Protein 2HO4 (pdb70)

Foldseek 3Di:
DQAEEEAELPFQPDCVPPCNQVLVVVLVVDNHYAYEDEDLADDLVVSVVVVVVVPHDDDSVRYAYLLNLVLVVCVVVVWQEELGAPRSCVSQPPRHNPPGLAYEHFFRVVQLDDPNLVVRLVSVLVPHAYEYSAQDQWDADPVGTDGTGNVSQVVSCVSNVHHHYQAFLAQSVQCSSCVVSVDQLQSYEEEQQQGRQFLSSPVSHAYEHECTGPHDPCNQVPHPPGHNYYYHHSSVVSVVCVVPPD/DAEEEAEDDFAQAPPLGGDPPNQVLVVVLVVDRHYAYEELAQQADLVRVVVSCVSNVHDDDSVRYAYLLNLVLVVCVVVVFQEELGAPNSCVSQPVRHNPPGQAYEFFFRVPQLDDVNLVVRLVSVLVPHAAEYSDQDQWDADVVGTDGGRNVSQVVSCVSNVHHHYRAFLDQNVLVVSCPVSVDALVYEEDQQQGRFALSSCVRPAYEHECTRPHDPPNQVPDPPGHPYYYHGDSVVSVVCVPPPD

CATH classification: 3.40.50.1000 (+1 more: 3.40.50.1000)

Sequence (493 aa):
ALKAVLVDLNGTLHIAVPGAQEALKRLRATSVVRFVTNTTKETKKDLLERLKKLEFEISEDEIFTSLTAARNLIEQKQVRPLLLDDRALPEFTGVQTQDPNAVVIGLAPEHFHYQLLNQAFRLLLDGAPLIAIHKARYYKRKDGLALGPGPFVTALEYATDTKAVVGKPEKTFFLEALRDADDCAPEEAVIGDDCRDDVDGAQNIGLGILVKTGKYKAADEEKINPPPYLTCESFPHAVDHILQHLLLKAVLVDLNGTLHIEDAAVPGAQEALKRLRATSVVRFVTNTTKETKKDLLERLKKLEFEISEDEIFTSLTAARNLIEQKQVRPLLLDDRALPEFTGVQTQDPNAVVIGLAPEHFHYQLLNQAFRLLLDGAPLIAIHKARYYKRKDGLALGPGPFVTALEYATDTKAVVGKPEKTFFLEALRDADCAPEAVIGDDCRDDVDGAQNNIGLGILVKTGKYKAADEEKINPPPYLTCESFPHAVDHILQHLL

Nearest PDB structures (foldseek):
  2ho4-assembly1_A  TM=1.003E+00  e=2.413E-52  Mus musculus
  2ho4-assembly2_B  TM=9.691E-01  e=1.928E-45  Mus musculus
  3hlt-assembly1_A  TM=9.799E-01  e=2.050E-41  Homo sapiens
  3hlt-assembly2_C  TM=9.729E-01  e=3.503E-40  Homo sapiens
  4kn8-assembly1_A  TM=8.759E-01  e=1.479E-17  Geobacillus stearothermophilus

InterPro domains:
  IPR006355 HAD hydrolase, LHPP/HDHD2 [TIGR01458] (7-257)
  IPR006355 HAD hydrolase, LHPP/HDHD2 [cd07509] (8-255)
  IPR006357 HAD-superfamily hydrolase, subfamily IIA [PF13344] (10-93)
  IPR006357 HAD-superfamily hydrolase, subfamily IIA [TIGR01460] (10-226)
  IPR023214 HAD superfamily [G3DSA:3.40.50.1000] (9-247)
  IPR023214 HAD superfamily [G3DSA:3.40.50.1000] (79-181)
  IPR036412 HAD-like superfamily [SSF56784] (8-250)

Structure (mmCIF, N/CA/C/O backbone):
data_2HO4
#
_entry.id   2HO4
#
_cell.length_a   46.586
_cell.length_b   68.078
_cell.length_c   190.982
_cell.angle_alpha   90.00
_cell.angle_beta   90.00
_cell.angle_gamma   90.00
#
_symmetry.space_group_name_H-M   'P 21 21 21'
#
loop_
_entity.id
_entity.type
_entity.pdbx_description
1 polymer 'Haloacid dehalogenase-like hydrolase domain containing 2'
2 non-polymer 'MAGNESIUM ION'
3 non-polymer 'PHOSPHATE ION'
4 water water
#
loop_
_atom_site.group_PDB
_atom_site.id
_atom_site.type_symbol
_atom_site.label_atom_id
_atom_site.label_alt_id
_atom_site.label_comp_id
_atom_site.label_asym_id
_atom_site.label_entity_id
_atom_site.label_seq_id
_atom_site.pdbx_PDB_ins_code
_atom_site.Cartn_x
_atom_site.Cartn_y
_atom_site.Cartn_z
_atom_site.occupancy
_atom_site.B_iso_or_equiv
_atom_site.auth_seq_id
_atom_site.auth_comp_id
_atom_site.auth_asym_id
_atom_site.auth_atom_id
_atom_site.pdbx_PDB_model_num
ATOM 1 N N . ALA A 1 6 ? 49.792 35.910 26.948 1.00 27.92 6 ALA A N 1
ATOM 2 C CA . ALA A 1 6 ? 49.958 36.138 28.426 1.00 27.50 6 ALA A CA 1
ATOM 3 C C . ALA A 1 6 ? 48.946 35.385 29.310 1.00 27.25 6 ALA A C 1
ATOM 4 O O . ALA A 1 6 ? 49.243 35.100 30.488 1.00 28.02 6 ALA A O 1
ATOM 6 N N . LEU A 1 7 ? 47.759 35.069 28.777 1.00 25.87 7 LEU A N 1
ATOM 7 C CA . LEU A 1 7 ? 46.821 34.234 29.522 1.00 23.86 7 LEU A CA 1
ATOM 8 C C . LEU A 1 7 ? 47.199 32.762 29.441 1.00 24.29 7 LEU A C 1
ATOM 9 O O . LEU A 1 7 ? 47.158 32.136 28.365 1.00 23.96 7 LEU A O 1
ATOM 14 N N . LYS A 1 8 ? 47.544 32.214 30.607 1.00 24.41 8 LYS A N 1
ATOM 15 C CA . LYS A 1 8 ? 48.037 30.850 30.722 1.00 24.59 8 LYS A CA 1
ATOM 16 C C . LYS A 1 8 ? 47.047 29.834 31.270 1.00 24.03 8 LYS A C 1
ATOM 17 O O . LYS A 1 8 ? 47.151 28.654 30.947 1.00 24.52 8 LYS A O 1
ATOM 23 N N . ALA A 1 9 ? 46.057 30.296 32.051 1.00 23.82 9 ALA A N 1
ATOM 24 C CA . ALA A 1 9 ? 45.066 29.392 32.691 1.00 23.13 9 ALA A CA 1
ATOM 25 C C . ALA A 1 9 ? 43.661 30.005 32.788 1.00 21.88 9 ALA A C 1
ATOM 26 O O . ALA A 1 9 ? 43.529 31.196 33.052 1.00 21.56 9 ALA A O 1
ATOM 28 N N . VAL A 1 10 ? 42.630 29.195 32.539 1.00 20.74 10 VAL A N 1
ATOM 29 C CA . VAL A 1 10 ? 41.257 29.627 32.746 1.00 19.87 10 VAL A CA 1
ATOM 30 C C . VAL A 1 10 ? 40.610 28.675 33.753 1.00 20.49 10 VAL A C 1
ATOM 31 O O . VAL A 1 10 ? 40.568 27.461 33.514 1.00 20.69 10 VAL A O 1
ATOM 35 N N . LEU A 1 11 ? 40.159 29.219 34.884 1.00 19.29 11 LEU A N 1
ATOM 36 C CA . LEU A 1 11 ? 39.441 28.415 35.910 1.00 18.27 11 LEU A CA 1
ATOM 37 C C . LEU A 1 11 ? 37.942 28.562 35.701 1.00 17.38 11 LEU A C 1
ATOM 38 O O . LEU A 1 11 ? 37.432 29.661 35.549 1.00 16.57 11 LEU A O 1
ATOM 43 N N . VAL A 1 12 ? 37.221 27.460 35.717 1.00 18.03 12 VAL A N 1
ATOM 44 C CA . VAL A 1 12 ? 35.787 27.534 35.392 1.00 19.80 12 VAL A CA 1
ATOM 45 C C . VAL A 1 12 ? 34.990 26.836 36.486 1.00 19.44 12 VAL A C 1
ATOM 46 O O . VAL A 1 12 ? 35.171 25.673 36.740 1.00 18.83 12 VAL A O 1
ATOM 50 N N . ASP A 1 13 ? 34.133 27.599 37.144 1.00 21.19 13 ASP A N 1
ATOM 51 C CA . ASP A 1 13 ? 33.229 27.048 38.129 1.00 22.34 13 ASP A CA 1
ATOM 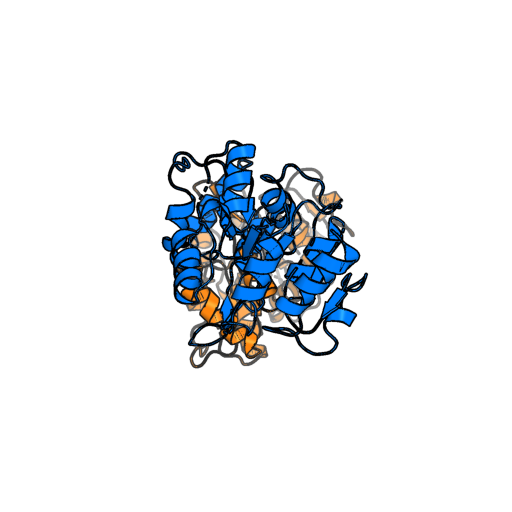52 C C . ASP A 1 13 ? 32.299 26.032 37.446 1.00 22.70 13 ASP A C 1
ATOM 53 O O . ASP A 1 13 ? 31.882 26.189 36.294 1.00 21.32 13 ASP A O 1
ATOM 58 N N . LEU A 1 14 ? 32.037 24.947 38.155 1.00 23.79 14 LEU A N 1
ATOM 59 C CA . LEU A 1 14 ? 31.329 23.831 37.585 1.00 24.75 14 LEU A CA 1
ATOM 60 C C . LEU A 1 14 ? 29.805 23.830 37.779 1.00 25.17 14 LEU A C 1
ATOM 61 O O . LEU A 1 14 ? 29.147 22.920 37.263 1.00 25.78 14 LEU A O 1
ATOM 66 N N . ASN A 1 15 ? 29.253 24.789 38.524 1.00 25.28 15 ASN A N 1
ATOM 67 C CA . ASN A 1 15 ? 27.853 24.711 38.958 1.00 26.40 15 ASN A CA 1
ATOM 68 C C . ASN A 1 15 ? 27.018 25.938 38.683 1.00 26.70 15 ASN A C 1
ATOM 69 O O . ASN A 1 15 ? 26.870 26.795 39.563 1.00 29.08 15 ASN A O 1
ATOM 74 N N . GLY A 1 16 ? 26.382 26.035 37.548 1.00 26.01 16 GLY A N 1
ATOM 75 C CA . GLY A 1 16 ? 25.603 27.253 37.348 1.00 25.83 16 GLY A CA 1
ATOM 76 C C . GLY A 1 16 ? 26.309 28.115 36.331 1.00 25.64 16 GLY A C 1
ATOM 77 O O . GLY A 1 16 ? 25.734 29.052 35.799 1.00 26.38 16 GLY A O 1
ATOM 78 N N . THR A 1 17 ? 27.565 27.774 36.071 1.00 24.38 17 THR A N 1
ATOM 79 C CA . THR A 1 17 ? 28.327 28.371 35.013 1.00 23.81 17 THR A CA 1
ATOM 80 C C . THR A 1 17 ? 28.236 27.435 33.788 1.00 24.09 17 THR A C 1
ATOM 81 O O . THR A 1 17 ? 28.151 27.897 32.657 1.00 22.66 17 THR A O 1
ATOM 85 N N . LEU A 1 18 ? 28.218 26.132 34.043 1.00 25.37 18 LEU A N 1
ATOM 86 C CA . LEU A 1 18 ? 28.195 25.109 32.990 1.00 27.42 18 LEU A CA 1
ATOM 87 C C . LEU A 1 18 ? 26.871 24.377 32.864 1.00 28.98 18 LEU A C 1
ATOM 88 O O . LEU A 1 18 ? 26.549 23.834 31.789 1.00 29.72 18 LEU A O 1
ATOM 93 N N . HIS A 1 19 ? 26.108 24.347 33.956 1.00 31.03 19 HIS A N 1
ATOM 94 C CA . HIS A 1 19 ? 24.790 23.712 33.971 1.00 32.95 19 HIS A CA 1
ATOM 95 C C . HIS A 1 19 ? 23.913 24.186 35.127 1.00 34.08 19 HIS A C 1
ATOM 96 O O . HIS A 1 19 ? 24.414 24.681 36.141 1.00 34.10 19 HIS A O 1
ATOM 103 N N . ILE A 1 20 ? 22.603 24.026 34.947 1.00 35.03 20 ILE A N 1
ATOM 104 C CA . ILE A 1 20 ? 21.599 24.369 35.953 1.00 36.20 20 ILE A CA 1
ATOM 105 C C . ILE A 1 20 ? 20.652 23.172 36.091 1.00 36.36 20 ILE A C 1
ATOM 106 O O . ILE A 1 20 ? 20.132 22.678 35.081 1.00 36.17 20 ILE A O 1
ATOM 111 N N . ALA A 1 24 ? 22.182 21.793 31.039 1.00 31.71 24 ALA A N 1
ATOM 112 C CA . ALA A 1 24 ? 23.430 22.349 30.561 1.00 31.73 24 ALA A CA 1
ATOM 113 C C . ALA A 1 24 ? 23.225 23.715 29.895 1.00 31.84 24 ALA A C 1
ATOM 114 O O . ALA A 1 24 ? 22.421 23.828 28.971 1.00 32.53 24 ALA A O 1
ATOM 116 N N . VAL A 1 25 ? 23.941 24.744 30.362 1.00 31.39 25 VAL A N 1
ATOM 117 C CA . VAL A 1 25 ? 23.918 26.0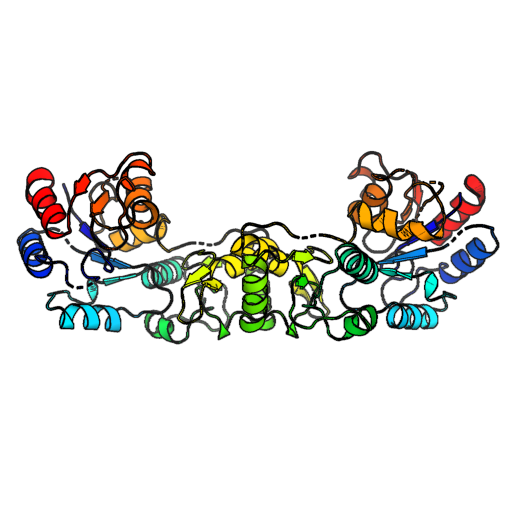82 29.739 1.00 30.75 25 VAL A CA 1
ATOM 118 C C . VAL A 1 25 ? 24.070 25.920 28.218 1.00 30.53 25 VAL A C 1
ATOM 119 O O . VAL A 1 25 ? 24.921 25.158 27.768 1.00 30.62 25 VAL A O 1
ATOM 123 N N . PRO A 1 26 ? 23.225 26.601 27.422 1.00 30.20 26 PRO A N 1
ATOM 124 C CA . PRO A 1 26 ? 23.337 26.364 25.974 1.00 30.07 26 PRO A CA 1
ATOM 125 C C . PRO A 1 26 ? 24.593 26.980 25.303 1.00 29.55 26 PRO A C 1
ATOM 126 O O . PRO A 1 26 ? 24.906 28.181 25.465 1.00 29.50 26 PRO A O 1
ATOM 130 N N . GLY A 1 27 ? 25.305 26.147 24.563 1.00 28.80 27 GLY A N 1
ATOM 131 C CA . GLY A 1 27 ? 26.543 26.562 23.936 1.00 29.12 27 GLY A CA 1
ATOM 132 C C . GLY A 1 27 ? 27.793 26.206 24.725 1.00 29.33 27 GLY A C 1
ATOM 133 O O . GLY A 1 27 ? 28.900 26.274 24.180 1.00 29.81 27 GLY A O 1
ATOM 134 N N . ALA A 1 28 ? 27.626 25.800 25.993 1.00 28.99 28 ALA A N 1
ATOM 135 C CA . ALA A 1 28 ? 28.769 25.512 26.881 1.00 28.05 28 ALA A CA 1
ATOM 136 C C . ALA A 1 28 ? 29.755 24.453 26.337 1.00 27.48 28 ALA A C 1
ATOM 137 O O . ALA A 1 28 ? 30.963 24.711 26.236 1.00 27.10 28 ALA A O 1
ATOM 139 N N . GLN A 1 29 ? 29.241 23.282 25.979 1.00 27.42 29 GLN A N 1
ATOM 140 C CA . GLN A 1 29 ? 30.072 22.177 25.467 1.00 28.50 29 GLN A CA 1
ATOM 141 C C . GLN A 1 29 ? 30.813 22.581 24.189 1.00 28.60 29 GLN A C 1
ATOM 142 O O . GLN A 1 29 ? 31.984 22.218 23.998 1.00 28.95 29 GLN A O 1
ATOM 148 N N . GLU A 1 30 ? 30.125 23.334 23.325 1.00 28.30 30 GLU A N 1
ATOM 149 C CA . GLU A 1 30 ? 30.732 23.903 22.115 1.00 28.45 30 GLU A CA 1
ATOM 150 C C . GLU A 1 30 ? 31.748 25.013 22.459 1.00 27.32 30 GLU A C 1
ATOM 151 O O . GLU A 1 30 ? 32.899 24.978 21.983 1.00 27.41 30 GLU A O 1
ATOM 157 N N . ALA A 1 31 ? 31.330 25.993 23.261 1.00 26.07 31 ALA A N 1
ATOM 158 C CA . ALA A 1 31 ? 32.251 27.048 23.762 1.00 25.72 31 ALA A CA 1
ATOM 159 C C . ALA A 1 31 ? 33.569 26.519 24.362 1.00 25.41 31 ALA A C 1
ATOM 160 O O . ALA A 1 31 ? 34.656 27.100 24.141 1.00 25.67 31 ALA A O 1
ATOM 162 N N . LEU A 1 32 ? 33.472 25.416 25.097 1.00 24.81 32 LEU A N 1
ATOM 163 C CA . LEU A 1 32 ? 34.648 24.754 25.679 1.00 25.88 32 LEU A CA 1
ATOM 164 C C . LEU A 1 32 ? 35.539 24.080 24.655 1.00 26.02 32 LEU A C 1
ATOM 165 O O . LEU A 1 32 ? 36.766 24.231 24.702 1.00 26.65 32 LEU A O 1
ATOM 170 N N . LYS A 1 33 ? 34.937 23.338 23.733 1.00 26.64 33 LYS A N 1
ATOM 171 C CA . LYS A 1 33 ? 35.681 22.864 22.555 1.00 28.16 33 LYS A CA 1
ATOM 172 C C . LYS A 1 33 ? 36.424 24.028 21.859 1.00 27.61 33 LYS A C 1
ATOM 173 O O . LYS A 1 33 ? 37.604 23.896 21.506 1.00 26.84 33 LYS A O 1
ATOM 179 N N . ARG A 1 34 ? 35.756 25.176 21.714 1.00 27.95 34 ARG A N 1
ATOM 180 C CA . ARG A 1 34 ? 36.413 26.368 21.130 1.00 28.92 34 ARG A CA 1
ATOM 181 C C . ARG A 1 34 ? 37.591 26.882 21.982 1.00 29.39 34 ARG A C 1
ATOM 182 O O . ARG A 1 34 ? 38.676 27.186 21.452 1.00 29.78 34 ARG A O 1
ATOM 190 N N . LEU A 1 35 ? 37.404 26.937 23.303 1.00 28.91 35 LEU A N 1
ATOM 191 C CA . LEU A 1 35 ? 38.488 27.321 24.204 1.00 28.11 35 LEU A CA 1
ATOM 192 C C . LEU A 1 35 ? 39.703 26.400 24.062 1.00 28.81 35 LEU A C 1
ATOM 193 O O . LEU A 1 35 ? 40.864 26.863 24.111 1.00 29.52 35 LEU A O 1
ATOM 198 N N . ARG A 1 36 ? 39.438 25.110 23.862 1.00 28.62 36 ARG A N 1
ATOM 199 C CA . ARG A 1 36 ? 40.494 24.086 23.718 1.00 28.66 36 ARG A CA 1
ATOM 200 C C . ARG A 1 36 ? 41.345 24.172 22.449 1.00 28.91 36 ARG A C 1
ATOM 201 O O . ARG A 1 36 ? 42.515 23.712 22.436 1.00 27.83 36 ARG A O 1
ATOM 209 N N . ALA A 1 37 ? 40.763 24.772 21.407 1.00 29.00 37 ALA A N 1
ATOM 210 C CA . ALA A 1 37 ? 41.496 25.086 20.176 1.00 29.59 37 ALA A CA 1
ATOM 211 C C . ALA A 1 37 ? 42.706 25.980 20.463 1.00 29.73 37 ALA A C 1
ATOM 212 O O . ALA A 1 37 ? 43.635 26.061 19.643 1.00 30.79 37 ALA A O 1
ATOM 214 N N . THR A 1 38 ? 42.713 26.646 21.618 1.00 29.51 38 THR A N 1
ATOM 215 C CA . THR A 1 38 ? 43.922 27.349 22.068 1.00 29.41 38 THR A CA 1
ATOM 216 C C . THR A 1 38 ? 44.808 26.445 22.918 1.00 29.98 38 THR A C 1
ATOM 217 O O . THR A 1 38 ? 44.489 25.265 23.171 1.00 30.48 38 THR A O 1
ATOM 221 N N . SER A 1 39 ? 45.912 27.019 23.366 1.00 29.59 39 SER A N 1
ATOM 222 C CA . SER A 1 39 ? 46.865 26.329 24.221 1.00 30.32 39 SER A CA 1
ATOM 223 C C . SER A 1 39 ? 46.597 26.518 25.749 1.00 30.06 39 SER A C 1
ATOM 224 O O . SER A 1 39 ? 47.376 25.998 26.589 1.00 31.00 39 SER A O 1
ATOM 227 N N . VAL A 1 40 ? 45.557 27.279 26.102 1.00 28.02 40 VAL A N 1
ATOM 228 C CA . VAL A 1 40 ? 45.313 27.625 27.491 1.00 26.80 40 VAL A CA 1
ATOM 229 C C . VAL A 1 40 ? 45.068 26.366 28.342 1.00 26.57 40 VAL A C 1
ATOM 230 O O . VAL A 1 40 ? 44.447 25.382 27.857 1.00 25.59 40 VAL A O 1
ATOM 242 N N . VAL A 1 42 ? 42.905 24.557 31.006 1.00 22.89 42 VAL A N 1
ATOM 243 C CA . VAL A 1 42 ? 41.540 24.699 31.515 1.00 21.41 42 VAL A CA 1
ATOM 244 C C . VAL A 1 42 ? 41.358 23.857 32.811 1.00 20.62 42 VAL A C 1
ATOM 245 O O . VAL A 1 42 ? 41.678 22.656 32.858 1.00 18.19 42 VAL A O 1
ATOM 249 N N . ARG A 1 43 ? 40.889 24.517 33.869 1.00 19.40 43 ARG A N 1
ATOM 250 C CA . ARG A 1 43 ? 40.549 23.801 35.106 1.00 19.19 43 ARG A CA 1
ATOM 251 C C .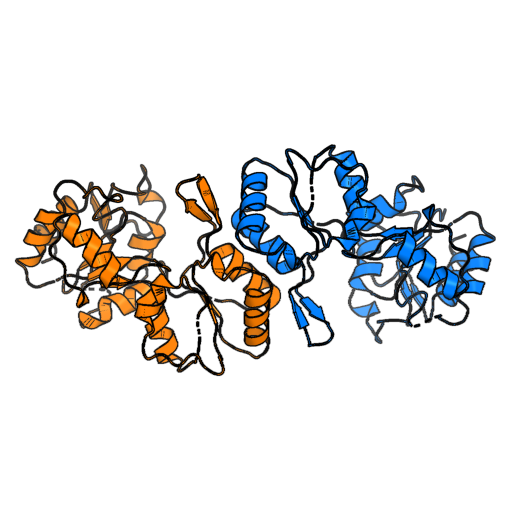 ARG A 1 43 ? 39.080 24.016 35.463 1.00 19.33 43 ARG A C 1
ATOM 252 O O . ARG A 1 43 ? 38.543 25.141 35.341 1.00 19.29 43 ARG A O 1
ATOM 260 N N . PHE A 1 44 ? 38.453 22.936 35.918 1.00 18.90 44 PHE A N 1
ATOM 261 C CA . PHE A 1 44 ? 37.063 22.923 36.344 1.00 19.53 44 PHE A CA 1
ATOM 262 C C . PHE A 1 44 ? 36.942 22.867 37.899 1.00 19.97 44 PHE A C 1
ATOM 263 O O . PHE A 1 44 ? 37.280 21.868 38.529 1.00 19.70 44 PHE A O 1
ATOM 271 N N . VAL A 1 45 ? 36.482 23.954 38.512 1.00 20.30 45 VAL A N 1
ATOM 272 C CA . VAL A 1 45 ? 36.530 24.058 39.978 1.00 20.28 45 VAL A CA 1
ATOM 273 C C . VAL A 1 45 ? 35.177 24.119 40.707 1.00 20.21 45 VAL A C 1
ATOM 274 O O . VAL A 1 45 ? 34.183 24.646 40.208 1.00 19.65 45 VAL A O 1
ATOM 278 N N . THR A 1 46 ? 35.184 23.623 41.941 1.00 20.73 46 THR A N 1
ATOM 279 C CA . THR A 1 46 ? 34.032 23.768 42.844 1.00 19.65 46 THR A CA 1
ATOM 280 C C . THR A 1 46 ? 34.438 23.697 44.334 1.00 19.92 46 THR A C 1
ATOM 281 O O . THR A 1 46 ? 35.361 22.977 44.682 1.00 19.32 46 THR A O 1
ATOM 285 N N . ASN A 1 47 ? 33.761 24.478 45.188 1.00 20.27 47 ASN A N 1
ATOM 286 C CA . ASN A 1 47 ? 33.669 24.176 46.635 1.00 20.33 47 ASN A CA 1
ATOM 287 C C . ASN A 1 47 ? 32.795 22.965 46.837 1.00 20.89 47 ASN A C 1
ATOM 288 O O . ASN A 1 47 ? 31.666 22.908 46.310 1.00 20.91 47 ASN A O 1
ATOM 293 N N . THR A 1 48 ? 33.301 21.993 47.587 1.00 21.38 48 THR A N 1
ATOM 294 C CA . THR A 1 48 ? 32.503 20.833 48.043 1.00 21.81 48 THR A CA 1
ATOM 295 C C . THR A 1 48 ? 33.094 20.257 49.358 1.00 22.56 48 THR A C 1
ATOM 296 O O . THR A 1 48 ? 34.299 20.345 49.564 1.00 23.57 48 THR A O 1
ATOM 300 N N . THR A 1 49 ? 32.267 19.711 50.252 1.00 23.72 49 THR A N 1
ATOM 301 C CA . THR A 1 49 ? 32.776 18.908 51.399 1.00 24.54 49 THR A CA 1
ATOM 302 C C . THR A 1 49 ? 32.532 17.405 51.151 1.00 25.28 49 THR A C 1
ATOM 303 O O . THR A 1 49 ? 33.104 16.552 51.858 1.00 25.70 49 THR A O 1
ATOM 307 N N . LYS A 1 50 ? 31.694 17.091 50.157 1.00 25.64 50 LYS A N 1
ATOM 308 C CA . LYS A 1 50 ? 31.093 15.745 50.004 1.00 26.63 50 LYS A CA 1
ATOM 309 C C . LYS A 1 50 ? 31.489 15.050 48.697 1.00 26.49 50 LYS A C 1
ATOM 310 O O . LYS A 1 50 ? 31.489 13.829 48.628 1.00 26.66 50 LYS A O 1
ATOM 316 N N . GLU A 1 51 ? 31.787 15.809 47.651 1.00 26.31 51 GLU A N 1
ATOM 317 C CA . GLU A 1 51 ? 31.854 15.203 46.305 1.00 26.94 51 GLU A CA 1
ATOM 318 C C . GLU A 1 51 ? 33.246 14.887 45.776 1.00 26.18 51 GLU A C 1
ATOM 319 O O . GLU A 1 51 ? 34.184 15.684 45.935 1.00 27.07 51 GLU A O 1
ATOM 325 N N . THR A 1 52 ? 33.358 13.718 45.152 1.00 24.89 52 THR A N 1
ATOM 326 C CA . THR A 1 52 ? 34.610 13.269 44.553 1.00 23.88 52 THR A CA 1
ATOM 327 C C . THR A 1 52 ? 34.749 13.773 43.113 1.00 24.16 52 THR A C 1
ATOM 328 O 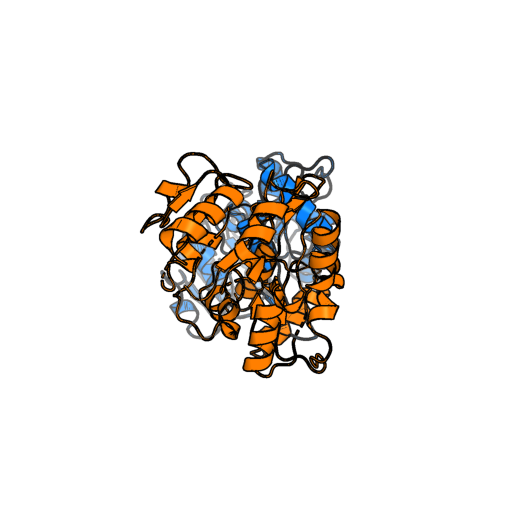O . THR A 1 52 ? 33.755 14.117 42.463 1.00 23.37 52 THR A O 1
ATOM 332 N N . LYS A 1 53 ? 35.992 13.817 42.634 1.00 24.47 53 LYS A N 1
ATOM 333 C CA . LYS A 1 53 ? 36.311 14.121 41.240 1.00 24.64 53 LYS A CA 1
ATOM 334 C C . LYS A 1 53 ? 35.604 13.127 40.292 1.00 25.17 53 LYS A C 1
ATOM 335 O O . LYS A 1 53 ? 35.066 13.520 39.269 1.00 24.64 53 LYS A O 1
ATOM 341 N N . LYS A 1 54 ? 35.592 11.855 40.664 1.00 26.32 54 LYS A N 1
ATOM 342 C CA . LYS A 1 54 ? 34.915 10.815 39.888 1.00 28.24 54 LYS A CA 1
ATOM 343 C C . LYS A 1 54 ? 33.413 11.066 39.689 1.00 28.48 54 LYS A C 1
ATOM 344 O O . LYS A 1 54 ? 32.903 10.891 38.574 1.00 29.47 54 LYS A O 1
ATOM 350 N N . ASP A 1 55 ? 32.707 11.467 40.741 1.00 28.43 55 ASP A N 1
ATOM 351 C CA . ASP A 1 55 ? 31.294 11.794 40.583 1.00 28.94 55 ASP A CA 1
ATOM 352 C C . ASP A 1 55 ? 31.121 13.023 39.697 1.00 28.48 55 ASP A C 1
ATOM 353 O O . ASP A 1 55 ? 30.233 13.051 38.853 1.00 28.95 55 ASP A O 1
ATOM 358 N N . LEU A 1 56 ? 31.925 14.059 39.929 1.00 27.21 56 LEU A N 1
ATOM 359 C CA . LEU A 1 56 ? 31.734 15.320 39.229 1.00 26.33 56 LEU A CA 1
ATOM 360 C C . LEU A 1 56 ? 31.975 15.148 37.729 1.00 26.21 56 LEU A C 1
ATOM 361 O O . LEU A 1 56 ? 31.255 15.732 36.913 1.00 25.69 56 LEU A O 1
ATOM 366 N N . LEU A 1 57 ? 32.973 14.327 37.400 1.00 26.46 57 LEU A N 1
ATOM 367 C CA . LEU A 1 57 ? 33.353 14.045 36.027 1.00 27.49 57 LEU A CA 1
ATOM 368 C C . LEU A 1 57 ? 32.157 13.361 35.375 1.00 28.73 57 LEU A C 1
ATOM 369 O O . LEU A 1 57 ? 31.606 13.861 34.398 1.00 29.29 57 LEU A O 1
ATOM 374 N N . GLU A 1 58 ? 31.755 12.238 35.954 1.00 30.33 58 GLU A N 1
ATOM 375 C CA . GLU A 1 58 ? 30.519 11.546 35.597 1.00 32.13 58 GLU A CA 1
ATOM 376 C C . GLU A 1 58 ? 29.393 12.526 35.230 1.00 31.70 58 GLU A C 1
ATOM 377 O O . GLU A 1 58 ? 28.983 12.559 34.083 1.00 31.57 58 GLU A O 1
ATOM 383 N N . ARG A 1 59 ? 28.940 13.339 36.183 1.00 32.06 59 ARG A N 1
ATOM 384 C CA . ARG A 1 59 ? 27.882 14.340 35.955 1.00 32.60 59 ARG A CA 1
ATOM 385 C C . ARG A 1 59 ? 28.114 15.206 34.706 1.00 33.10 59 ARG A C 1
ATOM 386 O O . ARG A 1 59 ? 27.178 15.499 33.956 1.00 33.00 59 ARG A O 1
ATOM 394 N N . LEU A 1 60 ? 29.369 15.610 34.490 1.00 33.54 60 LEU A N 1
ATOM 395 C CA . LEU A 1 60 ? 29.746 16.391 33.307 1.00 33.53 60 LEU A CA 1
ATOM 396 C C . LEU A 1 60 ? 29.724 15.591 31.987 1.00 33.99 60 LEU A C 1
ATOM 397 O O . LEU A 1 60 ? 29.298 16.130 30.966 1.00 33.95 60 LEU A O 1
ATOM 402 N N . LYS A 1 61 ? 30.193 14.337 32.010 1.00 34.42 61 LYS A N 1
ATOM 403 C CA . LYS A 1 61 ? 30.141 13.459 30.832 1.00 35.34 61 LYS A CA 1
ATOM 404 C C . LYS A 1 61 ? 28.699 13.153 30.382 1.00 35.90 61 LYS A C 1
ATOM 405 O O . LYS A 1 61 ? 28.399 13.189 29.179 1.00 35.99 61 LYS A O 1
ATOM 411 N N . LYS A 1 62 ? 27.812 12.868 31.335 1.00 36.30 62 LYS A N 1
ATOM 412 C CA . LYS A 1 62 ? 26.377 12.739 31.043 1.00 37.14 62 LYS A CA 1
ATOM 413 C C . LYS A 1 62 ? 25.918 13.910 30.163 1.00 37.10 62 LYS A C 1
ATOM 414 O O . LYS A 1 62 ? 25.224 13.702 29.162 1.00 37.83 62 LYS A O 1
ATOM 420 N N . LEU A 1 63 ? 26.316 15.125 30.563 1.00 36.29 63 LEU A N 1
ATOM 421 C CA . LEU A 1 63 ? 25.938 16.391 29.928 1.00 35.72 63 LEU A CA 1
ATOM 422 C C . LEU A 1 63 ? 26.749 16.748 28.662 1.00 35.21 63 LEU A C 1
ATOM 423 O O . LEU A 1 63 ? 26.612 17.849 28.116 1.00 35.27 63 LEU A O 1
ATOM 428 N N . GLU A 1 64 ? 27.592 15.814 28.220 1.00 34.70 64 GLU A N 1
ATOM 429 C CA . GLU A 1 64 ? 28.281 15.867 26.924 1.00 34.30 64 GLU A CA 1
ATOM 430 C C . GLU A 1 64 ? 29.498 16.796 26.884 1.00 33.55 64 GLU A C 1
ATOM 431 O O . GLU A 1 64 ? 29.888 17.267 25.812 1.00 32.94 64 GLU A O 1
ATOM 437 N N . PHE A 1 65 ? 30.100 17.058 28.046 1.00 32.35 65 PHE A N 1
ATOM 438 C CA . PHE A 1 65 ? 31.360 17.809 28.099 1.00 30.23 65 PHE A CA 1
ATOM 439 C C . PHE A 1 65 ? 32.518 16.849 27.889 1.00 30.47 65 PHE A C 1
ATOM 440 O O . PHE A 1 65 ? 32.465 15.711 28.339 1.00 30.27 65 PHE A O 1
ATOM 448 N N . GLU A 1 66 ? 33.556 17.307 27.198 1.00 30.94 66 GLU A N 1
ATOM 449 C CA . GLU A 1 66 ? 34.793 16.548 27.079 1.00 32.01 66 GLU A CA 1
ATOM 450 C C . GLU A 1 66 ? 35.789 17.157 28.052 1.00 31.98 66 GLU A C 1
ATOM 451 O O . GLU A 1 66 ? 36.432 18.187 27.782 1.00 31.95 66 GLU A O 1
ATOM 457 N N . ILE A 1 67 ? 35.848 16.521 29.225 1.00 31.73 67 ILE A N 1
ATOM 458 C CA . ILE A 1 67 ? 36.609 16.988 30.366 1.00 30.21 67 ILE A CA 1
ATOM 459 C C . ILE A 1 67 ? 37.278 15.719 30.869 1.00 30.53 67 ILE A C 1
ATOM 460 O O . ILE A 1 67 ? 36.638 14.663 30.925 1.00 30.57 67 ILE A O 1
ATOM 465 N N . SER A 1 68 ? 38.576 15.781 31.164 1.00 29.29 68 SER A N 1
ATOM 466 C CA . SER A 1 68 ? 39.193 14.634 31.798 1.00 29.32 68 SER A CA 1
ATOM 467 C C . SER A 1 68 ? 39.317 14.860 33.328 1.00 29.03 68 SER A C 1
ATOM 468 O O . SER A 1 68 ? 39.056 15.975 33.823 1.00 28.34 68 SER A O 1
ATOM 471 N N . GLU A 1 69 ? 39.678 13.808 34.069 1.00 29.21 69 GLU A N 1
ATOM 472 C CA . GLU A 1 69 ? 39.657 13.835 35.550 1.00 29.75 69 GLU A CA 1
ATOM 473 C C . GLU A 1 69 ? 40.729 14.758 36.146 1.00 28.86 69 GLU A C 1
ATOM 474 O O . GLU A 1 69 ? 40.481 15.488 37.105 1.00 28.61 69 GLU A O 1
ATOM 480 N N . ASP A 1 70 ? 41.916 14.751 35.549 1.00 28.06 70 ASP A N 1
ATOM 481 C CA . ASP A 1 70 ? 43.017 15.555 36.043 1.00 27.19 70 ASP A CA 1
ATOM 482 C C . ASP A 1 70 ? 42.704 17.055 35.940 1.00 25.89 70 ASP A C 1
ATOM 483 O O . ASP A 1 70 ? 43.471 17.888 36.439 1.00 25.36 70 ASP A O 1
ATOM 488 N N . GLU A 1 71 ? 41.584 17.386 35.284 1.00 24.73 71 GLU A N 1
ATOM 489 C CA . GLU A 1 71 ? 41.136 18.775 35.105 1.00 23.18 71 GLU A CA 1
ATOM 490 C C . GLU A 1 71 ? 40.160 19.323 36.189 1.00 23.57 71 GLU A C 1
ATOM 491 O O . GLU A 1 71 ? 40.015 20.545 36.309 1.00 23.42 71 GLU A O 1
ATOM 497 N N . ILE A 1 72 ? 39.475 18.435 36.927 1.00 22.58 72 ILE A N 1
ATOM 498 C CA . ILE A 1 72 ? 38.606 18.843 38.043 1.00 23.32 72 ILE A CA 1
ATOM 499 C C . ILE A 1 72 ? 39.418 19.162 39.317 1.00 22.58 72 ILE A C 1
ATOM 500 O O . ILE A 1 72 ? 40.293 18.416 39.700 1.00 21.73 72 ILE A O 1
ATOM 505 N N . PHE A 1 73 ? 39.140 20.303 39.934 1.00 23.06 73 PHE A N 1
ATOM 506 C CA . PHE A 1 73 ? 39.822 20.737 41.159 1.00 21.92 73 PHE A CA 1
ATOM 507 C C . PHE A 1 73 ? 38.762 21.207 42.152 1.00 22.08 73 PHE A C 1
ATOM 508 O O . PHE A 1 73 ? 37.837 21.956 41.780 1.00 22.92 73 PHE A O 1
ATOM 516 N N . THR A 1 74 ? 38.852 20.746 43.403 1.00 20.93 74 THR A N 1
ATOM 517 C CA . THR A 1 74 ? 37.861 21.141 44.411 1.00 20.28 74 THR A CA 1
ATOM 518 C C . THR A 1 74 ? 38.495 21.671 45.708 1.00 18.66 74 THR A C 1
ATOM 519 O O . THR A 1 74 ? 39.711 21.716 45.842 1.00 17.89 74 THR A O 1
ATOM 523 N N . SER A 1 75 ? 37.636 22.124 46.620 1.00 18.87 75 SER A N 1
ATOM 524 C CA . SER A 1 75 ? 37.975 22.457 48.033 1.00 18.98 75 SER A CA 1
ATOM 525 C C . SER A 1 75 ? 38.708 21.300 48.661 1.00 16.81 75 SER A C 1
ATOM 526 O O . SER A 1 75 ? 39.629 21.490 49.401 1.00 18.66 75 SER A O 1
ATOM 529 N N . LEU A 1 76 ? 38.282 20.089 48.384 1.00 16.14 76 LEU A N 1
ATOM 530 C CA . LEU A 1 76 ? 38.989 18.936 48.933 1.00 16.87 76 LEU A CA 1
ATOM 531 C C . LEU A 1 76 ? 40.391 18.747 48.422 1.00 17.24 76 LEU A C 1
ATOM 532 O O . LEU A 1 76 ? 41.256 18.243 49.168 1.00 17.63 76 LEU A O 1
ATOM 537 N N . THR A 1 77 ? 40.630 19.060 47.123 1.00 17.62 77 THR A N 1
ATOM 538 C CA . THR A 1 77 ? 41.986 18.893 46.570 1.00 16.54 77 THR A CA 1
ATOM 539 C C . THR A 1 77 ? 42.903 19.898 47.206 1.00 16.57 77 THR A C 1
ATOM 540 O O . THR A 1 77 ? 44.030 19.567 47.510 1.00 17.46 77 THR A O 1
ATOM 544 N N . ALA A 1 78 ? 42.421 21.129 47.370 1.00 16.65 78 ALA A N 1
ATOM 545 C CA . ALA A 1 78 ? 43.136 22.183 48.040 1.00 17.97 78 ALA A CA 1
ATOM 546 C C . ALA A 1 78 ? 43.579 21.738 49.445 1.00 19.35 78 ALA A C 1
ATOM 547 O O . ALA A 1 78 ? 44.778 21.826 49.806 1.00 20.40 78 ALA A O 1
ATOM 549 N N . ALA A 1 79 ? 42.639 21.188 50.209 1.00 19.66 79 ALA A N 1
ATOM 550 C CA . ALA A 1 79 ? 42.975 20.543 51.497 1.00 19.52 79 ALA A CA 1
ATOM 551 C C . ALA A 1 79 ? 43.981 19.387 51.384 1.00 19.40 79 ALA A C 1
ATOM 552 O O . ALA A 1 79 ? 44.904 19.285 52.206 1.00 18.82 79 ALA A O 1
ATOM 554 N N . ARG A 1 80 ? 43.817 18.482 50.409 1.00 20.18 80 ARG A N 1
ATOM 555 C CA . ARG A 1 80 ? 44.858 17.454 50.279 1.00 19.98 80 ARG A CA 1
ATOM 556 C C . ARG A 1 80 ? 46.248 18.002 50.008 1.00 20.69 80 ARG A C 1
ATOM 557 O O . ARG A 1 80 ? 47.225 17.515 50.584 1.00 21.87 80 ARG A O 1
ATOM 565 N N . ASN A 1 81 ? 46.338 18.989 49.125 1.00 20.54 81 ASN A N 1
ATOM 566 C CA . ASN A 1 81 ? 47.592 19.671 48.817 1.00 20.61 81 ASN A CA 1
ATOM 567 C C . ASN A 1 81 ? 48.247 20.307 50.035 1.00 20.56 81 ASN A C 1
ATOM 568 O O . ASN A 1 81 ? 49.443 20.148 50.249 1.00 21.12 81 ASN A O 1
ATOM 573 N N . LEU A 1 82 ? 47.475 21.082 50.791 1.00 21.05 82 LEU A N 1
ATOM 574 C CA . LEU A 1 82 ? 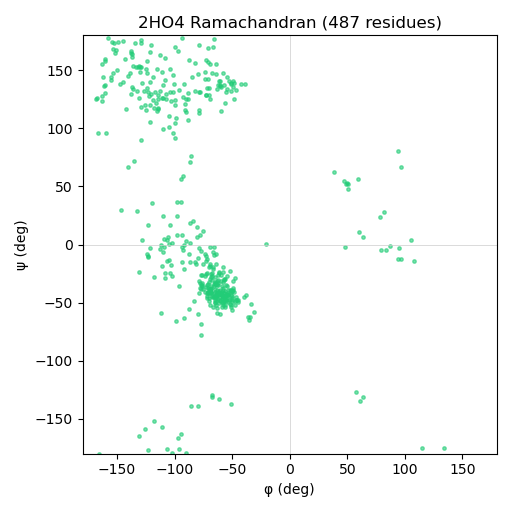47.967 21.677 52.038 1.00 22.24 82 LEU A CA 1
ATOM 575 C C . LEU A 1 82 ? 48.437 20.603 53.024 1.00 21.74 82 LEU A C 1
ATOM 576 O O . LEU A 1 82 ? 49.540 20.695 53.577 1.00 21.99 82 LEU A O 1
ATOM 581 N N . ILE A 1 83 ? 47.631 19.563 53.206 1.00 20.38 83 ILE A N 1
ATOM 582 C CA . ILE A 1 83 ? 48.070 18.422 53.993 1.00 19.83 83 ILE A CA 1
ATOM 583 C C . ILE A 1 83 ? 49.452 17.900 53.563 1.00 19.66 83 ILE A C 1
ATOM 584 O O . ILE A 1 83 ? 50.344 17.678 54.387 1.00 19.60 83 ILE A O 1
ATOM 589 N N . GLU A 1 84 ? 49.621 17.698 52.266 1.00 19.40 84 GLU A N 1
ATOM 590 C CA . GLU A 1 84 ? 50.853 17.173 51.746 1.00 18.74 84 GLU A CA 1
ATOM 591 C C . GLU A 1 84 ? 52.034 18.155 51.851 1.00 17.94 84 GLU A C 1
ATOM 592 O O . GLU A 1 84 ? 53.164 17.732 52.099 1.00 17.30 84 GLU A O 1
ATOM 598 N N . GLN A 1 85 ? 51.783 19.443 51.634 1.00 17.27 85 GLN A N 1
ATOM 599 C CA . GLN A 1 85 ? 52.790 20.465 51.908 1.00 17.90 85 GLN A CA 1
ATOM 600 C C . GLN A 1 85 ? 53.253 20.574 53.369 1.00 18.68 85 GLN A C 1
ATOM 601 O O . GLN A 1 85 ? 54.466 20.749 53.650 1.00 18.83 85 GLN A O 1
ATOM 607 N N . LYS A 1 86 ? 52.292 20.519 54.293 1.00 19.07 86 LYS A N 1
ATOM 608 C CA . LYS A 1 86 ? 52.609 20.624 55.712 1.00 20.67 86 LYS A CA 1
ATOM 609 C C . LYS A 1 86 ? 53.127 19.269 56.247 1.00 21.08 86 LYS A C 1
ATOM 610 O O . LYS A 1 86 ? 53.626 19.192 57.356 1.00 21.25 86 LYS A O 1
ATOM 616 N N . GLN A 1 87 ? 52.973 18.206 55.452 1.00 21.27 87 GLN A N 1
ATOM 617 C CA . GLN A 1 87 ? 53.335 16.849 55.846 1.00 21.86 87 GLN A CA 1
ATOM 618 C C . GLN A 1 87 ? 52.762 16.484 57.258 1.00 22.35 87 GLN A C 1
ATOM 619 O O . GLN A 1 87 ? 53.518 16.073 58.152 1.00 22.77 87 GLN A O 1
ATOM 625 N N . VAL A 1 88 ? 51.444 16.690 57.448 1.00 20.71 88 VAL A N 1
ATOM 626 C CA . VAL A 1 88 ? 50.755 16.391 58.708 1.00 19.43 88 VAL A CA 1
ATOM 627 C C . VAL A 1 88 ? 49.846 15.164 58.557 1.00 18.89 88 VAL A C 1
ATOM 628 O O . VAL A 1 88 ? 49.462 14.792 57.450 1.00 18.99 88 VAL A O 1
ATOM 632 N N . ARG A 1 89 ? 49.484 14.548 59.667 1.00 18.21 89 ARG A N 1
ATOM 633 C CA . ARG A 1 89 ? 48.567 13.411 59.638 1.00 17.34 89 ARG A CA 1
ATOM 634 C C . ARG A 1 89 ? 47.216 13.946 60.143 1.00 18.57 89 ARG A C 1
ATOM 635 O O . ARG A 1 89 ? 47.030 14.203 61.346 1.00 19.55 89 ARG A O 1
ATOM 643 N N . PRO A 1 90 ? 46.285 14.217 59.211 1.00 18.44 90 PRO A N 1
ATOM 644 C CA . PRO A 1 90 ? 45.066 14.860 59.675 1.00 17.95 90 PRO A CA 1
ATOM 645 C C . PRO A 1 90 ? 44.075 13.929 60.300 1.00 17.29 90 PRO A C 1
ATOM 646 O O . PRO A 1 90 ? 44.014 12.768 59.991 1.00 18.07 90 PRO A O 1
ATOM 658 N N . LEU A 1 92 ? 40.293 13.598 60.139 1.00 16.29 92 LEU A N 1
ATOM 659 C CA . LEU A 1 92 ? 39.415 14.069 59.090 1.00 16.20 92 LEU A CA 1
ATOM 660 C C . LEU A 1 92 ? 37.976 14.222 59.534 1.00 17.71 92 LEU A C 1
ATOM 661 O O . LEU A 1 92 ? 37.225 13.243 59.524 1.00 17.96 92 LEU A O 1
ATOM 666 N N . LEU A 1 93 ? 37.592 15.438 59.923 1.00 17.06 93 LEU A N 1
ATOM 667 C CA . LEU A 1 93 ? 36.209 15.684 60.306 1.00 17.58 93 LEU A CA 1
ATOM 668 C C . LEU A 1 93 ? 35.461 16.015 59.048 1.00 16.38 93 LEU A C 1
ATOM 669 O O . LEU A 1 93 ? 35.037 17.170 58.817 1.00 14.64 93 LEU A O 1
ATOM 674 N N . LEU A 1 94 ? 35.299 14.960 58.257 1.00 17.75 94 LEU A N 1
ATOM 675 C CA . LEU A 1 94 ? 34.681 15.003 56.907 1.00 18.18 94 LEU A CA 1
ATOM 676 C C . LEU A 1 94 ? 33.596 13.923 56.791 1.00 19.07 94 LEU A C 1
ATOM 677 O O . LEU A 1 94 ? 33.715 12.824 57.370 1.00 19.13 94 LEU A O 1
ATOM 682 N N . ASP A 1 95 ? 32.570 14.218 56.002 1.00 19.55 95 ASP A N 1
ATOM 683 C CA . ASP A 1 95 ? 31.639 13.205 55.533 1.00 20.83 95 ASP A CA 1
ATOM 684 C C . ASP A 1 95 ? 32.402 11.981 54.970 1.00 21.51 95 ASP A C 1
ATOM 685 O O . ASP A 1 95 ? 33.431 12.135 54.287 1.00 21.82 95 ASP A O 1
ATOM 690 N N . ASP A 1 96 ? 31.913 10.776 55.275 1.00 21.75 96 ASP A N 1
ATOM 691 C CA . ASP A 1 96 ? 32.496 9.514 54.789 1.00 22.93 96 ASP A CA 1
ATOM 692 C C . ASP A 1 96 ? 32.631 9.478 53.231 1.00 23.23 96 ASP A C 1
ATOM 693 O O . ASP A 1 96 ? 33.502 8.793 52.670 1.00 21.36 96 ASP A O 1
ATOM 698 N N . ARG A 1 97 ? 31.750 10.231 52.566 1.00 23.68 97 ARG A N 1
ATOM 699 C CA . ARG A 1 97 ? 31.761 10.360 51.100 1.00 25.39 97 ARG A CA 1
ATOM 700 C C . ARG A 1 97 ? 32.973 11.107 50.513 1.00 24.45 97 ARG A C 1
ATOM 701 O O . ARG A 1 97 ? 33.401 10.804 49.418 1.00 23.74 97 ARG A O 1
ATOM 709 N N . ALA A 1 98 ? 33.529 12.056 51.261 1.00 23.44 98 ALA A N 1
ATOM 710 C CA . ALA A 1 98 ? 34.739 12.786 50.841 1.00 22.63 98 ALA A CA 1
ATOM 711 C C . ALA A 1 98 ? 36.048 11.995 50.900 1.00 22.75 98 ALA A C 1
ATOM 712 O O . ALA A 1 98 ? 37.086 12.435 50.350 1.00 22.34 98 ALA A O 1
ATOM 714 N N . LEU A 1 99 ? 36.023 10.855 51.584 1.00 21.67 99 LEU A N 1
ATOM 715 C CA . LEU A 1 99 ? 37.263 10.189 51.995 1.00 21.13 99 LEU A CA 1
ATOM 716 C C . LEU A 1 99 ? 38.078 9.571 50.825 1.00 21.15 99 LEU A C 1
ATOM 717 O O . LEU A 1 99 ? 39.329 9.500 50.896 1.00 19.52 99 LEU A O 1
ATOM 722 N N . PRO A 1 100 ? 37.381 9.090 49.750 1.00 21.20 100 PRO A N 1
ATOM 723 C CA . PRO A 1 100 ? 38.099 8.746 48.520 1.00 20.83 100 PRO A CA 1
ATOM 724 C C . PRO A 1 100 ? 39.091 9.819 48.043 1.00 19.67 100 PRO A C 1
ATOM 725 O O . PRO A 1 100 ? 40.103 9.487 47.436 1.00 19.54 100 PRO A O 1
ATOM 729 N N . GLU A 1 101 ? 38.837 11.079 48.352 1.00 19.65 101 GLU A N 1
ATOM 730 C CA . GLU A 1 101 ? 39.769 12.135 47.959 1.00 20.35 101 GLU A CA 1
ATOM 731 C C . GLU A 1 101 ? 41.052 12.183 48.773 1.00 20.98 101 GLU A C 1
ATOM 732 O O . GLU A 1 101 ? 41.974 12.918 48.422 1.00 21.00 101 GLU A O 1
ATOM 738 N N . PHE A 1 102 ? 41.110 11.384 49.842 1.00 21.05 102 PHE A N 1
ATOM 739 C CA . PHE A 1 102 ? 42.218 11.406 50.805 1.00 20.67 102 PHE A CA 1
ATOM 740 C C . PHE A 1 102 ? 42.837 10.044 50.922 1.00 22.29 102 PHE A C 1
ATOM 741 O O . PHE A 1 102 ? 43.578 9.791 51.893 1.00 23.78 102 PHE A O 1
ATOM 749 N N . THR A 1 103 ? 42.568 9.155 49.957 1.00 21.94 103 THR A N 1
ATOM 750 C CA . THR A 1 103 ? 43.151 7.798 50.009 1.00 22.85 103 THR A CA 1
ATOM 751 C C . THR A 1 103 ? 44.661 7.940 49.981 1.00 22.62 103 THR A C 1
ATOM 752 O O . THR A 1 103 ? 45.190 8.803 49.261 1.00 22.37 103 THR A O 1
ATOM 756 N N . GLY A 1 104 ? 45.350 7.160 50.818 1.00 22.62 104 GLY A N 1
ATOM 757 C CA . GLY A 1 104 ? 46.806 7.274 50.967 1.00 22.44 104 GLY A CA 1
ATOM 758 C C . GLY A 1 104 ? 47.299 8.348 51.935 1.00 22.66 104 GLY A C 1
ATOM 759 O O . GLY A 1 104 ? 48.504 8.446 52.183 1.00 23.48 104 GLY A O 1
ATOM 760 N N . VAL A 1 105 ? 46.392 9.155 52.484 1.00 22.06 105 VAL A N 1
ATOM 761 C CA . VAL A 1 105 ? 46.761 10.106 53.560 1.00 21.96 105 VAL A CA 1
ATOM 762 C C . VAL A 1 105 ? 46.761 9.345 54.907 1.00 21.88 105 VAL A C 1
ATOM 763 O O . VAL A 1 105 ? 45.820 8.600 55.208 1.00 21.91 105 VAL A O 1
ATOM 767 N N . GLN A 1 106 ? 47.817 9.525 55.693 1.00 20.74 106 GLN A N 1
ATOM 768 C CA . GLN A 1 106 ? 47.927 8.900 56.997 1.00 20.84 106 GLN A CA 1
ATOM 769 C C . GLN A 1 106 ? 47.071 9.648 58.014 1.00 20.21 106 GLN A C 1
ATOM 770 O O . GLN A 1 106 ? 47.112 10.856 58.082 1.00 19.88 106 GLN A O 1
ATOM 776 N N . THR A 1 107 ? 46.264 8.919 58.788 1.00 21.00 107 THR A N 1
ATOM 777 C CA . THR A 1 107 ? 45.394 9.603 59.753 1.00 20.06 107 THR A CA 1
ATOM 778 C C . THR A 1 107 ? 45.600 9.117 61.185 1.00 20.79 107 THR A C 1
ATOM 779 O O . THR A 1 107 ? 45.051 9.684 62.124 1.00 21.21 107 THR A O 1
ATOM 783 N N . GLN A 1 108 ? 46.381 8.052 61.340 1.00 21.88 108 GLN A N 1
ATOM 784 C CA . GLN A 1 108 ? 46.709 7.513 62.660 1.00 21.76 108 GLN A CA 1
ATOM 785 C C . GLN A 1 108 ? 47.719 8.429 63.363 1.00 21.96 108 GLN A C 1
ATOM 786 O O . GLN A 1 108 ? 48.566 9.092 62.716 1.00 20.33 108 GLN A O 1
ATOM 792 N N . ASP A 1 109 ? 47.610 8.479 64.704 1.00 22.31 109 ASP A N 1
ATOM 793 C CA . ASP A 1 109 ? 48.388 9.423 65.529 1.00 20.50 109 ASP A CA 1
ATOM 794 C C . ASP A 1 109 ? 48.372 10.878 64.991 1.00 19.91 109 ASP A C 1
ATOM 795 O O . ASP A 1 109 ? 49.405 11.501 64.784 1.00 18.94 109 ASP A O 1
ATOM 800 N N . PRO A 1 110 ? 47.168 11.429 64.798 1.00 19.91 110 PRO A N 1
ATOM 801 C CA . PRO A 1 110 ? 46.979 12.665 64.075 1.00 20.27 110 PRO A CA 1
ATOM 802 C C . PRO A 1 110 ? 47.618 13.871 64.745 1.00 20.44 110 PRO A C 1
ATOM 803 O O . PRO A 1 110 ? 47.818 13.868 65.936 1.00 21.64 110 PRO A O 1
ATOM 807 N N . ASN A 1 111 ? 47.937 14.882 63.956 1.00 19.50 111 ASN A N 1
ATOM 808 C CA . ASN A 1 111 ? 48.596 16.082 64.442 1.00 20.33 111 ASN A CA 1
ATOM 809 C C . ASN A 1 111 ? 48.086 17.264 63.597 1.00 19.08 111 ASN A C 1
ATOM 810 O O . ASN A 1 111 ? 48.785 18.260 63.403 1.00 20.57 111 ASN A O 1
ATOM 815 N N . ALA A 1 112 ? 46.845 17.138 63.113 1.00 18.50 112 ALA A N 1
ATOM 816 C CA . ALA A 1 112 ? 46.163 18.200 62.362 1.00 18.05 112 ALA A CA 1
ATOM 817 C C . ALA A 1 112 ? 44.700 17.868 62.346 1.00 16.70 112 ALA A C 1
ATOM 818 O O . ALA A 1 112 ? 44.333 16.737 62.567 1.00 18.15 112 ALA A O 1
ATOM 820 N N . VAL A 1 113 ? 43.877 18.885 62.184 1.00 15.56 113 VAL A N 1
ATOM 821 C CA . VAL A 1 113 ? 42.448 18.759 62.259 1.00 15.54 113 VAL A CA 1
ATOM 822 C C . VAL A 1 113 ? 41.902 19.330 60.941 1.00 16.27 113 VAL A C 1
ATOM 823 O O . VAL A 1 113 ? 42.127 20.519 60.642 1.00 17.15 113 VAL A O 1
ATOM 827 N N . VAL A 1 114 ? 41.258 18.488 60.128 1.00 16.39 114 VAL A N 1
ATOM 828 C CA . VAL A 1 114 ? 40.638 18.986 58.878 1.00 17.52 114 VAL A CA 1
ATOM 829 C C . VAL A 1 114 ? 39.126 18.902 59.026 1.00 17.15 114 VAL A C 1
ATOM 830 O O . VAL A 1 114 ? 38.600 17.876 59.357 1.00 16.80 114 VAL A O 1
ATOM 834 N N . ILE A 1 115 ? 38.444 19.999 58.802 1.00 18.04 115 ILE A N 1
ATOM 835 C CA . ILE A 1 115 ? 37.059 20.067 59.087 1.00 19.44 115 ILE A CA 1
ATOM 836 C C . ILE A 1 115 ? 36.203 20.512 57.901 1.00 19.89 115 ILE A C 1
ATOM 837 O O . ILE A 1 115 ? 36.350 21.628 57.386 1.00 20.49 115 ILE A O 1
ATOM 842 N N . GLY A 1 116 ? 35.274 19.638 57.506 1.00 20.10 116 GLY A N 1
ATOM 843 C CA . GLY A 1 116 ? 34.256 20.005 56.516 1.00 20.50 116 GLY A CA 1
ATOM 844 C C . GLY A 1 116 ? 32.878 19.908 57.116 1.00 21.25 116 GLY A C 1
ATOM 845 O O . GLY A 1 116 ? 32.699 20.051 58.333 1.00 21.67 116 GLY A O 1
ATOM 846 N N . LEU A 1 117 ? 31.885 19.647 56.292 1.00 20.89 117 LEU A N 1
ATOM 847 C CA . LEU A 1 117 ? 30.554 19.388 56.832 1.00 20.60 117 LEU A CA 1
ATOM 848 C C . LEU A 1 11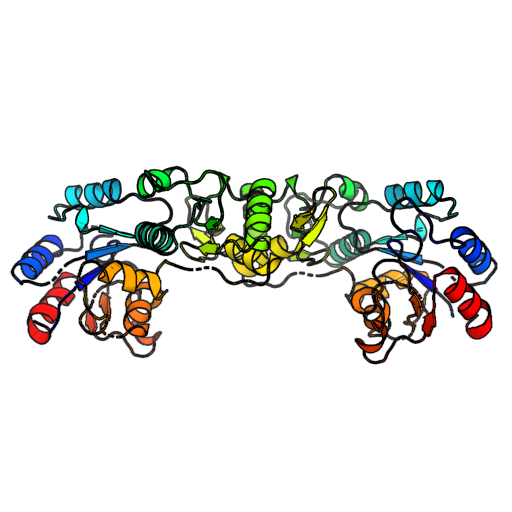7 ? 30.477 17.901 57.118 1.00 20.50 117 LEU A C 1
ATOM 849 O O . LEU A 1 117 ? 30.366 17.097 56.209 1.00 19.87 117 LEU A O 1
ATOM 854 N N . ALA A 1 118 ? 30.518 17.549 58.404 1.00 20.00 118 ALA A N 1
ATOM 855 C CA . ALA A 1 118 ? 30.478 16.195 58.836 1.00 19.11 118 ALA A CA 1
ATOM 856 C C . ALA A 1 118 ? 29.495 16.025 60.024 1.00 19.66 118 ALA A C 1
ATOM 857 O O . ALA A 1 118 ? 29.952 15.778 61.124 1.00 18.60 118 ALA A O 1
ATOM 859 N N . PRO A 1 119 ? 28.145 16.105 59.795 1.00 20.43 119 PRO A N 1
ATOM 860 C CA . PRO A 1 119 ? 27.181 15.976 60.936 1.00 20.69 119 PRO A CA 1
ATOM 861 C C . PRO A 1 119 ? 27.425 14.785 61.855 1.00 21.00 119 PRO A C 1
ATOM 862 O O . PRO A 1 119 ? 27.270 14.917 63.057 1.00 21.33 119 PRO A O 1
ATOM 866 N N . GLU A 1 120 ? 27.836 13.645 61.317 1.00 21.15 120 GLU A N 1
ATOM 867 C CA . GLU A 1 120 ? 28.083 12.481 62.158 1.00 22.26 120 GLU A CA 1
ATOM 868 C C . GLU A 1 120 ? 29.346 12.588 62.999 1.00 22.12 120 GLU A C 1
ATOM 869 O O . GLU A 1 120 ? 29.619 11.751 63.894 1.00 22.06 120 GLU A O 1
ATOM 875 N N . HIS A 1 121 ? 30.143 13.608 62.704 1.00 20.70 121 HIS A N 1
ATOM 876 C CA . HIS A 1 121 ? 31.346 13.784 63.457 1.00 19.56 121 HIS A CA 1
ATOM 877 C C . HIS A 1 121 ? 31.192 15.009 64.340 1.00 17.66 121 HIS A C 1
ATOM 878 O O . HIS A 1 121 ? 32.092 15.350 65.107 1.00 18.78 121 HIS A O 1
ATOM 885 N N . PHE A 1 122 ? 30.060 15.674 64.219 1.00 15.18 122 PHE A N 1
ATOM 886 C CA . PHE A 1 122 ? 29.901 16.975 64.818 1.00 15.62 122 PHE A CA 1
ATOM 887 C C . PHE A 1 122 ? 29.235 16.819 66.227 1.00 15.25 122 PHE A C 1
ATOM 888 O O . PHE A 1 122 ? 28.149 17.286 66.480 1.00 15.99 122 PHE A O 1
ATOM 896 N N . HIS A 1 123 ? 29.883 16.029 67.065 1.00 15.34 123 HIS A N 1
ATOM 897 C CA . HIS A 1 123 ? 29.400 15.724 68.444 1.00 16.05 123 HIS A CA 1
ATOM 898 C C . HIS A 1 123 ? 30.552 15.956 69.456 1.00 15.02 123 HIS A C 1
ATOM 899 O O . HIS A 1 123 ? 31.747 15.910 69.107 1.00 12.13 123 HIS A O 1
ATOM 906 N N . TYR A 1 124 ? 30.166 16.281 70.694 1.00 17.64 124 TYR A N 1
ATOM 907 C CA . TYR A 1 124 ? 31.106 16.663 71.805 1.00 16.67 124 TYR A CA 1
ATOM 908 C C . TYR A 1 124 ? 32.430 15.936 71.859 1.00 16.18 124 TYR A C 1
ATOM 909 O O . TYR A 1 124 ? 33.527 16.534 71.756 1.00 19.43 124 TYR A O 1
ATOM 918 N N . GLN A 1 125 ? 32.355 14.652 72.045 1.00 15.58 125 GLN A N 1
ATOM 919 C CA . GLN A 1 125 ? 33.524 13.788 72.218 1.00 17.86 125 GLN A CA 1
ATOM 920 C C . GLN A 1 125 ? 34.593 13.940 71.097 1.00 18.19 125 GLN A C 1
ATOM 921 O O . GLN A 1 125 ? 35.803 14.152 71.364 1.00 19.99 125 GLN A O 1
ATOM 927 N N . LEU A 1 126 ? 34.140 13.916 69.843 1.00 17.03 126 LEU A N 1
ATOM 928 C CA . LEU A 1 126 ? 35.055 13.971 68.729 1.00 16.26 126 LEU A CA 1
ATOM 929 C C . LEU A 1 126 ? 35.534 15.393 68.521 1.00 15.66 126 LEU A C 1
ATOM 930 O O . LEU A 1 126 ? 36.698 15.630 68.270 1.00 16.30 126 LEU A O 1
ATOM 935 N N . LEU A 1 127 ? 34.653 16.359 68.722 1.00 15.74 127 LEU A N 1
ATOM 936 C CA . LEU A 1 127 ? 35.038 17.748 68.772 1.00 17.25 127 LEU A CA 1
ATOM 937 C C . LEU A 1 127 ? 36.094 18.067 69.859 1.00 18.12 127 LEU A C 1
ATOM 938 O O . LEU A 1 127 ? 37.013 18.869 69.636 1.00 19.31 127 LEU A O 1
ATOM 943 N N . ASN A 1 128 ? 35.950 17.428 71.024 1.00 18.51 128 ASN A N 1
ATOM 944 C CA . ASN A 1 128 ? 36.863 17.621 72.170 1.00 18.02 128 ASN A CA 1
ATOM 945 C C . ASN A 1 128 ? 38.232 17.000 71.913 1.00 18.28 128 ASN A C 1
ATOM 946 O O . ASN A 1 128 ? 39.260 17.572 72.267 1.00 16.32 128 ASN A O 1
ATOM 951 N N . GLN A 1 129 ? 38.223 15.840 71.239 1.00 19.84 129 GLN A N 1
ATOM 952 C CA . GLN A 1 129 ? 39.436 15.230 70.752 1.00 21.49 129 GLN A CA 1
ATOM 953 C C . GLN A 1 129 ? 40.219 16.171 69.833 1.00 19.83 129 GLN A C 1
ATOM 954 O O . GLN A 1 129 ? 41.417 16.277 69.943 1.00 19.65 129 GLN A O 1
ATOM 960 N N . ALA A 1 130 ? 39.532 16.762 68.866 1.00 19.36 130 ALA A N 1
ATOM 961 C CA . ALA A 1 130 ? 40.103 17.744 67.945 1.00 18.27 130 ALA A CA 1
ATOM 962 C C . ALA A 1 130 ? 40.671 18.954 68.728 1.00 18.21 130 ALA A C 1
ATOM 963 O O . ALA A 1 130 ? 41.753 19.447 68.465 1.00 19.87 130 ALA A O 1
ATOM 965 N N . PHE A 1 131 ? 39.856 19.478 69.616 1.00 17.85 131 PHE A N 1
ATOM 966 C CA . PHE A 1 131 ? 40.269 20.508 70.559 1.00 17.10 131 PHE A CA 1
ATOM 967 C C . PHE A 1 131 ? 41.603 20.197 71.211 1.00 16.39 131 PHE A C 1
ATOM 968 O O . PHE A 1 131 ? 42.483 21.034 71.242 1.00 16.28 131 PHE A O 1
ATOM 976 N N . ARG A 1 132 ? 41.753 18.997 71.735 1.00 16.97 132 ARG A N 1
ATOM 977 C CA . ARG A 1 132 ? 43.048 18.600 72.353 1.00 17.89 132 ARG A CA 1
ATOM 978 C C . ARG A 1 132 ? 44.223 18.463 71.383 1.00 17.53 132 ARG A C 1
ATOM 979 O O . ARG A 1 132 ? 45.400 18.526 71.784 1.00 17.16 132 ARG A O 1
ATOM 987 N N . LEU A 1 133 ? 43.930 18.204 70.107 1.00 16.97 133 LEU A N 1
ATOM 988 C CA . LEU A 1 133 ? 45.030 18.208 69.123 1.00 16.50 133 LEU A CA 1
ATOM 989 C C . LEU A 1 133 ? 45.451 19.657 68.937 1.00 15.78 133 LEU A C 1
ATOM 990 O O . LEU A 1 133 ? 46.622 19.951 68.899 1.00 15.67 133 LEU A O 1
ATOM 995 N N . LEU A 1 134 ? 44.487 20.570 68.859 1.00 16.42 134 LEU A N 1
ATOM 996 C CA . LEU A 1 134 ? 44.827 21.979 68.637 1.00 17.53 134 LEU A CA 1
ATOM 997 C C . LEU A 1 134 ? 45.627 22.618 69.808 1.00 19.00 134 LEU A C 1
ATOM 998 O O . LEU A 1 134 ? 46.511 23.479 69.579 1.00 19.61 134 LEU A O 1
ATOM 1003 N N . LEU A 1 135 ? 45.332 22.196 71.038 1.00 19.36 135 LEU A N 1
ATOM 1004 C CA . LEU A 1 135 ? 46.070 22.658 72.236 1.00 20.83 135 LEU A CA 1
ATOM 1005 C C . LEU A 1 135 ? 47.509 22.209 72.190 1.00 21.30 135 LEU A C 1
ATOM 1006 O O . LEU A 1 135 ? 48.405 22.879 72.679 1.00 22.07 135 LEU A O 1
ATOM 1011 N N . ASP A 1 136 ? 47.704 21.051 71.589 1.00 22.28 136 ASP A N 1
ATOM 1012 C CA . ASP A 1 136 ? 49.003 20.479 71.416 1.00 23.50 136 ASP A CA 1
ATOM 1013 C C . ASP A 1 136 ? 49.814 21.157 70.253 1.00 22.91 136 ASP A C 1
ATOM 1014 O O . ASP A 1 136 ? 50.999 20.911 70.096 1.00 22.02 136 ASP A O 1
ATOM 1019 N N . GLY A 1 137 ? 49.172 22.074 69.524 1.00 22.53 137 GLY A N 1
ATOM 1020 C CA . GLY A 1 137 ? 49.767 22.785 68.388 1.00 22.22 137 GLY A CA 1
ATOM 1021 C C . GLY A 1 137 ? 49.301 22.343 67.003 1.00 22.35 137 GLY A C 1
ATOM 1022 O O . GLY A 1 137 ? 49.822 22.811 66.009 1.00 22.94 137 GLY A O 1
ATOM 1023 N N . ALA A 1 138 ? 48.350 21.412 66.906 1.00 22.31 138 ALA A N 1
ATOM 1024 C CA . ALA A 1 138 ? 47.862 20.958 65.584 1.00 21.50 138 ALA A CA 1
ATOM 1025 C C . ALA A 1 138 ? 47.333 22.117 64.741 1.00 20.62 138 ALA A C 1
ATOM 1026 O O . ALA A 1 138 ? 46.647 22.971 65.278 1.00 21.80 138 ALA A O 1
ATOM 1028 N N . PRO A 1 139 ? 47.658 22.175 63.422 1.00 20.52 139 PRO A N 1
ATOM 1029 C CA . PRO A 1 139 ? 46.962 23.165 62.576 1.00 19.76 139 PRO A CA 1
ATOM 1030 C C . PRO A 1 139 ? 45.509 22.744 62.361 1.00 19.82 139 PRO A C 1
ATOM 1031 O O . PRO A 1 139 ? 45.205 21.553 62.299 1.00 19.60 139 PRO A O 1
ATOM 1035 N N . LEU A 1 140 ? 44.625 23.730 62.356 1.00 20.37 140 LEU A N 1
ATOM 1036 C CA . LEU A 1 140 ? 43.243 23.572 62.004 1.00 20.95 140 LEU A CA 1
ATOM 1037 C C . LEU A 1 140 ? 43.001 24.014 60.568 1.00 21.08 140 LEU A C 1
ATOM 1038 O O . LEU A 1 140 ? 43.208 25.185 60.252 1.00 21.74 140 LEU A O 1
ATOM 1043 N N . ILE A 1 141 ? 42.515 23.085 59.737 1.00 20.30 141 ILE A N 1
ATOM 1044 C CA . ILE A 1 141 ? 42.203 23.344 58.332 1.00 19.90 141 ILE A CA 1
ATOM 1045 C C . ILE A 1 141 ? 40.693 23.219 58.030 1.00 18.35 141 ILE A C 1
ATOM 1046 O O . ILE A 1 141 ? 40.128 22.178 58.187 1.00 17.75 141 ILE A O 1
ATOM 1051 N N . ALA A 1 142 ? 40.051 24.306 57.612 1.00 18.27 142 ALA A N 1
ATOM 1052 C CA . ALA A 1 142 ? 38.607 24.276 57.354 1.00 17.97 142 ALA A CA 1
ATOM 1053 C C . ALA A 1 142 ? 38.381 24.240 55.830 1.00 18.14 142 ALA A C 1
ATOM 1054 O O . ALA A 1 142 ? 38.982 25.029 55.132 1.00 17.83 142 ALA A O 1
ATOM 1056 N N . ILE A 1 143 ? 37.535 23.342 55.333 1.00 19.27 143 ILE A N 1
ATOM 1057 C CA . ILE A 1 143 ? 37.124 23.373 53.904 1.00 20.94 143 ILE A CA 1
ATOM 1058 C C . ILE A 1 143 ? 36.458 24.708 53.544 1.00 21.98 143 ILE A C 1
ATOM 1059 O O . ILE A 1 143 ? 36.896 25.387 52.614 1.00 22.20 143 ILE A O 1
ATOM 1064 N N . HIS A 1 144 ? 35.440 25.103 54.294 1.00 21.84 144 HIS A N 1
ATOM 1065 C CA . HIS A 1 144 ? 34.939 26.492 54.262 1.00 23.27 144 HIS A CA 1
ATOM 1066 C C . HIS A 1 144 ? 34.195 26.767 55.566 1.00 23.46 144 HIS A C 1
ATOM 1067 O O . HIS A 1 144 ? 34.073 25.866 56.406 1.00 23.85 144 HIS A O 1
ATOM 1074 N N . LYS A 1 145 ? 33.716 27.996 55.740 1.00 24.76 145 LYS A N 1
ATOM 1075 C CA . LYS A 1 145 ? 33.041 28.433 56.988 1.00 25.17 145 LYS A CA 1
ATOM 1076 C C . LYS A 1 145 ? 31.582 28.902 56.831 1.00 24.33 145 LYS A C 1
ATOM 1077 O O . LYS A 1 145 ? 31.142 29.805 57.540 1.00 24.10 145 LYS A O 1
ATOM 1083 N N . ALA A 1 146 ? 30.820 28.289 55.935 1.00 24.32 146 ALA A N 1
ATOM 1084 C CA . ALA A 1 146 ? 29.413 28.680 55.750 1.00 24.21 146 ALA A CA 1
ATOM 1085 C C . ALA A 1 146 ? 28.590 28.428 57.004 1.00 24.32 146 ALA A C 1
ATOM 1086 O O . ALA A 1 146 ? 28.674 27.358 57.593 1.00 24.06 146 ALA A O 1
ATOM 1088 N N . ARG A 1 147 ? 27.775 29.417 57.381 1.00 24.70 147 ARG A N 1
ATOM 1089 C CA . ARG A 1 147 ? 26.964 29.384 58.594 1.00 24.56 147 ARG A CA 1
ATOM 1090 C C . ARG A 1 147 ? 25.917 28.268 58.521 1.00 24.53 147 ARG A C 1
ATOM 1091 O O . ARG A 1 147 ? 25.724 27.479 59.461 1.00 23.98 147 ARG A O 1
ATOM 1099 N N . TYR A 1 148 ? 25.261 28.184 57.368 1.00 24.98 148 TYR A N 1
ATOM 1100 C CA . TYR A 1 148 ? 24.193 27.209 57.135 1.00 24.85 148 TYR A CA 1
ATOM 1101 C C . TYR A 1 148 ? 24.115 26.833 55.650 1.00 25.13 148 TYR A C 1
ATOM 1102 O O . TYR A 1 148 ? 24.728 27.477 54.804 1.00 24.47 148 TYR A O 1
ATOM 1111 N N . TYR A 1 149 ? 23.364 25.782 55.348 1.00 25.23 149 TYR A N 1
ATOM 1112 C CA . TYR A 1 149 ? 22.995 25.483 53.961 1.00 25.37 149 TYR A CA 1
ATOM 1113 C C . TYR A 1 149 ? 21.522 25.065 53.931 1.00 26.01 149 TYR A C 1
ATOM 1114 O O . TYR A 1 149 ? 20.934 24.798 54.990 1.00 25.04 149 TYR A O 1
ATOM 1123 N N . LYS A 1 150 ? 20.921 25.050 52.735 1.00 26.99 150 LYS A N 1
ATOM 1124 C CA . LYS A 1 150 ? 19.525 24.594 52.564 1.00 27.45 150 LYS A CA 1
ATOM 1125 C C . LYS A 1 150 ? 19.430 23.098 52.216 1.00 27.20 150 LYS A C 1
ATOM 1126 O O . LYS A 1 150 ? 20.067 22.608 51.282 1.00 26.80 150 LYS A O 1
ATOM 1132 N N . ARG A 1 151 ? 18.645 22.362 52.990 1.00 27.87 151 ARG A N 1
ATOM 1133 C CA . ARG A 1 151 ? 18.380 20.953 52.664 1.00 27.97 151 ARG A CA 1
ATOM 1134 C C . ARG A 1 151 ? 16.869 20.680 52.526 1.00 28.35 151 ARG A C 1
ATOM 1135 O O . ARG A 1 151 ? 16.048 21.612 52.633 1.00 27.72 151 ARG A O 1
ATOM 1143 N N . LYS A 1 152 ? 16.501 19.418 52.299 1.00 28.43 152 LYS A N 1
ATOM 1144 C CA . LYS A 1 152 ? 15.117 19.124 51.938 1.00 30.11 152 LYS A CA 1
ATOM 1145 C C . LYS A 1 152 ? 14.108 19.650 52.975 1.00 30.08 152 LYS A C 1
ATOM 1146 O O . LYS A 1 152 ? 13.002 20.044 52.609 1.00 29.84 152 LYS A O 1
ATOM 1152 N N . ASP A 1 153 ? 14.527 19.722 54.247 1.00 29.59 153 ASP A N 1
ATOM 1153 C CA . ASP A 1 153 ? 13.654 20.209 55.308 1.00 28.49 153 ASP A CA 1
ATOM 1154 C C . ASP A 1 153 ? 13.940 21.621 55.805 1.00 27.85 153 ASP A C 1
ATOM 1155 O O . ASP A 1 153 ? 13.473 21.967 56.874 1.00 28.53 153 ASP A O 1
ATOM 1160 N N . GLY A 1 154 ? 14.691 22.429 55.055 1.00 26.37 154 GLY A N 1
ATOM 1161 C CA . GLY A 1 154 ? 15.005 23.816 55.466 1.00 25.09 154 GLY A CA 1
ATOM 1162 C C . GLY A 1 154 ? 16.497 24.073 55.737 1.00 24.16 154 GLY A C 1
ATOM 1163 O O . GLY A 1 154 ? 17.327 23.201 55.529 1.00 24.16 154 GLY A O 1
ATOM 1164 N N . LEU A 1 155 ? 16.831 25.275 56.203 1.00 23.34 155 LEU A N 1
ATOM 1165 C CA . LEU A 1 155 ? 18.196 25.626 56.590 1.00 22.82 155 LEU A CA 1
ATOM 1166 C C . LEU A 1 155 ? 18.715 24.760 57.705 1.00 22.00 155 LEU A C 1
ATOM 1167 O O . LEU A 1 155 ? 18.008 24.457 58.691 1.00 22.42 155 LEU A O 1
ATOM 1172 N N . ALA A 1 156 ? 19.956 24.334 57.529 1.00 22.00 156 ALA A N 1
ATOM 1173 C CA . ALA A 1 156 ? 20.670 23.512 58.501 1.00 20.98 156 ALA A CA 1
ATOM 1174 C C . ALA A 1 156 ? 22.128 23.992 58.701 1.00 21.52 156 ALA A C 1
ATOM 1175 O O . ALA A 1 156 ? 22.731 24.637 57.811 1.00 20.40 156 ALA A O 1
ATOM 1177 N N . LEU A 1 157 ? 22.667 23.710 59.901 1.00 20.62 157 LEU A N 1
ATOM 1178 C CA . LEU A 1 157 ? 24.005 24.169 60.284 1.00 20.12 157 LEU A CA 1
ATOM 1179 C C . LEU A 1 157 ? 24.999 23.695 59.261 1.00 20.30 157 LEU A C 1
ATOM 1180 O O . LEU A 1 157 ? 25.023 22.513 58.936 1.00 20.26 157 LEU A O 1
ATOM 1185 N N . GLY A 1 158 ? 25.842 24.602 58.782 1.00 21.57 158 GLY A N 1
ATOM 1186 C CA . GLY A 1 158 ? 26.983 24.167 57.941 1.00 21.99 158 GLY A CA 1
ATOM 1187 C C . GLY A 1 158 ? 28.249 23.970 58.770 1.00 23.04 158 GLY A C 1
ATOM 1188 O O . GLY A 1 158 ? 28.188 23.851 60.017 1.00 23.70 158 GLY A O 1
ATOM 1189 N N . PRO A 1 159 ? 29.401 23.917 58.100 1.00 22.76 159 PRO A N 1
ATOM 1190 C CA . PRO A 1 159 ? 30.619 23.631 58.845 1.00 22.32 159 PRO A CA 1
ATOM 1191 C C . PRO A 1 159 ? 31.135 24.834 59.663 1.00 22.48 159 PRO A C 1
ATOM 1192 O O . PRO A 1 159 ? 31.764 24.610 60.691 1.00 22.42 159 PRO A O 1
ATOM 1196 N N . GLY A 1 160 ? 30.824 26.064 59.237 1.00 21.78 160 GLY A N 1
ATOM 1197 C CA . GLY A 1 160 ? 31.249 27.308 59.903 1.00 21.67 160 GLY A CA 1
ATOM 1198 C C . GLY A 1 160 ? 31.105 27.508 61.428 1.00 21.39 160 GLY A C 1
ATOM 1199 O O . GLY A 1 160 ? 32.028 28.059 62.076 1.00 22.33 160 GLY A O 1
ATOM 1200 N N . PRO A 1 161 ? 29.909 27.213 61.984 1.00 20.82 161 PRO A N 1
ATOM 1201 C CA . PRO A 1 161 ? 29.655 27.224 63.457 1.00 18.82 161 PRO A CA 1
ATOM 1202 C C . PRO A 1 161 ? 30.599 26.313 64.264 1.00 19.47 161 PRO A C 1
ATOM 1203 O O . PRO A 1 161 ? 30.991 26.682 65.370 1.00 18.47 161 PRO A O 1
ATOM 1207 N N . PHE A 1 162 ? 30.896 25.120 63.717 1.00 18.90 162 PHE A N 1
ATOM 1208 C CA . PHE A 1 162 ? 31.804 24.160 64.296 1.00 18.76 162 PHE A CA 1
ATOM 1209 C C . PHE A 1 162 ? 33.295 24.476 64.153 1.00 19.54 162 PHE A C 1
ATOM 1210 O O . PHE A 1 162 ? 34.093 24.134 65.056 1.00 19.42 162 PHE A O 1
ATOM 1218 N N . VAL A 1 163 ? 33.675 25.117 63.043 1.00 19.37 163 VAL A N 1
ATOM 1219 C CA . VAL A 1 163 ? 35.026 25.662 62.876 1.00 18.54 163 VAL A CA 1
ATOM 1220 C C . VAL A 1 163 ? 35.269 26.777 63.919 1.00 18.52 163 VAL A C 1
ATOM 1221 O O . VAL A 1 163 ? 36.310 26.840 64.566 1.00 18.91 163 VAL A O 1
ATOM 1225 N N . THR A 1 164 ? 34.311 27.690 64.012 1.00 17.67 164 THR A N 1
ATOM 1226 C CA . THR A 1 164 ? 34.335 28.803 64.907 1.00 17.84 164 THR A CA 1
ATOM 1227 C C . THR A 1 164 ? 34.422 28.375 66.407 1.00 17.91 164 THR A C 1
ATOM 1228 O O . THR A 1 164 ? 35.155 28.994 67.184 1.00 18.04 164 THR A O 1
ATOM 1232 N N . ALA A 1 165 ? 33.662 27.349 66.774 1.00 16.59 165 ALA A N 1
ATOM 1233 C CA . ALA A 1 165 ? 33.672 26.758 68.112 1.00 17.54 165 ALA A CA 1
ATOM 1234 C C . ALA A 1 165 ? 35.074 26.327 68.507 1.00 17.97 165 ALA A C 1
ATOM 1235 O O . ALA A 1 165 ? 35.513 26.621 69.619 1.00 18.23 165 ALA A O 1
ATOM 1237 N N . LEU A 1 166 ? 35.741 25.598 67.606 1.00 17.70 166 LEU A N 1
ATOM 1238 C CA . LEU A 1 166 ? 37.136 25.156 67.804 1.00 18.19 166 LEU A CA 1
ATOM 1239 C C . LEU A 1 166 ? 38.136 26.323 67.908 1.00 17.92 166 LEU A C 1
ATOM 1240 O O . LEU A 1 166 ? 39.092 26.240 68.695 1.00 16.64 166 LEU A O 1
ATOM 1245 N N . GLU A 1 167 ? 37.906 27.358 67.070 1.00 18.37 167 GLU A N 1
ATOM 1246 C CA . GLU A 1 167 ? 38.648 28.628 67.027 1.00 17.89 167 GLU A CA 1
ATOM 1247 C C . GLU A 1 167 ? 38.447 29.438 68.299 1.00 18.87 167 GLU A C 1
ATOM 1248 O O . GLU A 1 167 ? 39.390 30.035 68.805 1.00 17.55 167 GLU A O 1
ATOM 1254 N N . TYR A 1 168 ? 37.192 29.519 68.746 1.00 19.50 168 TYR A N 1
ATOM 1255 C CA . TYR A 1 168 ? 36.835 30.184 69.970 1.00 19.08 168 TYR A CA 1
ATOM 1256 C C . TYR A 1 168 ? 37.518 29.538 71.169 1.00 19.63 168 TYR A C 1
ATOM 1257 O O . TYR A 1 168 ? 38.044 30.249 72.028 1.00 19.41 168 TYR A O 1
ATOM 1266 N N . ALA A 1 169 ? 37.428 28.206 71.235 1.00 19.15 169 ALA A N 1
ATOM 1267 C CA . ALA A 1 169 ? 37.968 27.384 72.332 1.00 19.45 169 ALA A CA 1
ATOM 1268 C C . ALA A 1 169 ? 39.485 27.450 72.520 1.00 19.24 169 ALA A C 1
ATOM 1269 O O . ALA A 1 169 ? 39.968 27.293 73.657 1.00 19.19 169 ALA A O 1
ATOM 1271 N N . THR A 1 170 ? 40.212 27.659 71.422 1.00 18.26 170 THR A N 1
ATOM 1272 C CA . THR A 1 170 ? 41.670 27.641 71.404 1.00 18.68 170 THR A CA 1
ATOM 1273 C C . THR A 1 170 ? 42.306 28.991 71.123 1.00 19.19 170 THR A C 1
ATOM 1274 O O . THR A 1 170 ? 43.521 29.106 71.135 1.00 19.44 170 THR A O 1
ATOM 1278 N N . ASP A 1 171 ? 41.483 30.005 70.842 1.00 20.57 171 ASP A N 1
ATOM 1279 C CA . ASP A 1 171 ? 41.942 31.325 70.407 1.00 22.33 171 ASP A CA 1
ATOM 1280 C C . ASP A 1 171 ? 42.931 31.183 69.252 1.00 23.27 171 ASP A C 1
ATOM 1281 O O . ASP A 1 171 ? 44.041 31.689 69.287 1.00 24.85 171 ASP A O 1
ATOM 1286 N N . THR A 1 172 ? 42.529 30.456 68.213 1.00 24.15 172 THR A N 1
ATOM 1287 C CA . THR A 1 172 ? 43.350 30.297 67.000 1.00 24.10 172 THR A CA 1
ATOM 1288 C C . THR A 1 172 ? 42.448 30.488 65.794 1.00 25.03 172 THR A C 1
ATOM 1289 O O . THR A 1 172 ? 41.209 30.620 65.928 1.00 25.01 172 THR A O 1
ATOM 1293 N N . LYS A 1 173 ? 43.054 30.507 64.614 1.00 24.97 173 LYS A N 1
ATOM 1294 C CA . LYS A 1 173 ? 42.252 30.716 63.408 1.00 24.55 173 LYS A CA 1
ATOM 1295 C C . LYS A 1 173 ? 42.545 29.596 62.437 1.00 23.30 173 LYS A C 1
ATOM 1296 O O . LYS A 1 173 ? 43.693 29.233 62.229 1.00 23.55 173 LYS A O 1
ATOM 1302 N N . ALA A 1 174 ? 41.503 29.007 61.888 1.00 22.52 174 ALA A N 1
ATOM 1303 C CA . ALA A 1 174 ? 41.685 27.979 60.882 1.00 22.29 174 ALA A CA 1
ATOM 1304 C C . ALA A 1 174 ? 42.277 28.573 59.594 1.00 21.81 174 ALA A C 1
ATOM 1305 O O . ALA A 1 174 ? 42.043 29.747 59.257 1.00 21.86 174 ALA A O 1
ATOM 1315 N N . VAL A 1 176 ? 41.409 28.411 56.060 1.00 22.66 176 VAL A N 1
ATOM 1316 C CA . VAL A 1 176 ? 40.277 28.029 55.227 1.00 22.29 176 VAL A CA 1
ATOM 1317 C C . VAL A 1 176 ? 40.777 27.835 53.780 1.00 22.46 176 VAL A C 1
ATOM 1318 O O . VAL A 1 176 ? 41.461 28.701 53.243 1.00 21.83 176 VAL A O 1
ATOM 1322 N N . VAL A 1 177 ? 40.472 26.681 53.175 1.00 22.58 177 VAL A N 1
ATOM 1323 C CA . VAL A 1 177 ? 40.970 26.372 51.826 1.00 22.00 177 VAL A CA 1
ATOM 1324 C C . VAL A 1 177 ? 39.937 26.377 50.695 1.00 22.32 177 VAL A C 1
ATOM 1325 O O . VAL A 1 177 ? 40.293 25.997 49.556 1.00 22.79 177 VAL A O 1
ATOM 1329 N N . GLY A 1 178 ? 38.690 26.752 50.988 1.00 21.45 178 GLY A N 1
ATOM 1330 C CA . GLY A 1 178 ? 37.651 26.832 49.984 1.00 22.20 178 GLY A CA 1
ATOM 1331 C C . GLY A 1 178 ? 37.498 28.264 49.484 1.00 22.92 178 GLY A C 1
ATOM 1332 O O . GLY A 1 178 ? 38.017 29.202 50.099 1.00 22.33 178 GLY A O 1
ATOM 1333 N N . LYS A 1 179 ? 36.785 28.445 48.365 1.00 23.39 179 LYS A N 1
ATOM 1334 C CA . LYS A 1 179 ? 36.471 29.790 47.821 1.00 23.23 179 LYS A CA 1
ATOM 1335 C C . LYS A 1 179 ? 35.724 30.577 48.873 1.00 22.92 179 LYS A C 1
ATOM 1336 O O . LYS A 1 179 ? 35.004 29.987 49.619 1.00 23.37 179 LYS A O 1
ATOM 1342 N N . PRO A 1 180 ? 35.878 31.917 48.953 1.00 23.54 180 PRO A N 1
ATOM 1343 C CA . PRO A 1 180 ? 36.682 32.908 48.247 1.00 22.56 180 PRO A CA 1
ATOM 1344 C C . PRO A 1 180 ? 38.101 33.003 48.724 1.00 23.14 180 PRO A C 1
ATOM 1345 O O . PRO A 1 180 ? 38.786 34.006 48.412 1.00 24.19 180 PRO A O 1
ATOM 1349 N N . GLU A 1 181 ? 38.567 32.018 49.484 1.00 23.01 181 GLU A N 1
ATOM 1350 C CA . GLU A 1 181 ? 39.821 32.227 50.199 1.00 23.38 181 GLU A CA 1
ATOM 1351 C C . GLU A 1 181 ? 40.947 31.964 49.262 1.00 23.39 181 GLU A C 1
ATOM 1352 O O . GLU A 1 181 ? 40.762 31.246 48.281 1.00 23.00 181 GLU A O 1
ATOM 1358 N N . LYS A 1 182 ? 42.103 32.552 49.558 1.00 23.53 182 LYS A N 1
ATOM 1359 C CA . LYS A 1 182 ? 43.194 32.666 48.610 1.00 23.86 182 LYS A CA 1
ATOM 1360 C C . LYS A 1 182 ? 43.775 31.321 48.218 1.00 24.45 182 LYS A C 1
ATOM 1361 O O . LYS A 1 182 ? 44.253 31.149 47.067 1.00 24.47 182 LYS A O 1
ATOM 1367 N N . THR A 1 183 ? 43.677 30.347 49.140 1.00 23.65 183 THR A N 1
ATOM 1368 C CA . THR A 1 183 ? 44.311 29.031 48.998 1.00 22.80 183 THR A CA 1
ATOM 1369 C C . THR A 1 183 ? 43.636 28.198 47.914 1.00 22.32 183 THR A C 1
ATOM 1370 O O . THR A 1 183 ? 44.282 27.400 47.236 1.00 21.34 183 THR A O 1
ATOM 1374 N N . PHE A 1 184 ? 42.315 28.308 47.830 1.00 20.62 184 PHE A N 1
ATOM 1375 C CA . PHE A 1 184 ? 41.606 27.672 46.788 1.00 20.65 184 PHE A CA 1
ATOM 1376 C C . PHE A 1 184 ? 42.211 28.022 45.369 1.00 19.95 184 PHE A C 1
ATOM 1377 O O . PHE A 1 184 ? 42.561 27.128 44.600 1.00 20.55 184 PHE A O 1
ATOM 1385 N N . PHE A 1 185 ? 42.389 29.304 45.092 1.00 19.69 185 PHE A N 1
ATOM 1386 C CA . PHE A 1 185 ? 42.898 29.778 43.798 1.00 19.93 185 PHE A CA 1
ATOM 1387 C C . PHE A 1 185 ? 44.385 29.428 43.543 1.00 21.32 185 PHE A C 1
ATOM 1388 O O . PHE A 1 185 ? 44.739 29.026 42.440 1.00 21.04 185 PHE A O 1
ATOM 1396 N N . LEU A 1 186 ? 45.244 29.548 44.559 1.00 21.16 186 LEU A N 1
ATOM 1397 C CA . LEU A 1 186 ? 46.656 29.254 44.413 1.00 21.76 186 LEU A CA 1
ATOM 1398 C C . LEU A 1 186 ? 46.894 27.758 44.184 1.00 22.07 186 LEU A C 1
ATOM 1399 O O . LEU A 1 186 ? 47.771 27.367 43.426 1.00 23.39 186 LEU A O 1
ATOM 1404 N N . GLU A 1 187 ? 46.096 26.919 44.809 1.00 20.94 187 GLU A N 1
ATOM 1405 C CA . GLU A 1 187 ? 46.237 25.486 44.570 1.00 20.58 187 GLU A CA 1
ATOM 1406 C C . GLU A 1 187 ? 45.649 25.072 43.232 1.00 19.64 187 GLU A C 1
ATOM 1407 O O . GLU A 1 187 ? 46.135 24.149 42.597 1.00 19.71 187 GLU A O 1
ATOM 1413 N N . ALA A 1 188 ? 44.569 25.718 42.838 1.00 19.69 188 ALA A N 1
ATOM 1414 C CA . ALA A 1 188 ? 43.963 25.399 41.555 1.00 21.61 188 ALA A CA 1
ATOM 1415 C C . ALA A 1 188 ? 44.972 25.721 40.449 1.00 22.14 188 ALA A C 1
ATOM 1416 O O . ALA A 1 188 ? 45.149 24.920 39.553 1.00 21.13 188 ALA A O 1
ATOM 1418 N N . LEU A 1 189 ? 45.670 26.843 40.608 1.00 23.26 189 LEU A N 1
ATOM 1419 C CA . LEU A 1 189 ? 46.626 27.335 39.626 1.00 25.52 189 LEU A CA 1
ATOM 1420 C C . LEU A 1 189 ? 47.994 26.618 39.679 1.00 27.20 189 LEU A C 1
ATOM 1421 O O . LEU A 1 189 ? 48.867 26.897 38.855 1.00 26.84 189 LEU A O 1
ATOM 1426 N N . ARG A 1 190 ? 48.162 25.704 40.640 1.00 28.79 190 ARG A N 1
ATOM 1427 C CA . ARG A 1 190 ? 49.466 25.077 40.922 1.00 30.52 190 ARG A CA 1
ATOM 1428 C C . ARG A 1 190 ? 50.006 24.217 39.777 1.00 31.04 190 ARG A C 1
ATOM 1429 O O . ARG A 1 190 ? 51.202 24.254 39.511 1.00 31.11 190 ARG A O 1
ATOM 1437 N N . ASP A 1 191 ? 49.132 23.447 39.119 1.00 32.02 191 ASP A N 1
ATOM 1438 C CA . ASP A 1 191 ? 49.527 22.602 37.976 1.00 32.12 191 ASP A CA 1
ATOM 1439 C C . ASP A 1 191 ? 49.899 23.417 36.729 1.00 32.21 191 ASP A C 1
ATOM 1440 O O . ASP A 1 191 ? 50.539 22.896 35.823 1.00 32.34 191 ASP A O 1
ATOM 1445 N N . ALA A 1 192 ? 49.484 24.676 36.660 1.00 32.24 192 ALA A N 1
ATOM 1446 C CA . ALA A 1 192 ? 49.854 25.513 35.519 1.00 32.46 192 ALA A CA 1
ATOM 1447 C C . ALA A 1 192 ? 51.180 26.188 35.788 1.00 32.85 192 ALA A C 1
ATOM 1448 O O . ALA A 1 192 ? 51.756 26.831 34.904 1.00 32.33 192 ALA A O 1
ATOM 1450 N N . ASP A 1 193 ? 51.654 26.037 37.027 1.00 32.89 193 ASP A N 1
ATOM 1451 C CA A ASP A 1 193 ? 52.880 26.677 37.490 0.50 32.97 193 ASP A CA 1
ATOM 1452 C CA B ASP A 1 193 ? 52.908 26.653 37.441 0.50 32.89 193 ASP A CA 1
ATOM 1453 C C . ASP A 1 193 ? 52.920 28.114 36.987 1.00 33.18 193 ASP A C 1
ATOM 1454 O O . ASP A 1 193 ? 53.959 28.603 36.506 1.00 33.80 193 ASP A O 1
ATOM 1463 N N . CYS A 1 194 ? 51.767 28.804 37.111 1.00 32.85 194 CYS A N 1
ATOM 1464 C CA . CYS A 1 194 ? 51.656 30.194 36.645 1.00 31.33 194 CYS A CA 1
ATOM 1465 C C . CYS A 1 194 ? 51.271 31.180 37.746 1.00 30.47 194 CYS A C 1
ATOM 1466 O O . CYS A 1 194 ? 50.836 30.768 38.824 1.00 31.32 194 CYS A O 1
ATOM 1469 N N . ALA A 1 195 ? 51.443 32.475 37.469 1.00 28.71 195 ALA A N 1
ATOM 1470 C CA . ALA A 1 195 ? 51.067 33.537 38.390 1.00 27.92 195 ALA A CA 1
ATOM 1471 C C . ALA A 1 195 ? 49.551 33.832 38.336 1.00 27.56 195 ALA A C 1
ATOM 1472 O O . ALA A 1 195 ? 48.920 33.706 37.283 1.00 27.16 195 ALA A O 1
ATOM 1474 N N . PRO A 1 196 ? 48.947 34.217 39.483 1.00 27.56 196 PRO A N 1
ATOM 1475 C CA . PRO A 1 196 ? 47.487 34.440 39.461 1.00 26.54 196 PRO A CA 1
ATOM 1476 C C . PRO A 1 196 ? 47.114 35.533 38.456 1.00 25.86 196 PRO A C 1
ATOM 1477 O O . PRO A 1 196 ? 46.049 35.495 37.823 1.00 24.43 196 PRO A O 1
ATOM 1481 N N . GLU A 1 197 ? 48.029 36.479 38.292 1.00 25.57 197 GLU A N 1
ATOM 1482 C CA . GLU A 1 197 ? 47.856 37.565 37.371 1.00 26.10 197 GLU A CA 1
ATOM 1483 C C . GLU A 1 197 ? 47.717 37.130 35.909 1.00 25.47 197 GLU A C 1
ATOM 1484 O O . GLU A 1 197 ? 47.163 37.912 35.121 1.00 25.82 197 GLU A O 1
ATOM 1490 N N . GLU A 1 198 ? 48.237 35.936 35.568 1.00 23.50 198 GLU A N 1
ATOM 1491 C CA . GLU A 1 198 ? 48.174 35.340 34.226 1.00 23.73 198 GLU A CA 1
ATOM 1492 C C . GLU A 1 198 ? 47.031 34.327 34.089 1.00 21.93 198 GLU A C 1
ATOM 1493 O O . GLU A 1 198 ? 47.100 33.407 33.265 1.00 22.05 198 GLU A O 1
ATOM 1499 N N . ALA A 1 199 ? 45.998 34.458 34.917 1.00 20.68 199 ALA A N 1
ATOM 1500 C CA . ALA A 1 199 ? 44.838 33.575 34.842 1.00 19.82 199 ALA A CA 1
ATOM 1501 C C . ALA A 1 199 ? 43.501 34.329 34.986 1.00 18.96 199 ALA A C 1
ATOM 1502 O O . ALA A 1 199 ? 43.439 35.493 35.419 1.00 18.63 199 ALA A O 1
ATOM 1504 N N . VAL A 1 200 ? 42.450 33.634 34.595 1.00 19.00 200 VAL A N 1
ATOM 1505 C CA . VAL A 1 200 ? 41.105 34.142 34.680 1.00 20.23 200 VAL A CA 1
ATOM 1506 C C . VAL A 1 200 ? 40.240 33.075 35.333 1.00 18.52 200 VAL A C 1
ATOM 1507 O O . VAL A 1 200 ? 40.475 31.867 35.136 1.00 18.11 200 VAL A O 1
ATOM 1519 N N . ILE A 1 202 ? 36.086 32.044 35.891 1.00 17.93 202 ILE A N 1
ATOM 1520 C CA . ILE A 1 202 ? 34.724 32.331 35.399 1.00 18.85 202 ILE A CA 1
ATOM 1521 C C . ILE A 1 202 ? 33.737 31.719 36.370 1.00 18.98 202 ILE A C 1
ATOM 1522 O O . ILE A 1 202 ? 33.813 30.538 36.642 1.00 18.25 202 ILE A O 1
ATOM 1527 N N . GLY A 1 203 ? 32.812 32.536 36.878 1.00 20.59 203 GLY A N 1
ATOM 1528 C CA . GLY A 1 203 ? 31.771 32.014 37.800 1.00 21.24 203 GLY A CA 1
ATOM 1529 C C . GLY A 1 203 ? 30.465 32.785 37.770 1.00 20.96 203 GLY A C 1
ATOM 1530 O O . GLY A 1 203 ? 30.393 33.870 37.238 1.00 21.56 203 GLY A O 1
ATOM 1531 N N . ASP A 1 204 ? 29.419 32.200 38.310 1.00 22.98 204 ASP A N 1
ATOM 1532 C CA . ASP A 1 204 ? 28.147 32.906 38.527 1.00 24.22 204 ASP A CA 1
ATOM 1533 C C . ASP A 1 204 ? 27.973 33.551 39.934 1.00 24.76 204 ASP A C 1
ATOM 1534 O O . ASP A 1 204 ? 26.885 34.039 40.284 1.00 25.21 204 ASP A O 1
ATOM 1539 N N . ASP A 1 205 ? 29.033 33.552 40.740 1.00 24.58 205 ASP A N 1
ATOM 1540 C CA . ASP A 1 205 ? 28.953 34.044 42.117 1.00 24.51 205 ASP A CA 1
ATOM 1541 C C . ASP A 1 205 ? 29.953 35.193 42.272 1.00 24.70 205 ASP A C 1
ATOM 1542 O O . ASP A 1 205 ? 31.158 34.950 42.379 1.00 24.61 205 ASP A O 1
ATOM 1547 N N . CYS A 1 206 ? 29.450 36.423 42.317 1.00 24.38 206 CYS A N 1
ATOM 1548 C CA . CYS A 1 206 ? 30.309 37.609 42.390 1.00 25.71 206 CYS A CA 1
ATOM 1549 C C . CYS A 1 206 ? 31.271 37.634 43.581 1.00 24.38 206 CYS A C 1
ATOM 1550 O O . CYS A 1 206 ? 32.368 38.196 43.473 1.00 24.90 206 CYS A O 1
ATOM 1553 N N . ARG A 1 207 ? 30.878 37.014 44.690 1.00 23.62 207 ARG A N 1
ATOM 1554 C CA . ARG A 1 207 ? 31.739 36.968 45.873 1.00 22.92 207 ARG A CA 1
ATOM 1555 C C . ARG A 1 207 ? 32.709 35.800 45.901 1.00 22.89 207 ARG A C 1
ATOM 1556 O O . ARG A 1 207 ? 33.902 36.005 46.030 1.00 24.58 207 ARG A O 1
ATOM 1564 N N . ASP A 1 208 ? 32.204 34.580 45.779 1.00 22.57 208 ASP A N 1
ATOM 1565 C CA . ASP A 1 208 ? 33.014 33.413 46.039 1.00 23.29 208 ASP A CA 1
ATOM 1566 C C . ASP A 1 208 ? 33.955 33.130 44.880 1.00 23.17 208 ASP A C 1
ATOM 1567 O O . ASP A 1 208 ? 35.073 32.643 45.114 1.00 23.70 208 ASP A O 1
ATOM 1572 N N . ASP A 1 209 ? 33.464 33.408 43.658 1.00 22.62 209 ASP A N 1
ATOM 1573 C CA . ASP A 1 209 ? 34.138 33.106 42.412 1.00 20.78 209 ASP A CA 1
ATOM 1574 C C . ASP A 1 209 ? 34.951 34.323 42.046 1.00 21.13 209 ASP A C 1
ATOM 1575 O O . ASP A 1 209 ? 36.156 34.258 42.032 1.00 23.22 209 ASP A O 1
ATOM 1580 N N . VAL A 1 210 ? 34.298 35.448 41.806 1.00 20.58 210 VAL A N 1
ATOM 1581 C CA . VAL A 1 210 ? 34.916 36.600 41.146 1.00 19.98 210 VAL A CA 1
ATOM 1582 C C . VAL A 1 210 ? 35.741 37.536 42.075 1.00 19.45 210 VAL A C 1
ATOM 1583 O O . VAL A 1 210 ? 36.889 37.924 41.755 1.00 18.22 210 VAL A O 1
ATOM 1587 N N . ASP A 1 211 ? 35.162 37.925 43.205 1.00 18.16 211 ASP A N 1
ATOM 1588 C CA . ASP A 1 211 ? 35.914 38.751 44.098 1.00 18.64 211 ASP A CA 1
ATOM 1589 C C . ASP A 1 211 ? 37.103 37.946 44.649 1.00 18.37 211 ASP A C 1
ATOM 1590 O O . ASP A 1 211 ? 38.194 38.486 44.809 1.00 17.99 211 ASP A O 1
ATOM 1595 N N . GLY A 1 212 ? 36.850 36.682 44.995 1.00 17.88 212 GLY A N 1
ATOM 1596 C CA . GLY A 1 212 ? 37.856 35.811 45.556 1.00 18.15 212 GLY A CA 1
ATOM 1597 C C . GLY A 1 212 ? 39.046 35.735 44.611 1.00 18.84 212 GLY A C 1
ATOM 1598 O O . GLY A 1 212 ? 40.190 35.944 45.047 1.00 18.46 212 GLY A O 1
ATOM 1599 N N . ALA A 1 213 ? 38.778 35.417 43.327 1.00 17.25 213 ALA A N 1
ATOM 1600 C CA . ALA A 1 213 ? 39.833 35.383 42.294 1.00 15.51 213 ALA A CA 1
ATOM 1601 C C . ALA A 1 213 ? 40.556 36.734 42.140 1.00 15.19 213 ALA A C 1
ATOM 1602 O O . ALA A 1 213 ? 41.786 36.802 42.089 1.00 13.42 213 ALA A O 1
ATOM 1604 N N . GLN A 1 214 ? 39.803 37.829 42.129 1.00 16.69 214 GLN A N 1
ATOM 1605 C CA . GLN A 1 214 ? 40.419 39.112 41.905 1.00 17.56 214 GLN A CA 1
ATOM 1606 C C . GLN A 1 214 ? 41.248 39.647 43.091 1.00 19.34 214 GLN A C 1
ATOM 1607 O O . GLN A 1 214 ? 42.192 40.444 42.890 1.00 19.63 214 GLN A O 1
ATOM 1613 N N . ASN A 1 215 ? 40.916 39.211 44.322 1.00 19.29 215 ASN A N 1
ATOM 1614 C CA . ASN A 1 215 ? 41.704 39.578 45.523 1.00 18.94 215 ASN A CA 1
ATOM 1615 C C . ASN A 1 215 ? 43.143 39.070 45.483 1.00 18.43 215 ASN A C 1
ATOM 1616 O O . ASN A 1 215 ? 43.995 39.646 46.116 1.00 19.12 215 ASN A O 1
ATOM 1621 N N . ILE A 1 216 ? 43.400 37.989 44.755 1.00 18.62 216 ILE A N 1
ATOM 1622 C CA . ILE A 1 216 ? 44.783 37.576 44.510 1.00 19.12 216 ILE A CA 1
ATOM 1623 C C . ILE A 1 216 ? 45.307 38.054 43.124 1.00 18.54 216 ILE A C 1
ATOM 1624 O O . ILE A 1 216 ? 46.406 37.691 42.719 1.00 17.63 216 ILE A O 1
ATOM 1629 N N . GLY A 1 217 ? 44.528 38.888 42.442 1.00 18.63 217 GLY A N 1
ATOM 1630 C CA . GLY A 1 217 ? 45.013 39.524 41.209 1.00 18.61 217 GLY A CA 1
ATOM 1631 C C . GLY A 1 217 ? 44.666 38.816 39.905 1.00 19.50 217 GLY A C 1
ATOM 1632 O O . GLY A 1 217 ? 45.148 39.232 38.820 1.00 17.29 217 GLY A O 1
ATOM 1641 N N . LEU A 1 219 ? 41.994 37.905 36.805 1.00 20.21 219 LEU A N 1
ATOM 1642 C CA . LEU A 1 219 ? 40.786 38.454 36.154 1.00 19.50 219 LEU A CA 1
ATOM 1643 C C . LEU A 1 219 ? 39.579 37.557 36.428 1.00 17.97 219 LEU A C 1
ATOM 1644 O O . LEU A 1 219 ? 39.663 36.352 36.278 1.00 19.14 219 LEU A O 1
ATOM 1649 N N . GLY A 1 220 ? 38.467 38.152 36.827 1.00 17.52 220 GLY A N 1
ATOM 1650 C CA . GLY A 1 220 ? 37.272 37.404 37.173 1.00 17.85 220 GLY A CA 1
ATOM 1651 C C . GLY A 1 220 ? 36.136 37.757 36.219 1.00 18.33 220 GLY A C 1
ATOM 1652 O O . GLY A 1 220 ? 35.900 38.914 35.924 1.00 17.30 220 GLY A O 1
ATOM 1653 N N . ILE A 1 221 ? 35.478 36.731 35.684 1.00 18.42 221 ILE A N 1
ATOM 1654 C CA . ILE A 1 221 ? 34.365 36.972 34.795 1.00 18.42 221 ILE A CA 1
ATOM 1655 C C . ILE A 1 221 ? 33.069 36.470 35.439 1.00 17.98 221 ILE A C 1
ATOM 1656 O O . ILE A 1 221 ? 32.936 35.312 35.694 1.00 18.08 221 ILE A O 1
ATOM 1661 N N . LEU A 1 222 ? 32.127 37.375 35.700 1.00 19.87 222 LEU A N 1
ATOM 1662 C CA . LEU A 1 222 ? 30.825 37.005 36.241 1.00 19.62 222 LEU A CA 1
ATOM 1663 C C . LEU A 1 222 ? 29.880 36.733 35.102 1.00 20.54 222 LEU A C 1
ATOM 1664 O O . LEU A 1 222 ? 29.661 37.601 34.299 1.00 20.91 222 LEU A O 1
ATOM 1669 N N . VAL A 1 223 ? 29.272 35.555 35.086 1.00 22.21 223 VAL A N 1
ATOM 1670 C CA . VAL A 1 223 ? 28.208 35.241 34.145 1.00 22.79 223 VAL A CA 1
ATOM 1671 C C . VAL A 1 223 ? 26.805 35.336 34.773 1.00 24.20 223 VAL A C 1
ATOM 1672 O O . VAL A 1 223 ? 26.594 35.002 35.967 1.00 23.47 223 VAL A O 1
ATOM 1676 N N . LYS A 1 224 ? 25.858 35.760 33.923 1.00 23.93 224 LYS A N 1
ATOM 1677 C CA . LYS A 1 224 ? 24.479 35.975 34.306 1.00 24.62 224 LYS A CA 1
ATOM 1678 C C . LYS A 1 224 ? 23.656 34.692 34.257 1.00 24.70 224 LYS A C 1
ATOM 1679 O O . LYS A 1 224 ? 22.442 34.726 34.245 1.00 26.07 224 LYS A O 1
ATOM 1685 N N . THR A 1 225 ? 24.317 33.548 34.291 1.00 25.07 225 THR A N 1
ATOM 1686 C CA . THR A 1 225 ? 23.604 32.284 34.516 1.00 24.97 225 THR A CA 1
ATOM 1687 C C . THR A 1 225 ? 23.655 31.889 35.989 1.00 26.11 225 THR A C 1
ATOM 1688 O O . THR A 1 225 ? 24.158 32.655 36.814 1.00 26.48 225 THR A O 1
ATOM 1692 N N . GLY A 1 226 ? 23.118 30.707 36.302 1.00 26.47 226 GLY A N 1
ATOM 1693 C CA . GLY A 1 226 ? 23.199 30.109 37.633 1.00 27.28 226 GLY A CA 1
ATOM 1694 C C . GLY A 1 226 ? 22.610 31.023 38.664 1.00 28.15 226 GLY A C 1
ATOM 1695 O O . GLY A 1 226 ? 21.486 31.507 38.496 1.00 29.04 226 GLY A O 1
ATOM 1696 N N . LYS A 1 227 ? 23.375 31.310 39.711 1.00 28.07 227 LYS A N 1
ATOM 1697 C CA . LYS A 1 227 ? 22.805 32.016 40.849 1.00 28.11 227 LYS A CA 1
ATOM 1698 C C . LYS A 1 227 ? 22.900 33.526 40.746 1.00 27.24 227 LYS A C 1
ATOM 1699 O O . LYS A 1 227 ? 22.475 34.241 41.672 1.00 27.09 227 LYS A O 1
ATOM 1705 N N . TYR A 1 228 ? 23.426 34.016 39.616 1.00 26.56 228 TYR A N 1
ATOM 1706 C CA . TYR A 1 228 ? 23.504 35.465 39.363 1.00 26.07 228 TYR A CA 1
ATOM 1707 C C . TYR A 1 228 ? 22.150 36.220 39.471 1.00 26.35 228 TYR A C 1
ATOM 1708 O O . TYR A 1 228 ? 21.155 35.779 38.919 1.00 25.97 228 TYR A O 1
ATOM 1717 N N . LYS A 1 229 ? 22.142 37.358 40.165 1.00 26.58 229 LYS A N 1
ATOM 1718 C CA . LYS A 1 229 ? 21.038 38.334 40.088 1.00 27.26 229 LYS A CA 1
ATOM 1719 C C . LYS A 1 229 ? 21.560 39.660 39.554 1.00 26.92 229 LYS A C 1
ATOM 1720 O O . LYS A 1 229 ? 22.678 40.076 39.859 1.00 25.79 229 LYS A O 1
ATOM 1726 N N . ALA A 1 230 ? 20.720 40.329 38.772 1.00 26.98 230 ALA A N 1
ATOM 1727 C CA . ALA A 1 230 ? 20.966 41.694 38.330 1.00 26.82 230 ALA A CA 1
ATOM 1728 C C . ALA A 1 230 ? 21.594 42.583 39.424 1.00 27.11 230 ALA A C 1
ATOM 1729 O O . ALA A 1 230 ? 21.202 42.542 40.611 1.00 27.85 230 ALA A O 1
ATOM 1731 N N . ALA A 1 231 ? 22.566 43.381 38.987 1.00 26.78 231 ALA A N 1
ATOM 1732 C CA . ALA A 1 231 ? 23.419 44.212 39.837 1.00 26.29 231 ALA A CA 1
ATOM 1733 C C . ALA A 1 231 ? 24.295 43.501 40.908 1.00 25.58 231 ALA A C 1
ATOM 1734 O O . ALA A 1 231 ? 24.892 44.169 41.753 1.00 26.58 231 ALA A O 1
ATOM 1736 N N . ASP A 1 232 ? 24.405 42.177 40.858 1.00 24.79 232 ASP A N 1
ATOM 1737 C CA . ASP A 1 232 ? 25.459 41.467 41.656 1.00 25.14 232 ASP A CA 1
ATOM 1738 C C . ASP A 1 232 ? 26.864 42.038 41.456 1.00 25.57 232 ASP A C 1
ATOM 1739 O O . ASP A 1 232 ? 27.643 42.142 42.438 1.00 24.38 232 ASP A O 1
ATOM 1744 N N . GLU A 1 233 ? 27.175 42.409 40.201 1.00 25.76 233 GLU A N 1
ATOM 1745 C CA . GLU A 1 233 ? 28.507 42.962 39.853 1.00 26.78 233 GLU A CA 1
ATOM 1746 C C . GLU A 1 233 ? 28.834 44.204 40.660 1.00 27.41 233 GLU A C 1
ATOM 1747 O O . GLU A 1 233 ? 30.012 44.472 40.952 1.00 28.00 233 GLU A O 1
ATOM 1753 N N . GLU A 1 234 ? 27.793 44.969 40.998 1.00 27.77 234 GLU A N 1
ATOM 1754 C CA . GLU A 1 234 ? 27.959 46.184 41.803 1.00 27.58 234 GLU A CA 1
ATOM 1755 C C . GLU A 1 234 ? 28.294 45.949 43.281 1.00 26.65 234 GLU A C 1
ATOM 1756 O O . GLU A 1 234 ? 28.692 46.896 43.958 1.00 27.46 234 GLU A O 1
ATOM 1762 N N . LYS A 1 235 ? 28.165 44.724 43.787 1.00 25.79 235 LYS A N 1
ATOM 1763 C CA . LYS A 1 235 ? 28.469 44.510 45.220 1.00 26.06 235 LYS A CA 1
ATOM 1764 C C . LYS A 1 235 ? 29.946 44.222 45.605 1.00 25.82 235 LYS A C 1
ATOM 1765 O O . LYS A 1 235 ? 30.265 44.069 46.796 1.00 25.37 235 LYS A O 1
ATOM 1771 N N . ILE A 1 236 ? 30.840 44.211 44.604 1.00 24.56 236 ILE A N 1
ATOM 1772 C CA . ILE A 1 236 ? 32.271 43.968 44.844 1.00 23.90 236 ILE A CA 1
ATOM 1773 C C . ILE A 1 236 ? 33.133 45.109 44.307 1.00 23.96 236 ILE A C 1
ATOM 1774 O O . ILE A 1 236 ? 32.697 45.879 43.442 1.00 23.52 236 ILE A O 1
ATOM 1779 N N . ASN A 1 237 ? 34.345 45.237 44.848 1.00 23.86 237 ASN A N 1
ATOM 1780 C CA . ASN A 1 237 ? 35.247 46.338 44.474 1.00 23.00 237 ASN A CA 1
ATOM 1781 C C . ASN A 1 237 ? 36.675 45.816 44.433 1.00 21.99 237 ASN A C 1
ATOM 1782 O O . ASN A 1 237 ? 37.190 45.318 45.427 1.00 21.65 237 ASN A O 1
ATOM 1787 N N . PRO A 1 238 ? 37.297 45.849 43.246 1.00 21.20 238 PRO A N 1
ATOM 1788 C CA . PRO A 1 238 ? 36.728 46.336 42.002 1.00 19.41 238 PRO A CA 1
ATOM 1789 C C . PRO A 1 238 ? 35.639 45.437 41.387 1.00 18.28 238 PRO A C 1
ATOM 1790 O O . PRO A 1 238 ? 35.483 44.291 41.789 1.00 17.91 238 PRO A O 1
ATOM 1794 N N . PRO A 1 239 ? 34.922 45.949 40.365 1.00 17.73 239 PRO A N 1
ATOM 1795 C CA . PRO A 1 239 ? 33.915 45.136 39.705 1.00 17.12 239 PRO A CA 1
ATOM 1796 C C . PRO A 1 239 ? 34.595 43.984 38.971 1.00 17.26 239 PRO A C 1
ATOM 1797 O O . PRO A 1 239 ? 35.830 44.025 38.766 1.00 16.68 239 PRO A O 1
ATOM 1801 N N . PRO A 1 240 ? 33.798 43.019 38.488 1.00 16.92 240 PRO A N 1
ATOM 1802 C CA . PRO A 1 240 ? 34.373 41.920 37.752 1.00 17.85 240 PRO A CA 1
ATOM 1803 C C . PRO A 1 240 ? 35.030 42.506 36.514 1.00 18.67 240 PRO A C 1
ATOM 1804 O O . PRO A 1 240 ? 34.509 43.430 35.923 1.00 18.60 240 PRO A O 1
ATOM 1808 N N . TYR A 1 241 ? 36.224 42.023 36.196 1.00 20.28 241 TYR A N 1
ATOM 1809 C CA . TYR A 1 241 ? 36.895 42.325 34.953 1.00 19.89 241 TYR A CA 1
ATOM 1810 C C . TYR A 1 241 ? 35.877 42.335 33.801 1.00 20.45 241 TYR A C 1
ATOM 1811 O O . TYR A 1 241 ? 35.885 43.226 32.972 1.00 19.08 241 TYR A O 1
ATOM 1820 N N . LEU A 1 242 ? 34.997 41.334 33.761 1.00 20.98 242 LEU A N 1
ATOM 1821 C CA . LEU A 1 242 ? 33.936 41.331 32.761 1.00 21.42 242 LEU A CA 1
ATOM 1822 C C . LEU A 1 242 ? 32.745 40.669 33.377 1.00 20.94 242 LEU A C 1
ATOM 1823 O O . LEU A 1 242 ? 32.925 39.702 34.105 1.00 22.10 242 LEU A O 1
ATOM 1828 N N . THR A 1 243 ? 31.563 41.241 33.139 1.00 21.37 243 THR A N 1
ATOM 1829 C CA . THR A 1 243 ? 30.250 40.623 33.450 1.00 22.64 243 THR A CA 1
ATOM 1830 C C . THR A 1 243 ? 29.488 40.339 32.128 1.00 21.83 243 THR A C 1
ATOM 1831 O O . THR A 1 243 ? 29.292 41.229 31.319 1.00 21.98 243 THR A O 1
ATOM 1835 N N . CYS A 1 244 ? 29.071 39.115 31.904 1.00 21.53 244 CYS A N 1
ATOM 1836 C CA . CYS A 1 244 ? 28.481 38.774 30.605 1.00 22.02 244 CYS A CA 1
ATOM 1837 C C . CYS A 1 244 ? 27.448 37.680 30.749 1.00 22.71 244 CYS A C 1
ATOM 1838 O O . CYS A 1 244 ? 27.291 37.118 31.844 1.00 22.10 244 CYS A O 1
ATOM 1841 N N . GLU A 1 245 ? 26.753 37.376 29.649 1.00 23.02 245 GLU A N 1
ATOM 1842 C CA . GLU A 1 245 ? 25.516 36.645 29.766 1.00 24.28 245 GLU A CA 1
ATOM 1843 C C . GLU A 1 245 ? 25.780 35.222 30.158 1.00 23.92 245 GLU A C 1
ATOM 1844 O O . GLU A 1 245 ? 25.059 34.675 31.018 1.00 24.02 245 GLU A O 1
ATOM 1850 N N . SER A 1 246 ? 26.804 34.614 29.557 1.00 22.63 246 SER A N 1
ATOM 1851 C CA . SER A 1 246 ? 27.020 33.195 29.811 1.00 22.37 246 SER A CA 1
ATOM 1852 C C . SER A 1 246 ? 28.457 32.746 29.621 1.00 21.15 246 SER A C 1
ATOM 1853 O O . SER A 1 246 ? 29.300 33.517 29.172 1.00 21.10 246 SER A O 1
ATOM 1856 N N . PHE A 1 247 ? 28.709 31.484 29.966 1.00 20.36 247 PHE A N 1
ATOM 1857 C CA . PHE A 1 247 ? 29.984 30.813 29.648 1.00 20.76 247 PHE A CA 1
ATOM 1858 C C . PHE A 1 247 ? 30.422 30.915 28.167 1.00 21.10 247 PHE A C 1
ATOM 1859 O O . PHE A 1 247 ? 31.555 31.281 27.920 1.00 20.73 247 PHE A O 1
ATOM 1867 N N . PRO A 1 248 ? 29.541 30.558 27.184 1.00 22.47 248 PRO A N 1
ATOM 1868 C CA . PRO A 1 248 ? 29.961 30.830 25.765 1.00 22.05 248 PRO A CA 1
ATOM 1869 C C . PRO A 1 248 ? 30.373 32.277 25.487 1.00 21.30 248 PRO A C 1
ATOM 1870 O O . PRO A 1 248 ? 31.355 32.499 24.806 1.00 21.53 248 PRO A O 1
ATOM 1874 N N . HIS A 1 249 ? 29.681 33.248 26.057 1.00 21.07 249 HIS A N 1
ATOM 1875 C CA . HIS A 1 249 ? 30.109 34.629 25.946 1.00 21.57 249 HIS A CA 1
ATOM 1876 C C . HIS A 1 249 ? 31.449 34.915 26.620 1.00 21.58 249 HIS A C 1
ATOM 1877 O O . HIS A 1 249 ? 32.295 35.616 26.044 1.00 22.26 249 HIS A O 1
ATOM 1884 N N . ALA A 1 250 ? 31.646 34.398 27.844 1.00 20.65 250 ALA A N 1
ATOM 1885 C CA . ALA A 1 250 ? 32.935 34.588 28.541 1.00 19.02 250 ALA A CA 1
ATOM 1886 C C . ALA A 1 250 ? 34.036 34.156 27.604 1.00 17.67 250 ALA A C 1
ATOM 1887 O O . ALA A 1 250 ? 35.022 34.859 27.442 1.00 16.32 250 ALA A O 1
ATOM 1889 N N . VAL A 1 251 ? 33.837 32.983 26.998 1.00 17.59 251 VAL A N 1
ATOM 1890 C CA . VAL A 1 251 ? 34.845 32.327 26.200 1.00 18.74 251 VAL A CA 1
ATOM 1891 C C . VAL A 1 251 ? 35.213 33.191 24.971 1.00 19.45 251 VAL A C 1
ATOM 1892 O O . VAL A 1 251 ? 36.392 33.430 24.691 1.00 18.87 251 VAL A O 1
ATOM 1896 N N . ASP A 1 252 ? 34.205 33.716 24.276 1.00 20.15 252 ASP A N 1
ATOM 1897 C CA . ASP A 1 252 ? 34.495 34.544 23.087 1.00 21.00 252 ASP A CA 1
ATOM 1898 C C . ASP A 1 252 ? 35.334 35.746 23.464 1.00 20.26 252 ASP A C 1
ATOM 1899 O O . ASP A 1 252 ? 36.335 36.040 22.811 1.00 20.27 252 ASP A O 1
ATOM 1904 N N . HIS A 1 253 ? 34.991 36.376 24.586 1.00 20.43 253 HIS A N 1
ATOM 1905 C CA . HIS A 1 253 ? 35.801 37.477 25.100 1.00 19.77 253 HIS A CA 1
ATOM 1906 C C . HIS A 1 253 ? 37.244 37.077 25.321 1.00 19.66 253 HIS A C 1
ATOM 1907 O O . HIS A 1 253 ? 38.169 37.809 24.957 1.00 20.30 253 HIS A O 1
ATOM 1914 N N . ILE A 1 254 ? 37.453 35.906 25.903 1.00 19.79 254 ILE A N 1
ATOM 1915 C CA . ILE A 1 254 ? 38.793 35.485 26.226 1.00 19.57 254 ILE A CA 1
ATOM 1916 C C . ILE A 1 254 ? 39.602 35.317 24.908 1.00 20.27 254 ILE A C 1
ATOM 1917 O O . ILE A 1 254 ? 40.709 35.868 24.751 1.00 19.59 254 ILE A O 1
ATOM 1922 N N . LEU A 1 255 ? 39.037 34.554 23.977 1.00 20.94 255 LEU A N 1
ATOM 1923 C CA . LEU A 1 255 ? 39.620 34.392 22.637 1.00 22.23 255 LEU A CA 1
ATOM 1924 C C . LEU A 1 255 ? 39.961 35.744 21.997 1.00 23.02 255 LEU A C 1
ATOM 1925 O O . LEU A 1 255 ? 41.055 35.937 21.498 1.00 23.70 255 LEU A O 1
ATOM 1930 N N . GLN A 1 256 ? 39.033 36.689 22.078 1.00 24.36 256 GLN A N 1
ATOM 1931 C CA . GLN A 1 256 ? 39.209 37.979 21.454 1.00 25.48 256 GLN A CA 1
ATOM 1932 C C . GLN A 1 256 ? 40.325 38.802 22.085 1.00 25.34 256 GLN A C 1
ATOM 1933 O O . GLN A 1 256 ? 41.243 39.230 21.387 1.00 25.76 256 GLN A O 1
ATOM 1939 N N . HIS A 1 257 ? 40.265 38.992 23.406 1.00 25.93 257 HIS A N 1
ATOM 1940 C CA . HIS A 1 257 ? 41.074 40.004 24.103 1.00 25.31 257 HIS A CA 1
ATOM 1941 C C . HIS A 1 257 ? 42.280 39.488 24.833 1.00 24.76 257 HIS A C 1
ATOM 1942 O O . HIS A 1 257 ? 43.236 40.244 25.057 1.00 24.86 257 HIS A O 1
ATOM 1949 N N . LEU A 1 258 ? 42.232 38.228 25.255 1.00 24.28 258 LEU A N 1
ATOM 1950 C CA . LEU A 1 258 ? 43.221 37.737 26.229 1.00 24.49 258 LEU A CA 1
ATOM 1951 C C . LEU A 1 258 ? 44.216 36.725 25.683 1.00 25.20 258 LEU A C 1
ATOM 1952 O O . LEU A 1 258 ? 45.254 36.491 26.274 1.00 25.10 258 LEU A O 1
ATOM 1957 N N . LEU A 1 259 ? 43.861 36.122 24.555 1.00 26.13 259 LEU A N 1
ATOM 1958 C CA . LEU A 1 259 ? 44.726 35.212 23.835 1.00 26.89 259 LEU A CA 1
ATOM 1959 C C . LEU A 1 259 ? 45.128 35.869 22.505 1.00 27.91 259 LEU A C 1
ATOM 1960 O O . LEU A 1 259 ? 44.632 36.951 22.151 1.00 28.35 259 LEU A O 1
ATOM 1966 N N . LEU B 1 7 ? 25.698 46.782 106.970 1.00 32.01 7 LEU B N 1
ATOM 1967 C CA . LEU B 1 7 ? 25.447 45.841 105.825 1.00 31.80 7 LEU B CA 1
ATOM 1968 C C . LEU B 1 7 ? 24.234 44.965 106.062 1.00 31.58 7 LEU B C 1
ATOM 1969 O O . LEU B 1 7 ? 23.950 44.571 107.200 1.00 32.12 7 LEU B O 1
ATOM 1974 N N . LYS B 1 8 ? 23.531 44.649 104.979 1.00 30.94 8 LYS B N 1
ATOM 1975 C CA . LYS B 1 8 ? 22.380 43.753 105.052 1.00 30.57 8 LYS B CA 1
ATOM 1976 C C . LYS B 1 8 ? 22.653 42.323 104.540 1.00 29.17 8 LYS B C 1
ATOM 1977 O O . LYS B 1 8 ? 21.885 41.403 104.869 1.00 29.81 8 LYS B O 1
ATOM 1983 N N . ALA B 1 9 ? 23.740 42.136 103.776 1.00 27.08 9 ALA B N 1
ATOM 1984 C CA . ALA B 1 9 ? 23.954 40.889 103.018 1.00 25.44 9 ALA B CA 1
ATOM 1985 C C . ALA B 1 9 ? 25.423 40.580 102.696 1.00 24.10 9 ALA B C 1
ATOM 1986 O O . ALA B 1 9 ? 26.211 41.464 102.354 1.00 23.13 9 ALA B O 1
ATOM 1988 N N . VAL B 1 10 ? 25.773 39.304 102.780 1.00 22.73 10 VAL B N 1
ATOM 1989 C CA . VAL B 1 10 ? 27.100 38.857 102.355 1.00 22.06 10 VAL B CA 1
ATOM 1990 C C . VAL B 1 10 ? 26.908 37.764 101.281 1.00 22.09 10 VAL B C 1
ATOM 1991 O O . VAL B 1 10 ? 26.094 36.836 101.469 1.00 20.19 10 VAL B O 1
ATOM 1995 N N . LEU B 1 11 ? 27.639 37.904 100.159 1.00 22.12 11 LEU B N 1
ATOM 1996 C CA . LEU B 1 11 ? 27.540 36.940 99.055 1.00 22.17 11 LEU B CA 1
ATOM 1997 C C . LEU B 1 11 ? 28.793 36.117 99.021 1.00 21.88 11 LEU B C 1
ATOM 1998 O O . LEU B 1 11 ? 29.898 36.649 98.985 1.00 21.60 11 LEU B O 1
ATOM 2003 N N . VAL B 1 12 ? 28.655 34.801 99.069 1.00 22.46 12 VAL B N 1
ATOM 2004 C CA . VAL B 1 12 ? 29.886 34.018 99.058 1.00 23.35 12 VAL B CA 1
ATOM 2005 C C . VAL B 1 12 ? 30.017 33.024 97.885 1.00 23.52 12 VAL B C 1
ATOM 2006 O O . VAL B 1 12 ? 29.104 32.279 97.568 1.00 23.67 12 VAL B O 1
ATOM 2010 N N . ASP B 1 13 ? 31.160 33.086 97.217 1.00 23.55 13 ASP B N 1
ATOM 2011 C CA . ASP B 1 13 ? 31.537 32.059 96.299 1.00 22.86 13 ASP B CA 1
ATOM 2012 C C . ASP B 1 13 ? 31.893 30.759 96.995 1.00 22.76 13 ASP B C 1
ATOM 2013 O O . ASP B 1 13 ? 32.627 30.731 97.965 1.00 22.33 13 ASP B O 1
ATOM 2018 N N . LEU B 1 14 ? 31.368 29.674 96.463 1.00 23.15 14 LEU B N 1
ATOM 2019 C CA . LEU B 1 14 ? 31.706 28.335 96.898 1.00 22.73 14 LEU B CA 1
ATOM 2020 C C . LEU B 1 14 ? 33.051 27.878 96.361 1.00 22.95 14 LEU B C 1
ATOM 2021 O O . LEU B 1 14 ? 34.041 27.888 97.068 1.00 22.99 14 LEU B O 1
ATOM 2026 N N . ASN B 1 15 ? 33.095 27.477 95.095 1.00 23.46 15 ASN B N 1
ATOM 2027 C CA . ASN B 1 15 ? 34.272 26.832 94.552 1.00 22.86 15 ASN B CA 1
ATOM 2028 C C . ASN B 1 15 ? 35.492 27.744 94.653 1.00 23.16 15 ASN B C 1
ATOM 2029 O O . ASN B 1 15 ? 35.518 28.798 94.028 1.00 23.65 15 ASN B O 1
ATOM 2034 N N . GLY B 1 16 ? 36.493 27.361 95.453 1.00 22.88 16 GLY B N 1
ATOM 2035 C CA . GLY B 1 16 ? 37.716 28.157 95.603 1.00 22.28 16 GLY B CA 1
ATOM 2036 C C . GLY B 1 16 ? 37.715 29.124 96.786 1.00 23.11 16 GLY B C 1
ATOM 2037 O O . GLY B 1 16 ? 38.743 29.682 97.168 1.00 23.42 16 GLY B O 1
ATOM 2038 N N . THR B 1 17 ? 36.558 29.323 97.380 1.00 23.92 17 THR B N 1
ATOM 2039 C CA . THR B 1 17 ? 36.439 30.236 98.506 1.00 24.97 17 THR B CA 1
ATOM 2040 C C . THR B 1 17 ? 36.131 29.449 99.792 1.00 25.32 17 THR B C 1
ATOM 2041 O O . THR B 1 17 ? 36.923 29.487 100.752 1.00 24.92 17 THR B O 1
ATOM 2045 N N . LEU B 1 18 ? 35.019 28.715 99.763 1.00 25.34 18 LEU B N 1
ATOM 2046 C CA . LEU B 1 18 ? 34.637 27.836 100.848 1.00 26.97 18 LEU B CA 1
ATOM 2047 C C . LEU B 1 18 ? 35.399 26.526 100.854 1.00 27.49 18 LEU B C 1
ATOM 2048 O O . LEU B 1 18 ? 35.652 25.982 101.935 1.00 27.26 18 LEU B O 1
ATOM 2053 N N . HIS B 1 19 ? 35.752 26.028 99.661 1.00 27.97 19 HIS B N 1
ATOM 2054 C CA . HIS B 1 19 ? 36.304 24.688 99.514 1.00 28.98 19 HIS B CA 1
ATOM 2055 C C . HIS B 1 19 ? 37.039 24.473 98.195 1.00 29.84 19 HIS B C 1
ATOM 2056 O O . HIS B 1 19 ? 36.549 24.878 97.149 1.00 30.76 19 HIS B O 1
ATOM 2063 N N . ILE B 1 20 ? 38.207 23.828 98.234 1.00 30.61 20 ILE B N 1
ATOM 2064 C CA . ILE B 1 20 ? 38.880 23.390 96.987 1.00 30.83 20 ILE B CA 1
ATOM 2065 C C . ILE B 1 20 ? 38.589 21.910 96.772 1.00 30.87 20 ILE B C 1
ATOM 2066 O O . ILE B 1 20 ? 39.287 21.020 97.294 1.00 30.27 20 ILE B O 1
ATOM 2071 N N . GLU B 1 21 ? 37.508 21.678 96.027 1.00 30.92 21 GLU B N 1
ATOM 2072 C CA . GLU B 1 21 ? 36.933 20.362 95.814 1.00 31.33 21 GLU B CA 1
ATOM 2073 C C . GLU B 1 21 ? 36.499 19.767 97.155 1.00 30.87 21 GLU B C 1
ATOM 2074 O O . GLU B 1 21 ? 35.878 20.457 97.962 1.00 31.53 21 GLU B O 1
ATOM 2080 N N . ASP B 1 22 ? 36.816 18.502 97.411 1.00 29.90 22 ASP B N 1
ATOM 2081 C CA . ASP B 1 22 ? 36.341 17.863 98.631 1.00 28.61 22 ASP B CA 1
ATOM 2082 C C . ASP B 1 22 ? 37.134 18.239 99.900 1.00 27.05 22 ASP B C 1
ATOM 2083 O O . ASP B 1 22 ? 36.912 17.637 100.967 1.00 26.15 22 ASP B O 1
ATOM 2088 N N . ALA B 1 23 ? 38.035 19.219 99.767 1.00 24.77 23 ALA B N 1
ATOM 2089 C CA . ALA B 1 23 ? 38.721 19.867 100.878 1.00 24.29 23 ALA B CA 1
ATOM 2090 C C . ALA B 1 23 ? 38.148 21.269 101.202 1.00 23.87 23 ALA B C 1
ATOM 2091 O O . ALA B 1 23 ? 38.129 22.163 100.337 1.00 23.66 23 ALA B O 1
ATOM 2093 N N . ALA B 1 24 ? 37.719 21.453 102.453 1.00 22.54 24 ALA B N 1
ATOM 2094 C CA . ALA B 1 24 ? 37.331 22.759 102.988 1.00 21.60 24 ALA B CA 1
ATOM 2095 C C . ALA B 1 24 ? 38.536 23.659 103.096 1.00 20.96 24 ALA B C 1
ATOM 2096 O O . ALA B 1 24 ? 39.639 23.194 103.309 1.00 20.81 24 ALA B O 1
ATOM 2098 N N . VAL B 1 25 ? 38.320 24.953 102.914 1.00 20.66 25 VAL B N 1
ATOM 2099 C CA . VAL B 1 25 ? 39.347 25.938 103.195 1.00 21.05 25 VAL B CA 1
ATOM 2100 C C . VAL B 1 25 ? 39.529 25.965 104.729 1.00 21.83 25 VAL B C 1
ATOM 2101 O O . VAL B 1 25 ? 38.551 26.092 105.463 1.00 22.67 25 VAL B O 1
ATOM 2105 N N . PRO B 1 26 ? 40.768 25.769 105.207 1.00 22.66 26 PRO B N 1
ATOM 2106 C CA . PRO B 1 26 ? 40.982 25.649 106.637 1.00 22.84 26 PRO B CA 1
ATOM 2107 C C . PRO B 1 26 ? 40.285 26.780 107.412 1.00 23.17 26 PRO B C 1
ATOM 2108 O O . PRO B 1 26 ? 40.461 27.951 107.111 1.00 23.53 26 PRO B O 1
ATOM 2112 N N . GLY B 1 27 ? 39.446 26.406 108.366 1.00 23.89 27 GLY B N 1
ATOM 2113 C CA . GLY B 1 27 ? 38.778 27.381 109.219 1.00 24.38 27 GLY B CA 1
ATOM 2114 C C . GLY B 1 27 ? 37.479 27.938 108.690 1.00 23.94 27 GLY B C 1
ATOM 2115 O O . GLY B 1 27 ? 36.846 28.723 109.377 1.00 24.02 27 GLY B O 1
ATOM 2116 N N . ALA B 1 28 ? 37.055 27.519 107.493 1.00 23.96 28 ALA B N 1
ATOM 2117 C CA . ALA B 1 28 ? 35.908 28.162 106.839 1.00 23.40 28 ALA B CA 1
ATOM 2118 C C . ALA B 1 28 ? 34.571 27.764 107.428 1.00 23.35 28 ALA B C 1
ATOM 2119 O O . ALA B 1 28 ? 33.648 28.577 107.511 1.00 23.60 28 ALA B O 1
ATOM 2121 N N . GLN B 1 29 ? 34.439 26.514 107.844 1.00 24.05 29 GLN B N 1
ATOM 2122 C CA . GLN B 1 29 ? 33.165 26.073 108.428 1.00 25.17 29 GLN B CA 1
ATOM 2123 C C . GLN B 1 29 ? 32.847 26.863 109.713 1.00 26.23 29 GLN B C 1
ATOM 2124 O O . GLN B 1 29 ? 31.667 27.162 109.999 1.00 25.81 29 GLN B O 1
ATOM 2130 N N . GLU B 1 30 ? 33.900 27.199 110.466 1.00 26.21 30 GLU B N 1
ATOM 2131 C CA . GLU B 1 30 ? 33.732 27.929 111.728 1.00 26.99 30 GLU B CA 1
ATOM 2132 C C . GLU B 1 30 ? 33.496 29.418 111.499 1.00 26.19 30 GLU B C 1
ATOM 2133 O O . GLU B 1 30 ? 32.631 30.017 112.154 1.00 26.07 30 GLU B O 1
ATOM 2139 N N . ALA B 1 31 ? 34.240 29.999 110.551 1.00 25.66 31 ALA B N 1
ATOM 2140 C CA . ALA B 1 31 ? 34.055 31.407 110.190 1.00 25.52 31 ALA B CA 1
ATOM 2141 C C . ALA B 1 31 ? 32.602 31.637 109.819 1.00 25.32 31 ALA B C 1
ATOM 2142 O O . ALA B 1 31 ? 31.979 32.618 110.254 1.00 26.53 31 ALA B O 1
ATOM 2144 N N . LEU B 1 32 ? 32.029 30.705 109.067 1.00 25.07 32 LEU B N 1
ATOM 2145 C CA . LEU B 1 32 ? 30.633 30.835 108.691 1.00 24.01 32 LEU B CA 1
ATOM 2146 C C . LEU B 1 32 ? 29.702 30.756 109.907 1.00 24.22 32 LEU B C 1
ATOM 2147 O O . LEU B 1 32 ? 28.792 31.566 110.041 1.00 24.36 32 LEU B O 1
ATOM 2152 N N . LYS B 1 33 ? 29.913 29.755 110.768 1.00 23.90 33 LYS B N 1
ATOM 2153 C CA . LYS B 1 33 ? 29.190 29.660 112.048 1.00 23.66 33 LYS B CA 1
ATOM 2154 C C . LYS B 1 33 ? 29.171 31.017 112.777 1.00 21.96 33 LYS B C 1
ATOM 2155 O O . LYS B 1 33 ? 28.118 31.479 113.174 1.00 21.30 33 LYS B O 1
ATOM 2161 N N . ARG B 1 34 ? 30.337 31.650 112.867 1.00 21.50 34 ARG B N 1
ATOM 2162 C CA . ARG B 1 34 ? 30.548 33.010 113.388 1.00 21.55 34 ARG B CA 1
ATOM 2163 C C . ARG B 1 34 ? 29.798 34.165 112.692 1.00 22.61 34 ARG B C 1
ATOM 2164 O O . ARG B 1 34 ? 29.218 35.051 113.384 1.00 22.33 34 ARG B O 1
ATOM 2172 N N . LEU B 1 35 ? 29.807 34.195 111.342 1.00 22.28 35 LEU B N 1
ATOM 2173 C CA . LEU B 1 35 ? 29.040 35.234 110.621 1.00 22.07 35 LEU B CA 1
ATOM 2174 C C . LEU B 1 35 ? 27.561 35.181 110.972 1.00 21.83 35 LEU B C 1
ATOM 2175 O O . LEU B 1 35 ? 26.874 36.206 111.074 1.00 20.91 35 LEU B O 1
ATOM 2180 N N . ARG B 1 36 ? 27.083 33.967 111.168 1.00 23.09 36 ARG B N 1
ATOM 2181 C CA . ARG B 1 36 ? 25.682 33.695 111.476 1.00 24.70 36 ARG B CA 1
ATOM 2182 C C . ARG B 1 36 ? 25.229 34.167 112.871 1.00 25.79 36 ARG B C 1
ATOM 2183 O O . ARG B 1 36 ? 24.018 34.264 113.138 1.00 26.90 36 ARG B O 1
ATOM 2191 N N . ALA B 1 37 ? 26.185 34.436 113.764 1.00 25.84 37 ALA B N 1
ATOM 2192 C CA . ALA B 1 37 ? 25.863 35.014 115.069 1.00 26.64 37 ALA B CA 1
ATOM 2193 C C . ALA B 1 37 ? 25.307 36.450 114.910 1.00 27.30 37 ALA B C 1
ATOM 2194 O O . ALA B 1 37 ? 24.835 37.071 115.862 1.00 27.44 37 ALA B O 1
ATOM 2196 N N . THR B 1 38 ? 25.388 36.979 113.699 1.00 27.97 38 THR B N 1
ATOM 2197 C CA . THR B 1 38 ? 24.998 38.352 113.458 1.00 29.00 38 THR B CA 1
ATOM 2198 C C . THR B 1 38 ? 23.683 38.471 112.709 1.00 29.52 38 THR B C 1
ATOM 2199 O O . THR B 1 38 ? 22.992 37.483 112.438 1.00 29.81 38 THR B O 1
ATOM 2203 N N . SER B 1 39 ? 23.360 39.720 112.406 1.00 30.71 39 SER B N 1
ATOM 2204 C CA . SER B 1 39 ? 22.135 40.132 111.746 1.00 31.35 39 SER B CA 1
ATOM 2205 C C . SER B 1 39 ? 22.058 39.715 110.268 1.00 31.63 39 SER B C 1
ATOM 2206 O O . SER B 1 39 ? 20.987 39.284 109.824 1.00 32.04 39 SER B O 1
ATOM 2209 N N . VAL B 1 40 ? 23.175 39.834 109.531 1.00 31.89 40 VAL B N 1
ATOM 2210 C CA . VAL B 1 40 ? 23.193 39.684 108.049 1.00 31.81 40 VAL B CA 1
ATOM 2211 C C . VAL B 1 40 ? 22.560 38.454 107.440 1.00 31.64 40 VAL B C 1
ATOM 2212 O O . VAL B 1 40 ? 22.600 37.362 108.012 1.00 30.82 40 VAL B O 1
ATOM 2224 N N . VAL B 1 42 ? 23.142 35.769 104.699 1.00 28.22 42 VAL B N 1
ATOM 2225 C CA . VAL B 1 42 ? 24.205 35.095 103.926 1.00 27.33 42 VAL B CA 1
ATOM 2226 C C . VAL B 1 42 ? 23.596 34.467 102.648 1.00 26.50 42 VAL B C 1
ATOM 2227 O O . VAL B 1 42 ? 22.473 33.928 102.696 1.00 26.05 42 VAL B O 1
ATOM 2231 N N . ARG B 1 43 ? 24.289 34.617 101.512 1.00 25.50 43 ARG B N 1
ATOM 2232 C CA . ARG B 1 43 ? 23.920 33.884 100.276 1.00 24.71 43 ARG B CA 1
ATOM 2233 C C . ARG B 1 43 ? 25.161 33.334 99.586 1.00 23.98 43 ARG B C 1
ATOM 2234 O O . ARG B 1 43 ? 26.182 34.032 99.453 1.00 22.93 43 ARG B O 1
ATOM 2242 N N . PHE B 1 44 ? 25.056 32.077 99.154 1.00 22.97 44 PHE B N 1
ATOM 2243 C CA . PHE B 1 44 ? 26.155 31.368 98.488 1.00 23.16 44 PHE B CA 1
ATOM 2244 C C . PHE B 1 44 ? 25.921 31.342 96.954 1.00 22.86 44 PHE B C 1
ATOM 2245 O O . PHE B 1 44 ? 24.817 31.036 96.502 1.00 22.42 44 PHE B O 1
ATOM 2253 N N . VAL B 1 45 ? 26.951 31.714 96.184 1.00 22.73 45 VAL B N 1
ATOM 2254 C CA . VAL B 1 45 ? 26.857 31.921 94.720 1.00 22.16 45 VAL B CA 1
ATOM 2255 C C . VAL B 1 45 ? 27.877 31.059 93.969 1.00 23.09 45 VAL B C 1
ATOM 2256 O O . VAL B 1 45 ? 28.985 30.814 94.458 1.00 22.93 45 VAL B O 1
ATOM 2260 N N . THR B 1 46 ? 27.491 30.625 92.764 1.00 23.24 46 THR B N 1
ATOM 2261 C CA . THR B 1 46 ? 28.270 29.711 91.921 1.00 22.76 46 THR B CA 1
ATOM 2262 C C . THR B 1 46 ? 27.720 29.808 90.486 1.00 23.35 46 THR B C 1
ATOM 2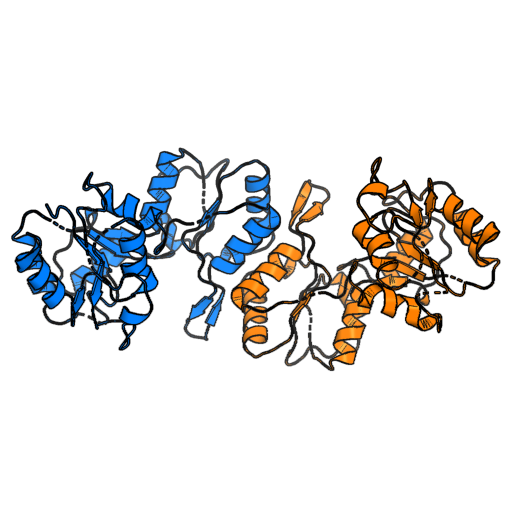263 O O . THR B 1 46 ? 26.495 29.991 90.281 1.00 22.74 46 THR B O 1
ATOM 2267 N N . ASN B 1 47 ? 28.629 29.697 89.514 1.00 23.10 47 ASN B N 1
ATOM 2268 C CA . ASN B 1 47 ? 28.309 29.821 88.057 1.00 23.84 47 ASN B CA 1
ATOM 2269 C C . ASN B 1 47 ? 28.138 28.446 87.366 1.00 24.30 47 ASN B C 1
ATOM 2270 O O . ASN B 1 47 ? 28.564 28.258 86.208 1.00 27.18 47 ASN B O 1
ATOM 2275 N N . THR B 1 48 ? 27.555 27.482 88.066 1.00 23.37 48 THR B N 1
ATOM 2276 C CA . THR B 1 48 ? 27.387 26.093 87.594 1.00 21.80 48 THR B CA 1
ATOM 2277 C C . THR B 1 48 ? 26.352 25.911 86.451 1.00 22.13 48 THR B C 1
ATOM 2278 O O . THR B 1 48 ? 25.432 26.714 86.289 1.00 22.12 48 THR B O 1
ATOM 2282 N N . THR B 1 49 ? 26.487 24.830 85.685 1.00 20.97 49 THR B N 1
ATOM 2283 C CA . THR B 1 49 ? 25.492 24.517 84.651 1.00 21.14 49 THR B CA 1
ATOM 2284 C C . THR B 1 49 ? 24.880 23.116 84.840 1.00 21.09 49 THR B C 1
ATOM 2285 O O . THR B 1 49 ? 23.901 22.781 84.173 1.00 22.35 49 THR B O 1
ATOM 2289 N N . LYS B 1 50 ? 25.462 22.334 85.759 1.00 21.17 50 LYS B N 1
ATOM 2290 C CA . LYS B 1 50 ? 25.194 20.912 85.979 1.00 21.99 50 LYS B CA 1
ATOM 2291 C C . LYS B 1 50 ? 24.728 20.542 87.457 1.00 21.75 50 LYS B C 1
ATOM 2292 O O . LYS B 1 50 ? 24.334 19.405 87.691 1.00 20.77 50 LYS B O 1
ATOM 2298 N N . GLU B 1 51 ? 24.815 21.453 88.443 1.00 20.68 51 GLU B N 1
ATOM 2299 C CA . GLU B 1 51 ? 24.469 21.073 89.865 1.00 21.59 51 GLU B CA 1
ATOM 2300 C C . GLU B 1 51 ? 23.272 21.762 90.443 1.00 19.40 51 GLU B C 1
ATOM 2301 O O . GLU B 1 51 ? 23.164 22.972 90.416 1.00 19.40 51 GLU B O 1
ATOM 2307 N N . THR B 1 52 ? 22.361 20.985 90.984 1.00 19.75 52 THR B N 1
ATOM 2308 C CA . THR B 1 52 ? 21.233 21.581 91.705 1.00 20.79 52 THR B CA 1
ATOM 2309 C C . THR B 1 52 ? 21.681 22.176 93.083 1.00 20.91 52 THR B C 1
ATOM 2310 O O . THR B 1 52 ? 22.758 21.835 93.590 1.00 20.17 52 THR B O 1
ATOM 2314 N N . LYS B 1 53 ? 20.884 23.106 93.616 1.00 21.93 53 LYS B N 1
ATOM 2315 C CA . LYS B 1 53 ? 20.987 23.607 95.011 1.00 22.97 53 LYS B CA 1
ATOM 2316 C C . LYS B 1 53 ? 21.116 22.413 95.990 1.00 23.74 53 LYS B C 1
ATOM 2317 O O . LYS B 1 53 ? 21.988 22.404 96.843 1.00 23.50 53 LYS B O 1
ATOM 2323 N N . LYS B 1 54 ? 20.295 21.383 95.793 1.00 24.79 54 LYS B N 1
ATOM 2324 C CA . LYS B 1 54 ? 20.325 20.191 96.628 1.00 26.04 54 LYS B CA 1
ATOM 2325 C C . LYS B 1 54 ? 21.652 19.439 96.533 1.00 26.07 54 LYS B C 1
ATOM 2326 O O . LYS B 1 54 ? 22.197 19.011 97.565 1.00 25.44 54 LYS B O 1
ATOM 2332 N N . ASP B 1 55 ? 22.193 19.285 95.323 1.00 25.31 55 ASP B N 1
ATOM 2333 C CA . ASP B 1 55 ? 23.452 18.529 95.170 1.00 25.29 55 ASP B CA 1
ATOM 2334 C C . ASP B 1 55 ? 24.608 19.284 95.798 1.00 24.36 55 ASP B C 1
ATOM 2335 O O . ASP B 1 55 ? 25.495 18.691 96.399 1.00 23.80 55 ASP B O 1
ATOM 2340 N N . LEU B 1 56 ? 24.572 20.601 95.636 1.00 24.31 56 LEU B N 1
ATOM 2341 C CA . LEU B 1 56 ? 25.570 21.536 96.173 1.00 24.60 56 LEU B CA 1
ATOM 2342 C C . LEU B 1 56 ? 25.558 21.536 97.720 1.00 24.08 56 LEU B C 1
ATOM 2343 O O . LEU B 1 56 ? 26.602 21.432 98.357 1.00 23.18 56 LEU B O 1
ATOM 2348 N N . LEU B 1 57 ? 24.364 21.690 98.283 1.00 24.80 57 LEU B N 1
ATOM 2349 C CA . LEU B 1 57 ? 24.116 21.539 99.718 1.00 26.17 57 LEU B CA 1
ATOM 2350 C C . LEU B 1 57 ? 24.674 20.228 100.266 1.00 27.05 57 LEU B C 1
ATOM 2351 O O . LEU B 1 57 ? 25.470 20.244 101.223 1.00 27.47 57 LEU B O 1
ATOM 2356 N N . GLU B 1 58 ? 24.286 19.111 99.652 1.00 27.76 58 GLU B N 1
ATOM 2357 C CA . GLU B 1 58 ? 24.765 17.794 100.058 1.00 29.26 58 GLU B CA 1
ATOM 2358 C C . GLU B 1 58 ? 26.284 17.696 100.152 1.00 28.97 58 GLU B C 1
ATOM 2359 O O . GLU B 1 58 ? 26.801 17.073 101.080 1.00 29.34 58 GLU B O 1
ATOM 2365 N N . ARG B 1 59 ? 27.003 18.325 99.229 1.00 28.94 59 ARG B N 1
ATOM 2366 C CA . ARG B 1 59 ? 28.458 18.280 99.270 1.00 29.41 59 ARG B CA 1
ATOM 2367 C C . ARG B 1 59 ? 28.995 19.128 100.405 1.00 28.25 59 ARG B C 1
ATOM 2368 O O . ARG B 1 59 ? 29.911 18.701 101.128 1.00 28.73 59 ARG B O 1
ATOM 2376 N N . LEU B 1 60 ? 28.455 20.334 100.531 1.00 27.43 60 LEU B N 1
ATOM 2377 C CA . LEU B 1 60 ? 28.824 21.228 101.621 1.00 26.86 60 LEU B CA 1
ATOM 2378 C C . LEU B 1 60 ? 28.561 20.636 103.034 1.00 26.34 60 LEU B C 1
ATOM 2379 O O . LEU B 1 60 ? 29.389 20.776 103.931 1.00 25.54 60 LEU B O 1
ATOM 2384 N N . LYS B 1 61 ? 27.439 19.953 103.213 1.00 26.63 61 LYS B N 1
ATOM 2385 C CA . LYS B 1 61 ? 27.168 19.259 104.486 1.00 27.72 61 LYS B CA 1
ATOM 2386 C C . LYS B 1 61 ? 28.274 18.244 104.825 1.00 27.63 61 LYS B C 1
ATOM 2387 O O . LYS B 1 61 ? 28.769 18.205 105.950 1.00 27.22 61 LYS B O 1
ATOM 2393 N N . LYS B 1 62 ? 28.697 17.471 103.833 1.00 27.44 62 LYS B N 1
ATOM 2394 C CA . LYS B 1 62 ? 29.809 16.540 103.992 1.00 27.86 62 LYS B CA 1
ATOM 2395 C C . LYS B 1 62 ? 31.117 17.223 104.428 1.00 27.62 62 LYS B C 1
ATOM 2396 O O . LYS B 1 62 ? 32.017 16.559 104.979 1.00 28.04 62 LYS B O 1
ATOM 2402 N N . LEU B 1 63 ? 31.239 18.521 104.151 1.00 26.72 63 LEU B N 1
ATOM 2403 C CA . LEU B 1 63 ? 32.451 19.253 104.444 1.00 27.16 63 LEU B CA 1
ATOM 2404 C C . LEU B 1 63 ? 32.349 19.912 105.800 1.00 27.30 63 LEU B C 1
ATOM 2405 O O . LEU B 1 63 ? 33.289 20.562 106.257 1.00 27.56 63 LEU B O 1
ATOM 2410 N N . GLU B 1 64 ? 31.191 19.731 106.420 1.00 27.26 64 GLU B N 1
ATOM 2411 C CA . GLU B 1 64 ? 30.864 20.281 107.734 1.00 28.75 64 GLU B CA 1
ATOM 2412 C C . GLU B 1 64 ? 30.407 21.752 107.714 1.00 27.76 64 GLU B C 1
ATOM 2413 O O . GLU B 1 64 ? 30.577 22.469 108.697 1.00 28.02 64 GLU B O 1
ATOM 2419 N N . PHE B 1 65 ? 29.813 22.200 106.605 1.00 26.96 65 PHE B N 1
ATOM 2420 C CA . PHE B 1 65 ? 29.152 23.504 106.567 1.00 25.79 65 PHE B CA 1
ATOM 2421 C C . PHE B 1 65 ? 27.688 23.337 106.923 1.00 26.10 65 PHE B C 1
ATOM 2422 O O . PHE B 1 65 ? 27.023 22.403 106.485 1.00 26.75 65 PHE B O 1
ATOM 2430 N N . GLU B 1 66 ? 27.188 24.255 107.734 1.00 26.97 66 GLU B N 1
ATOM 2431 C CA . GLU B 1 66 ? 25.770 24.290 108.069 1.00 28.06 66 GLU B CA 1
ATOM 2432 C C . GLU B 1 66 ? 25.118 25.354 107.181 1.00 27.82 66 GLU B C 1
ATOM 2433 O O . GLU B 1 66 ? 25.292 26.568 107.358 1.00 27.54 66 GLU B O 1
ATOM 2439 N N . ILE B 1 67 ? 24.399 24.879 106.179 1.00 27.74 67 ILE B N 1
ATOM 2440 C CA . ILE B 1 67 ? 23.957 25.773 105.130 1.00 27.33 67 ILE B CA 1
ATOM 2441 C C . ILE B 1 67 ? 22.547 25.401 104.787 1.00 26.80 67 ILE B C 1
ATOM 2442 O O . ILE B 1 67 ? 22.155 24.243 104.899 1.00 26.57 67 ILE B O 1
ATOM 2447 N N . SER B 1 68 ? 21.765 26.385 104.396 1.00 26.51 68 SER B N 1
ATOM 2448 C CA . SER B 1 68 ? 20.412 26.072 104.012 1.00 27.19 68 SER B CA 1
ATOM 2449 C C . SER B 1 68 ? 20.150 26.256 102.512 1.00 26.77 68 SER B C 1
ATOM 2450 O O . SER B 1 68 ? 20.715 27.142 101.868 1.00 26.05 68 SER B O 1
ATOM 2453 N N . GLU B 1 69 ? 19.249 25.439 101.987 1.00 27.40 69 GLU B N 1
ATOM 2454 C CA . GLU B 1 69 ? 18.951 25.441 100.549 1.00 28.06 69 GLU B CA 1
ATOM 2455 C C . GLU B 1 69 ? 18.580 26.825 99.984 1.00 27.76 69 GLU B C 1
ATOM 2456 O O . GLU B 1 69 ? 19.063 27.215 98.906 1.00 27.36 69 GLU B O 1
ATOM 2462 N N . ASP B 1 70 ? 17.774 27.574 100.736 1.00 26.73 70 ASP B N 1
ATOM 2463 C CA . ASP B 1 70 ? 17.309 28.916 100.334 1.00 26.60 70 ASP B CA 1
ATOM 2464 C C . ASP B 1 70 ? 18.382 29.986 100.256 1.00 26.15 70 ASP B C 1
ATOM 2465 O O . ASP B 1 70 ? 18.127 31.101 99.791 1.00 26.39 70 ASP B O 1
ATOM 2470 N N . GLU B 1 71 ? 19.592 29.646 100.687 1.00 25.88 71 GLU B N 1
ATOM 2471 C CA . GLU B 1 71 ? 20.697 30.609 100.715 1.00 24.57 71 GLU B CA 1
ATOM 2472 C C . GLU B 1 71 ? 21.646 30.370 99.548 1.00 23.95 71 GLU B C 1
ATOM 2473 O O . GLU B 1 71 ? 22.698 31.004 99.440 1.00 23.27 71 GLU B O 1
ATOM 2479 N N . ILE B 1 72 ? 21.317 29.387 98.718 1.00 24.31 72 ILE B N 1
ATOM 2480 C CA . ILE B 1 72 ? 22.168 29.044 97.547 1.00 24.26 72 ILE B CA 1
ATOM 2481 C C . ILE B 1 72 ? 21.512 29.693 96.338 1.00 23.87 72 ILE B C 1
ATOM 2482 O O . ILE B 1 72 ? 20.305 29.534 96.120 1.00 22.73 72 ILE B O 1
ATOM 2487 N N . PHE B 1 73 ? 22.289 30.505 95.625 1.00 23.93 73 PHE B N 1
ATOM 2488 C CA . PHE B 1 73 ? 21.880 31.061 94.318 1.00 23.41 73 PHE B CA 1
ATOM 2489 C C . PHE B 1 73 ? 22.922 30.639 93.283 1.00 23.30 73 PHE B C 1
ATOM 2490 O O . PHE B 1 73 ? 24.138 30.834 93.517 1.00 22.97 73 PHE B O 1
ATOM 2498 N N . THR B 1 74 ? 22.462 30.043 92.172 1.00 22.18 74 THR B N 1
ATOM 2499 C CA . THR B 1 74 ? 23.371 29.572 91.113 1.00 21.13 74 THR B CA 1
ATOM 2500 C C . THR B 1 74 ? 23.079 30.262 89.757 1.00 21.41 74 THR B C 1
ATOM 2501 O O . THR B 1 74 ? 22.077 30.978 89.617 1.00 20.45 74 THR B O 1
ATOM 2505 N N . SER B 1 75 ? 23.948 30.053 88.758 1.00 20.87 75 SER B N 1
ATOM 2506 C CA . SER B 1 75 ? 23.604 30.569 87.420 1.00 20.89 75 SER B CA 1
ATOM 2507 C C . SER B 1 75 ? 22.380 29.836 86.821 1.00 19.74 75 SER B C 1
ATOM 2508 O O . SER B 1 75 ? 21.709 30.366 85.956 1.00 20.20 75 SER B O 1
ATOM 2511 N N . LEU B 1 76 ? 22.077 28.642 87.310 1.00 18.54 76 LEU B N 1
ATOM 2512 C CA . LEU B 1 76 ? 20.871 27.927 86.896 1.00 19.75 76 LEU B CA 1
ATOM 2513 C C . LEU B 1 76 ? 19.586 28.585 87.399 1.00 20.65 76 LEU B C 1
ATOM 2514 O O . LEU B 1 76 ? 18.602 28.699 86.644 1.00 21.08 76 LEU B O 1
ATOM 2519 N N . THR B 1 77 ? 19.620 29.042 88.662 1.00 20.48 77 THR B N 1
ATOM 2520 C CA . THR B 1 77 ? 18.586 29.921 89.243 1.00 19.90 77 THR B CA 1
ATOM 2521 C C . THR B 1 77 ? 18.376 31.172 88.436 1.00 19.27 77 THR B C 1
ATOM 2522 O O . THR B 1 77 ? 17.247 31.572 88.206 1.00 20.08 77 THR B O 1
ATOM 2526 N N . ALA B 1 78 ? 19.460 31.832 88.055 1.00 19.59 78 ALA B N 1
ATOM 2527 C CA . ALA B 1 78 ? 19.362 33.049 87.232 1.00 18.99 78 ALA B CA 1
ATOM 2528 C C . ALA B 1 78 ? 18.719 32.814 85.831 1.00 19.71 78 ALA B C 1
ATOM 2529 O O . ALA B 1 78 ? 18.068 33.706 85.259 1.00 21.25 78 ALA B O 1
ATOM 2531 N N . ALA B 1 79 ? 18.960 31.631 85.289 1.00 19.09 79 ALA B N 1
ATOM 2532 C CA . ALA B 1 79 ? 18.404 31.170 84.010 1.00 19.38 79 ALA B CA 1
ATOM 2533 C C . ALA B 1 79 ? 16.924 30.879 84.191 1.00 19.34 79 ALA B C 1
ATOM 2534 O O . ALA B 1 79 ? 16.120 31.248 83.354 1.00 20.17 79 ALA B O 1
ATOM 2536 N N . ARG B 1 80 ? 16.564 30.217 85.280 1.00 19.88 80 ARG B N 1
ATOM 2537 C CA . ARG B 1 80 ? 15.155 30.059 85.576 1.00 21.61 80 ARG B CA 1
ATOM 2538 C C . ARG B 1 80 ? 14.450 31.383 85.770 1.00 21.67 80 ARG B C 1
ATOM 2539 O O . ARG B 1 80 ? 13.361 31.562 85.258 1.00 23.12 80 ARG B O 1
ATOM 2547 N N . ASN B 1 81 ? 15.082 32.329 86.462 1.00 22.21 81 ASN B N 1
ATOM 2548 C CA . ASN B 1 81 ? 14.513 33.674 86.613 1.00 22.82 81 ASN B CA 1
ATOM 2549 C C . ASN B 1 81 ? 14.228 34.392 85.287 1.00 22.59 81 ASN B C 1
ATOM 2550 O O . ASN B 1 81 ? 13.135 34.946 85.073 1.00 22.47 81 ASN B O 1
ATOM 2555 N N . LEU B 1 82 ? 15.213 34.390 84.398 1.00 22.44 82 LEU B N 1
ATOM 2556 C CA . LEU B 1 82 ? 15.042 34.990 83.064 1.00 21.72 82 LEU B CA 1
ATOM 2557 C C . LEU B 1 82 ? 13.963 34.291 82.184 1.00 21.58 82 LEU B C 1
ATOM 2558 O O . LEU B 1 82 ? 13.166 34.975 81.526 1.00 20.89 82 LEU B O 1
ATOM 2563 N N . ILE B 1 83 ? 13.919 32.958 82.205 1.00 20.87 83 ILE B N 1
ATOM 2564 C CA . ILE B 1 83 ? 12.877 32.213 81.492 1.00 21.70 83 ILE B CA 1
ATOM 2565 C C . ILE B 1 83 ? 11.520 32.692 81.948 1.00 23.04 83 ILE B C 1
ATOM 2566 O O . ILE B 1 83 ? 10.624 32.938 81.132 1.00 22.59 83 ILE B O 1
ATOM 2571 N N . GLU B 1 84 ? 11.388 32.809 83.273 1.00 24.66 84 GLU B N 1
ATOM 2572 C CA . GLU B 1 84 ? 10.140 33.159 83.921 1.00 26.16 84 GLU B CA 1
ATOM 2573 C C . GLU B 1 84 ? 9.728 34.563 83.618 1.00 26.04 84 GLU B C 1
ATOM 2574 O O . GLU B 1 84 ? 8.573 34.800 83.295 1.00 26.58 84 GLU B O 1
ATOM 2580 N N . GLN B 1 85 ? 10.686 35.482 83.691 1.00 26.14 85 GLN B N 1
ATOM 2581 C CA . GLN B 1 85 ? 10.467 36.874 83.313 1.00 26.84 85 GLN B CA 1
ATOM 2582 C C . GLN B 1 85 ? 10.155 37.065 81.812 1.00 26.70 85 GLN B C 1
ATOM 2583 O O . GLN B 1 85 ? 9.387 37.968 81.434 1.00 26.58 85 GLN B O 1
ATOM 2589 N N . LYS B 1 86 ? 10.733 36.230 80.953 1.00 26.34 86 LYS B N 1
ATOM 2590 C CA . LYS B 1 86 ? 10.461 36.356 79.522 1.00 26.59 86 LYS B CA 1
ATOM 2591 C C . LYS B 1 86 ? 9.204 35.573 79.109 1.00 26.49 86 LYS B C 1
ATOM 2592 O O . LYS B 1 86 ? 8.667 35.786 78.037 1.00 26.46 86 LYS B O 1
ATOM 2598 N N . GLN B 1 87 ? 8.746 34.677 79.984 1.00 26.48 87 GLN B N 1
ATOM 2599 C CA . GLN B 1 87 ? 7.569 33.846 79.740 1.00 26.43 87 GLN B CA 1
ATOM 2600 C C . GLN B 1 87 ? 7.805 33.022 78.489 1.00 26.20 87 GLN B C 1
ATOM 2601 O O . GLN B 1 87 ? 7.016 33.060 77.544 1.00 27.22 87 GLN B O 1
ATOM 2607 N N . VAL B 1 88 ? 8.891 32.251 78.500 1.00 25.18 88 VAL B N 1
ATOM 2608 C CA . VAL B 1 88 ? 9.254 31.444 77.347 1.00 23.72 88 VAL B CA 1
ATOM 2609 C C . VAL B 1 88 ? 9.111 29.996 77.717 1.00 22.94 88 VAL B C 1
ATOM 2610 O O . VAL B 1 88 ? 8.947 29.698 78.902 1.00 23.61 88 VAL B O 1
ATOM 2614 N N . ARG B 1 89 ? 9.061 29.128 76.707 1.00 21.48 89 ARG B N 1
ATOM 2615 C CA . ARG B 1 89 ? 9.090 27.665 76.860 1.00 21.11 89 ARG B CA 1
ATOM 2616 C C . ARG B 1 89 ? 10.436 27.235 76.317 1.00 20.85 89 ARG B C 1
ATOM 2617 O O . ARG B 1 89 ? 10.624 27.206 75.108 1.00 21.22 89 ARG B O 1
ATOM 2625 N N . PRO B 1 90 ? 11.415 26.988 77.209 1.00 20.56 90 PRO B N 1
ATOM 2626 C CA . PRO B 1 90 ? 12.748 26.775 76.668 1.00 20.07 90 PRO B CA 1
ATOM 2627 C C . PRO B 1 90 ? 13.013 25.317 76.258 1.00 19.62 90 PRO B C 1
ATOM 2628 O O . PRO B 1 90 ? 12.531 24.379 76.876 1.00 18.19 90 PRO B O 1
ATOM 2640 N N . LEU B 1 92 ? 16.012 23.092 76.659 1.00 19.45 92 LEU B N 1
ATOM 2641 C CA . LEU B 1 92 ? 17.039 23.135 77.687 1.00 19.80 92 LEU B CA 1
ATOM 2642 C C . LEU B 1 92 ? 18.198 22.267 77.253 1.00 19.29 92 LEU B C 1
ATOM 2643 O O . LEU B 1 92 ? 18.193 21.043 77.451 1.00 19.81 92 LEU B O 1
ATOM 2648 N N . LEU B 1 93 ? 19.193 22.884 76.661 1.00 18.76 93 LEU B N 1
ATOM 2649 C CA . LEU B 1 93 ? 20.369 22.134 76.273 1.00 19.02 93 LEU B CA 1
ATOM 2650 C C . LEU B 1 93 ? 21.254 22.122 77.526 1.00 18.31 93 LEU B C 1
ATOM 2651 O O . LEU B 1 93 ? 22.243 22.836 77.598 1.00 16.59 93 LEU B O 1
ATOM 2656 N N . LEU B 1 94 ? 20.869 21.278 78.490 1.00 19.03 94 LEU B N 1
ATOM 2657 C CA . LEU B 1 94 ? 21.526 21.224 79.784 1.00 19.44 94 LEU B CA 1
ATOM 2658 C C . LEU B 1 94 ? 21.838 19.794 80.089 1.00 19.26 94 LEU B C 1
ATOM 2659 O O . LEU B 1 94 ? 21.144 18.898 79.599 1.00 18.77 94 LEU B O 1
ATOM 2664 N N . ASP B 1 95 ? 22.874 19.594 80.912 1.00 19.18 95 ASP B N 1
ATOM 2665 C CA . ASP B 1 95 ? 23.094 18.332 81.623 1.00 20.69 95 ASP B CA 1
ATOM 2666 C C . ASP B 1 95 ? 21.802 17.918 82.296 1.00 20.15 95 ASP B C 1
ATOM 2667 O O . ASP B 1 95 ? 21.117 18.772 82.836 1.00 21.12 95 ASP B O 1
ATOM 2672 N N . ASP B 1 96 ? 21.432 16.641 82.190 1.00 19.96 96 ASP B N 1
ATOM 2673 C CA . ASP B 1 96 ? 20.193 16.135 82.764 1.00 20.76 96 ASP B CA 1
ATOM 2674 C C . ASP B 1 96 ? 20.157 16.349 84.288 1.00 20.58 96 ASP B C 1
ATOM 2675 O O . ASP B 1 96 ? 19.081 16.423 84.854 1.00 20.10 96 ASP B O 1
ATOM 2680 N N . ARG B 1 97 ? 21.318 16.422 84.933 1.00 19.90 97 ARG B N 1
ATOM 2681 C CA . ARG B 1 97 ? 21.383 16.659 86.390 1.00 19.61 97 ARG B CA 1
ATOM 2682 C C . ARG B 1 97 ? 20.888 18.058 86.786 1.00 19.23 97 ARG B C 1
ATOM 2683 O O . ARG B 1 97 ? 20.512 18.289 87.946 1.00 20.19 97 ARG B O 1
ATOM 2691 N N . ALA B 1 98 ? 20.855 18.991 85.835 1.00 17.79 98 ALA B N 1
ATOM 2692 C CA . ALA B 1 98 ? 20.427 20.350 86.110 1.00 16.70 98 ALA B CA 1
ATOM 2693 C C . ALA B 1 98 ? 18.897 20.464 86.086 1.00 17.52 98 ALA B C 1
ATOM 2694 O O . ALA B 1 98 ? 18.325 21.482 86.518 1.00 17.54 98 ALA B O 1
ATOM 2696 N N . LEU B 1 99 ? 18.250 19.439 85.530 1.00 18.29 99 LEU B N 1
ATOM 2697 C CA . LEU B 1 99 ? 16.807 19.449 85.268 1.00 19.11 99 LEU B CA 1
ATOM 2698 C C . LEU B 1 99 ? 15.954 19.777 86.499 1.00 19.48 99 LEU B C 1
ATOM 2699 O O . LEU B 1 99 ? 14.962 20.524 86.381 1.00 19.12 99 LEU B O 1
ATOM 2704 N N . PRO B 1 100 ? 16.286 19.179 87.668 1.00 20.01 100 PRO B N 1
ATOM 2705 C CA . PRO B 1 100 ? 15.487 19.563 88.843 1.00 20.39 100 PRO B CA 1
ATOM 2706 C C . PRO B 1 100 ? 15.310 21.061 89.056 1.00 19.71 100 PRO B C 1
ATOM 2707 O O . PRO B 1 100 ? 14.260 21.436 89.504 1.00 19.94 100 PRO B O 1
ATOM 2711 N N . GLU B 1 101 ? 16.267 21.920 88.676 1.00 19.81 101 GLU B N 1
ATOM 2712 C CA . GLU B 1 101 ? 16.081 23.388 88.810 1.00 19.90 101 GLU B CA 1
ATOM 2713 C C . GLU B 1 101 ? 14.979 24.019 87.926 1.00 20.87 101 GLU B C 1
ATOM 2714 O O . GLU B 1 101 ? 14.733 25.224 88.018 1.00 20.43 101 GLU B O 1
ATOM 2720 N N . PHE B 1 102 ? 14.319 23.210 87.087 1.00 21.46 102 PHE B N 1
ATOM 2721 C CA . PHE B 1 102 ? 13.397 23.726 86.067 1.00 22.15 102 PHE B CA 1
ATOM 2722 C C . PHE B 1 102 ? 12.046 23.032 86.145 1.00 23.09 102 PHE B C 1
ATOM 2723 O O . PHE B 1 102 ? 11.174 23.313 85.335 1.00 23.33 102 PHE B O 1
ATOM 2731 N N . THR B 1 103 ? 11.856 22.148 87.127 1.00 24.47 103 THR B N 1
ATOM 2732 C CA . THR B 1 103 ? 10.550 21.509 87.336 1.00 25.91 103 THR B CA 1
ATOM 2733 C C . THR B 1 103 ? 9.465 22.576 87.353 1.00 25.82 103 THR B C 1
ATOM 2734 O O . THR B 1 103 ? 9.660 23.671 87.880 1.00 25.51 103 THR B O 1
ATOM 2738 N N . GLY B 1 104 ? 8.334 22.245 86.745 1.00 25.90 104 GLY B N 1
ATOM 2739 C CA . GLY B 1 104 ? 7.256 23.201 86.559 1.00 26.35 104 GLY B CA 1
ATOM 2740 C C . GLY B 1 104 ? 7.431 24.188 85.414 1.00 26.38 104 GLY B C 1
ATOM 2741 O O . GLY B 1 104 ? 6.525 24.986 85.160 1.00 26.44 104 GLY B O 1
ATOM 2742 N N . VAL B 1 105 ? 8.580 24.171 84.729 1.00 26.08 105 VAL B N 1
ATOM 2743 C CA . VAL B 1 105 ? 8.730 25.036 83.539 1.00 25.93 105 VAL B CA 1
ATOM 2744 C C . VAL B 1 105 ? 8.289 24.252 82.302 1.00 26.23 105 VAL B C 1
ATOM 2745 O O . VAL B 1 105 ? 8.925 23.259 81.946 1.00 26.47 105 VAL B O 1
ATOM 2749 N N . GLN B 1 106 ? 7.225 24.707 81.647 1.00 26.19 106 GLN B N 1
ATOM 2750 C CA . GLN B 1 106 ? 6.798 24.148 80.350 1.00 27.13 106 GLN B CA 1
ATOM 2751 C C . GLN B 1 106 ? 7.882 24.179 79.261 1.00 25.58 106 GLN B C 1
ATOM 2752 O O . GLN B 1 106 ? 8.387 25.241 78.889 1.00 26.44 106 GLN B O 1
ATOM 2758 N N . THR B 1 107 ? 8.221 23.024 78.716 1.00 24.65 107 THR B N 1
ATOM 2759 C CA . THR B 1 107 ? 9.189 23.009 77.618 1.00 24.10 107 THR B CA 1
ATOM 2760 C C . THR B 1 107 ? 8.590 22.605 76.258 1.00 24.64 107 THR B C 1
ATOM 2761 O O . THR B 1 107 ? 9.314 22.523 75.272 1.00 25.28 107 THR B O 1
ATOM 2765 N N . GLN B 1 108 ? 7.296 22.302 76.215 1.00 25.02 108 GLN B N 1
ATOM 2766 C CA . GLN B 1 108 ? 6.647 21.871 74.961 1.00 24.90 108 GLN B CA 1
ATOM 2767 C C . GLN B 1 108 ? 6.558 23.027 73.955 1.00 24.15 108 GLN B C 1
ATOM 2768 O O . GLN B 1 108 ? 6.597 24.200 74.313 1.00 23.83 108 GLN B O 1
ATOM 2774 N N . ASP B 1 109 ? 6.481 22.695 72.681 1.00 23.93 109 ASP B N 1
ATOM 2775 C CA . ASP B 1 109 ? 6.512 23.713 71.646 1.00 22.84 109 ASP B CA 1
ATOM 2776 C C . ASP B 1 109 ? 7.484 24.853 71.961 1.00 22.72 109 ASP B C 1
ATOM 2777 O O . ASP B 1 109 ? 7.077 26.052 72.094 1.00 22.19 109 ASP B O 1
ATOM 2782 N N . PRO B 1 110 ? 8.780 24.505 72.073 1.00 22.43 110 PRO B N 1
ATOM 2783 C CA . PRO B 1 110 ? 9.813 25.485 72.480 1.00 21.90 110 PRO B CA 1
ATOM 2784 C C . PRO B 1 110 ? 9.866 26.809 71.719 1.00 22.08 110 PRO B C 1
ATOM 2785 O O . PRO B 1 110 ? 9.786 26.853 70.503 1.00 23.51 110 PRO B O 1
ATOM 2789 N N . ASN B 1 111 ? 10.055 27.899 72.437 1.00 21.95 111 ASN B N 1
ATOM 2790 C CA . ASN B 1 111 ? 10.295 29.196 71.800 1.00 21.44 111 ASN B CA 1
ATOM 2791 C C . ASN B 1 111 ? 11.488 29.947 72.438 1.00 20.51 111 ASN B C 1
ATOM 2792 O O . ASN B 1 111 ? 11.545 31.172 72.444 1.00 21.57 111 ASN B O 1
ATOM 2797 N N . ALA B 1 112 ? 12.436 29.193 72.977 1.00 19.64 112 ALA B N 1
ATOM 2798 C CA . ALA B 1 112 ? 13.642 29.777 73.550 1.00 19.58 112 ALA B CA 1
ATOM 2799 C C . ALA B 1 112 ? 14.641 28.659 73.609 1.00 18.73 112 ALA B C 1
ATOM 2800 O O . ALA B 1 112 ? 14.244 27.500 73.568 1.00 18.48 112 ALA B O 1
ATOM 2802 N N . VAL B 1 113 ? 15.928 29.005 73.698 1.00 17.89 113 VAL B N 1
ATOM 2803 C CA . VAL B 1 113 ? 16.970 27.996 73.848 1.00 18.04 113 VAL B CA 1
ATOM 2804 C C . VAL B 1 113 ? 17.890 28.421 75.021 1.00 18.31 113 VAL B C 1
ATOM 2805 O O . VAL B 1 113 ? 18.377 29.560 75.065 1.00 18.21 113 VAL B O 1
ATOM 2809 N N . VAL B 1 114 ? 18.056 27.511 75.981 1.00 17.88 114 VAL B N 1
ATOM 2810 C CA . VAL B 1 114 ? 18.870 27.744 77.169 1.00 16.92 114 VAL B CA 1
ATOM 2811 C C . VAL B 1 114 ? 19.984 26.742 77.049 1.00 16.30 114 VAL B C 1
ATOM 2812 O O . VAL B 1 114 ? 19.768 25.524 76.967 1.00 15.96 114 VAL B O 1
ATOM 2816 N N . ILE B 1 115 ? 21.196 27.257 77.034 1.00 15.51 115 ILE B N 1
ATOM 2817 C CA . ILE B 1 115 ? 22.329 26.373 76.861 1.00 17.02 115 ILE B CA 1
ATOM 2818 C C . ILE B 1 115 ? 23.337 26.363 78.043 1.00 16.24 115 ILE B C 1
ATOM 2819 O O . ILE B 1 115 ? 23.905 27.363 78.359 1.00 14.03 115 ILE B O 1
ATOM 2824 N N . GLY B 1 116 ? 23.592 25.185 78.596 1.00 18.04 116 GLY B N 1
ATOM 2825 C CA . GLY B 1 116 ? 24.635 25.009 79.616 1.00 20.02 116 GLY B CA 1
ATOM 2826 C C . GLY B 1 116 ? 25.808 24.197 79.067 1.00 21.02 116 GLY B C 1
ATOM 2827 O O . GLY B 1 116 ? 26.072 24.191 77.872 1.00 21.54 116 GLY B O 1
ATOM 2828 N N . LEU B 1 117 ? 26.574 23.562 79.934 1.00 21.28 117 LEU B N 1
ATOM 2829 C CA . LEU B 1 117 ? 27.498 22.552 79.432 1.00 21.53 117 LEU B CA 1
ATOM 2830 C C . LEU B 1 117 ? 26.755 21.236 79.452 1.00 21.71 117 LEU B C 1
ATOM 2831 O O . LEU B 1 117 ? 26.425 20.736 80.532 1.00 21.46 117 LEU B O 1
ATOM 2836 N N . ALA B 1 118 ? 26.520 20.699 78.256 1.00 21.80 118 ALA B N 1
ATOM 2837 C CA . ALA B 1 118 ? 25.738 19.494 78.067 1.00 23.16 118 ALA B CA 1
ATOM 2838 C C . ALA B 1 118 ? 26.291 18.553 77.008 1.00 23.87 118 ALA B C 1
ATOM 2839 O O . ALA B 1 118 ? 25.605 18.260 76.035 1.00 23.14 118 ALA B O 1
ATOM 2841 N N . PRO B 1 119 ? 27.482 17.963 77.265 1.00 25.13 119 PRO B N 1
ATOM 2842 C CA . PRO B 1 119 ? 28.206 17.057 76.348 1.00 24.86 119 PRO B CA 1
ATOM 2843 C C . PRO B 1 119 ? 27.306 16.120 75.562 1.00 25.46 119 PRO B C 1
ATOM 2844 O O . PRO B 1 119 ? 27.505 15.919 74.339 1.00 26.40 119 PRO B O 1
ATOM 2848 N N . GLU B 1 120 ? 26.324 15.550 76.262 1.00 24.82 120 GLU B N 1
ATOM 2849 C CA . GLU B 1 120 ? 25.430 14.536 75.723 1.00 23.51 120 GLU B CA 1
ATOM 2850 C C . GLU B 1 120 ? 24.454 15.114 74.740 1.00 22.53 120 GLU B C 1
ATOM 2851 O O . GLU B 1 120 ? 23.943 14.390 73.893 1.00 22.18 120 GLU B O 1
ATOM 2857 N N . HIS B 1 121 ? 24.177 16.409 74.857 1.00 22.03 121 HIS B N 1
ATOM 2858 C CA . HIS B 1 121 ? 23.242 17.086 73.943 1.00 22.66 121 HIS B CA 1
ATOM 2859 C C . HIS B 1 121 ? 23.987 18.002 72.940 1.00 21.52 121 HIS B C 1
ATOM 2860 O O . HIS B 1 121 ? 23.356 18.723 72.169 1.00 21.18 121 HIS B O 1
ATOM 2867 N N . PHE B 1 122 ? 25.324 17.983 72.987 1.00 20.49 122 PHE B N 1
ATOM 2868 C CA . PHE B 1 122 ? 26.136 18.825 72.100 1.00 19.56 122 PHE B CA 1
ATOM 2869 C C . PHE B 1 122 ? 26.506 18.043 70.818 1.00 19.72 122 PHE B C 1
ATOM 2870 O O . PHE B 1 122 ? 27.677 17.779 70.535 1.00 20.39 122 PHE B O 1
ATOM 2878 N N . HIS B 1 123 ? 25.480 17.596 70.099 1.00 19.59 123 HIS B N 1
ATOM 2879 C CA . HIS B 1 123 ? 25.664 16.835 68.861 1.00 20.09 123 HIS B CA 1
ATOM 2880 C C . HIS B 1 123 ? 24.823 17.451 67.736 1.00 19.82 123 HIS B C 1
ATOM 2881 O O . HIS B 1 123 ? 23.822 18.120 67.991 1.00 20.26 123 HIS B O 1
ATOM 2888 N N . TYR B 1 124 ? 25.246 17.279 66.486 1.00 21.23 124 TYR B N 1
ATOM 2889 C CA . TYR B 1 124 ? 24.652 18.046 65.339 1.00 19.79 124 TYR B CA 1
ATOM 2890 C C . TYR B 1 124 ? 23.117 18.125 65.326 1.00 20.54 124 TYR B C 1
ATOM 2891 O O . TYR B 1 124 ? 22.526 19.193 65.146 1.00 21.18 124 TYR B O 1
ATOM 2900 N N . GLN B 1 125 ? 22.478 16.988 65.511 1.00 21.97 125 GLN B N 1
ATOM 2901 C CA . GLN B 1 125 ? 21.030 16.885 65.431 1.00 23.21 125 GLN B CA 1
ATOM 2902 C C . GLN B 1 125 ? 20.340 17.855 66.404 1.00 22.76 125 GLN B C 1
ATOM 2903 O O . GLN B 1 125 ? 19.464 18.662 65.989 1.00 22.77 125 GLN B O 1
ATOM 2909 N N . LEU B 1 126 ? 20.811 17.876 67.663 1.00 22.28 126 LEU B N 1
ATOM 2910 C CA . LEU B 1 126 ? 20.242 18.779 68.670 1.00 20.42 126 LEU B CA 1
ATOM 2911 C C . LEU B 1 126 ? 20.650 20.199 68.446 1.00 20.23 126 LEU B C 1
ATOM 2912 O O . LEU B 1 126 ? 19.815 21.099 68.591 1.00 19.51 126 LEU B O 1
ATOM 2917 N N . LEU B 1 127 ? 21.917 20.424 68.085 1.00 19.19 127 LEU B N 1
ATOM 2918 C CA . LEU B 1 127 ? 22.344 21.793 67.854 1.00 19.59 127 LEU B CA 1
ATOM 2919 C C . LEU B 1 127 ? 21.604 22.442 66.685 1.00 19.48 127 LEU B C 1
ATOM 2920 O O . LEU B 1 127 ? 21.330 23.648 66.702 1.00 18.86 127 LEU B O 1
ATOM 2925 N N . ASN B 1 128 ? 21.299 21.627 65.659 1.00 20.37 128 ASN B N 1
ATOM 2926 C CA . ASN B 1 128 ? 20.510 22.085 64.501 1.00 19.76 128 ASN B CA 1
ATOM 2927 C C . ASN B 1 128 ? 19.033 22.332 64.889 1.00 19.73 128 ASN B C 1
ATOM 2928 O O . ASN B 1 128 ? 18.453 23.344 64.509 1.00 20.39 128 ASN B O 1
ATOM 2933 N N . GLN B 1 129 ? 18.441 21.450 65.693 1.00 20.92 129 GLN B N 1
ATOM 2934 C CA . GLN B 1 129 ? 17.143 21.758 66.316 1.00 22.66 129 GLN B CA 1
ATOM 2935 C C . GLN B 1 129 ? 17.156 23.174 66.951 1.00 22.59 129 GLN B C 1
ATOM 2936 O O . GLN B 1 129 ? 16.294 24.022 66.667 1.00 23.78 129 GLN B O 1
ATOM 2942 N N . ALA B 1 130 ? 18.155 23.448 67.789 1.00 21.81 130 ALA B N 1
ATOM 2943 C CA . ALA B 1 130 ? 18.266 24.751 68.462 1.00 19.96 130 ALA B CA 1
ATOM 2944 C C . ALA B 1 130 ? 18.337 25.877 67.469 1.00 19.09 130 ALA B C 1
ATOM 2945 O O . ALA B 1 130 ? 17.607 26.854 67.558 1.00 19.50 130 ALA B O 1
ATOM 2947 N N . PHE B 1 131 ? 19.253 25.743 66.531 1.00 19.50 131 PHE B N 1
ATOM 2948 C CA . PHE B 1 131 ? 19.488 26.736 65.484 1.00 20.29 131 PHE B CA 1
ATOM 2949 C C . PHE B 1 131 ? 18.174 27.131 64.777 1.00 20.64 131 PHE B C 1
ATOM 2950 O O . PHE B 1 131 ? 17.891 28.312 64.588 1.00 21.62 131 PHE B O 1
ATOM 2958 N N . ARG B 1 132 ? 17.351 26.147 64.456 1.00 21.36 132 ARG B N 1
ATOM 2959 C CA . ARG B 1 132 ? 16.085 26.423 63.762 1.00 23.57 132 ARG B CA 1
ATOM 2960 C C . ARG B 1 132 ? 15.098 27.188 64.646 1.00 23.72 132 ARG B C 1
ATOM 2961 O O . ARG B 1 132 ? 14.258 27.930 64.134 1.00 23.77 132 ARG B O 1
ATOM 2969 N N . LEU B 1 133 ? 15.195 27.025 65.978 1.00 23.68 133 LEU B N 1
ATOM 2970 C CA . LEU B 1 133 ? 14.347 27.826 66.857 1.00 22.49 133 LEU B CA 1
ATOM 2971 C C . LEU B 1 133 ? 14.829 29.234 66.806 1.00 22.18 133 LEU B C 1
ATOM 2972 O O . LEU B 1 133 ? 14.012 30.157 66.769 1.00 22.05 133 LEU B O 1
ATOM 2977 N N . LEU B 1 134 ? 16.155 29.403 66.808 1.00 21.62 134 LEU B N 1
ATOM 2978 C CA . LEU B 1 134 ? 16.748 30.743 66.852 1.00 21.08 134 LEU B CA 1
ATOM 2979 C C . LEU B 1 134 ? 16.477 31.499 65.553 1.00 21.98 134 LEU B C 1
ATOM 2980 O O . LEU B 1 134 ? 16.283 32.711 65.560 1.00 22.62 134 LEU B O 1
ATOM 2985 N N . LEU B 1 135 ? 16.517 30.787 64.431 1.00 23.26 135 LEU B N 1
ATOM 2986 C CA . LEU B 1 135 ? 16.079 31.357 63.138 1.00 24.71 135 LEU B CA 1
ATOM 2987 C C . LEU B 1 135 ? 14.671 31.922 63.244 1.00 25.30 135 LEU B C 1
ATOM 2988 O O . LEU B 1 135 ? 14.425 33.036 62.797 1.00 24.92 135 LEU B O 1
ATOM 2993 N N . ASP B 1 136 ? 13.778 31.174 63.896 1.00 26.54 136 ASP B N 1
ATOM 2994 C CA . ASP B 1 136 ? 12.405 31.615 64.096 1.00 27.94 136 ASP B CA 1
ATOM 2995 C C . ASP B 1 136 ? 12.242 32.687 65.166 1.00 27.63 136 ASP B C 1
ATOM 2996 O O . ASP B 1 136 ? 11.118 32.990 65.566 1.00 28.70 136 ASP B O 1
ATOM 3001 N N . GLY B 1 137 ? 13.352 33.262 65.624 1.00 27.19 137 GLY B N 1
ATOM 3002 C CA . GLY B 1 137 ? 13.318 34.389 66.553 1.00 25.53 137 GLY B CA 1
ATOM 3003 C C . GLY B 1 137 ? 13.431 34.066 68.035 1.00 24.50 137 GLY B C 1
ATOM 3004 O O . GLY B 1 137 ? 13.467 34.982 68.844 1.00 24.69 137 GLY B O 1
ATOM 3005 N N . ALA B 1 138 ? 13.484 32.789 68.409 1.00 23.27 138 ALA B N 1
ATOM 3006 C CA . ALA B 1 138 ? 13.711 32.395 69.833 1.00 22.39 138 ALA B CA 1
ATOM 3007 C C . ALA B 1 138 ? 14.952 33.048 70.472 1.00 22.36 138 ALA B C 1
ATOM 3008 O O . ALA B 1 138 ? 15.987 33.211 69.805 1.00 22.82 138 ALA B O 1
ATOM 3010 N N . PRO B 1 139 ? 14.859 33.458 71.757 1.00 21.73 139 PRO B N 1
ATOM 3011 C CA . PRO B 1 139 ? 16.074 33.967 72.379 1.00 21.45 139 PRO B CA 1
ATOM 3012 C C . PRO B 1 139 ? 17.072 32.842 72.709 1.00 20.66 139 PRO B C 1
ATOM 3013 O O . PRO B 1 139 ? 16.656 31.733 73.022 1.00 22.00 139 PRO B O 1
ATOM 3017 N N . LEU B 1 140 ? 18.363 33.116 72.535 1.00 19.82 140 LEU B N 1
ATOM 3018 C CA . LEU B 1 140 ? 19.445 32.272 73.041 1.00 18.87 140 LEU B CA 1
ATOM 3019 C C . LEU B 1 140 ? 19.858 32.734 74.473 1.00 18.19 140 LEU B C 1
ATOM 3020 O O . LEU B 1 140 ? 20.266 33.850 74.700 1.00 16.75 140 LEU B O 1
ATOM 3025 N N . ILE B 1 141 ? 19.752 31.829 75.424 1.00 18.43 141 ILE B N 1
ATOM 3026 C CA . ILE B 1 141 ? 20.106 32.102 76.803 1.00 17.53 141 ILE B CA 1
ATOM 3027 C C . ILE B 1 141 ? 21.299 31.211 77.174 1.00 17.83 141 ILE B C 1
ATOM 3028 O O . ILE B 1 141 ? 21.187 29.984 77.175 1.00 18.70 141 ILE B O 1
ATOM 3033 N N . ALA B 1 142 ? 22.442 31.823 77.456 1.00 17.41 142 ALA B N 1
ATOM 3034 C CA . ALA B 1 142 ? 23.628 31.045 77.850 1.00 18.53 142 ALA B CA 1
ATOM 3035 C C . ALA B 1 142 ? 23.878 31.237 79.355 1.00 19.40 142 ALA B C 1
ATOM 3036 O O . ALA B 1 142 ? 23.867 32.329 79.847 1.00 18.94 142 ALA B O 1
ATOM 3038 N N . ILE B 1 143 ? 24.037 30.139 80.058 1.00 20.81 143 ILE B N 1
ATOM 3039 C CA . ILE B 1 143 ? 24.432 30.187 81.455 1.00 22.90 143 ILE B CA 1
ATOM 3040 C C . ILE B 1 143 ? 25.801 30.865 81.606 1.00 22.47 143 ILE B C 1
ATOM 3041 O O . ILE B 1 143 ? 25.874 31.933 82.175 1.00 22.69 143 ILE B O 1
ATOM 3046 N N . HIS B 1 144 ? 26.853 30.320 80.991 1.00 23.32 144 HIS B N 1
ATOM 3047 C CA . HIS B 1 144 ? 28.078 31.122 80.710 1.00 23.33 144 HIS B CA 1
ATOM 3048 C C . HIS B 1 144 ? 28.780 30.771 79.393 1.00 23.36 144 HIS B C 1
ATOM 3049 O O . HIS B 1 144 ? 28.371 29.840 78.682 1.00 24.69 144 HIS B O 1
ATOM 3056 N N . LYS B 1 145 ? 29.819 31.536 79.069 1.00 23.83 145 LYS B N 1
ATOM 3057 C CA . LYS B 1 145 ? 30.623 31.347 77.848 1.00 24.51 145 LYS B CA 1
ATOM 3058 C C . LYS B 1 145 ? 32.078 30.812 78.024 1.00 23.76 145 LYS B C 1
ATOM 3059 O O . LYS B 1 145 ? 32.933 31.057 77.146 1.00 22.99 145 LYS B O 1
ATOM 3065 N N . ALA B 1 146 ? 32.369 30.102 79.126 1.00 22.78 146 ALA B N 1
ATOM 3066 C CA . ALA B 1 146 ? 33.732 29.562 79.311 1.00 22.90 146 ALA B CA 1
ATOM 3067 C C . ALA B 1 146 ? 34.226 28.773 78.067 1.00 22.30 146 ALA B C 1
ATOM 3068 O O . ALA B 1 146 ? 33.519 27.916 77.572 1.00 21.62 146 ALA B O 1
ATOM 3070 N N . ARG B 1 147 ? 35.450 29.066 77.621 1.00 21.64 147 ARG B N 1
ATOM 3071 C CA . ARG B 1 147 ? 36.087 28.389 76.494 1.00 22.10 147 ARG B CA 1
ATOM 3072 C C . ARG B 1 147 ? 36.262 26.905 76.768 1.00 22.35 147 ARG B C 1
ATOM 3073 O O . ARG B 1 147 ? 35.874 26.038 75.954 1.00 22.56 147 ARG B O 1
ATOM 3081 N N . TYR B 1 148 ? 36.835 26.608 77.931 1.00 21.60 148 TYR B N 1
ATOM 3082 C CA . TYR B 1 148 ? 37.059 25.260 78.379 1.00 20.68 148 TYR B CA 1
ATOM 3083 C C . TYR B 1 148 ? 37.063 25.265 79.916 1.00 21.10 148 TYR B C 1
ATOM 3084 O O . TYR B 1 148 ? 37.019 26.319 80.553 1.00 19.97 148 TYR B O 1
ATOM 3093 N N . TYR B 1 149 ? 37.114 24.066 80.477 1.00 21.03 149 TYR B N 1
ATOM 3094 C CA . TYR B 1 149 ? 37.308 23.838 81.905 1.00 21.52 149 TYR B CA 1
ATOM 3095 C C . TYR B 1 149 ? 38.185 22.605 82.057 1.00 21.88 149 TYR B C 1
ATOM 3096 O O . TYR B 1 149 ? 38.298 21.774 81.126 1.00 21.14 149 TYR B O 1
ATOM 3105 N N . LYS B 1 150 ? 38.800 22.490 83.228 1.00 22.43 150 LYS B N 1
ATOM 3106 C CA . LYS B 1 150 ? 39.627 21.348 83.530 1.00 23.71 150 LYS B CA 1
ATOM 3107 C C . LYS B 1 150 ? 38.779 20.149 83.913 1.00 23.35 150 LYS B C 1
ATOM 3108 O O . LYS B 1 150 ? 38.132 20.148 84.938 1.00 23.53 150 LYS B O 1
ATOM 3114 N N . ARG B 1 151 ? 38.790 19.126 83.070 1.00 23.60 151 ARG B N 1
ATOM 3115 C CA . ARG B 1 151 ? 38.085 17.890 83.363 1.00 23.37 151 ARG B CA 1
ATOM 3116 C C . ARG B 1 151 ? 39.104 16.994 84.024 1.00 23.41 151 ARG B C 1
ATOM 3117 O O . ARG B 1 151 ? 40.270 17.367 84.136 1.00 23.92 151 ARG B O 1
ATOM 3125 N N . LYS B 1 152 ? 38.708 15.808 84.446 1.00 24.63 152 LYS B N 1
ATOM 3126 C CA . LYS B 1 152 ? 39.654 14.976 85.206 1.00 25.88 152 LYS B CA 1
ATOM 3127 C C . LYS B 1 152 ? 40.730 14.339 84.340 1.00 25.85 152 LYS B C 1
ATOM 3128 O O . LYS B 1 152 ? 41.774 13.918 84.862 1.00 26.27 152 LYS B O 1
ATOM 3134 N N . ASP B 1 153 ? 40.510 14.310 83.019 1.00 25.16 153 ASP B N 1
ATOM 3135 C CA . ASP B 1 153 ? 41.523 13.781 82.088 1.00 23.83 153 ASP B CA 1
ATOM 3136 C C . ASP B 1 153 ? 42.219 14.894 81.314 1.00 22.96 153 ASP B C 1
ATOM 3137 O O . ASP B 1 153 ? 43.007 14.634 80.402 1.00 22.85 153 ASP B O 1
ATOM 3142 N N . GLY B 1 154 ? 41.924 16.141 81.682 1.00 21.75 154 GLY B N 1
ATOM 3143 C CA . GLY B 1 154 ? 42.595 17.279 81.077 1.00 20.50 154 GLY B CA 1
ATOM 3144 C C . GLY B 1 154 ? 41.624 18.365 80.680 1.00 19.21 154 GLY B C 1
ATOM 3145 O O . GLY B 1 154 ? 40.456 18.314 80.988 1.00 19.04 154 GLY B O 1
ATOM 3146 N N . LEU B 1 155 ? 42.115 19.395 80.032 1.00 19.31 155 LEU B N 1
ATOM 3147 C CA . LEU B 1 155 ? 41.213 20.451 79.556 1.00 19.40 155 LEU B CA 1
ATOM 3148 C C . LEU B 1 155 ? 40.181 19.887 78.589 1.00 18.81 155 LEU B C 1
ATOM 3149 O O . LEU B 1 155 ? 40.533 19.074 77.702 1.00 19.31 155 LEU B O 1
ATOM 3154 N N . ALA B 1 156 ? 38.916 20.294 78.758 1.00 17.85 156 ALA B N 1
ATOM 3155 C CA . ALA B 1 156 ? 37.810 19.836 77.907 1.00 16.72 156 ALA B CA 1
ATOM 3156 C C . ALA B 1 156 ? 37.015 21.049 77.475 1.00 17.24 156 ALA B C 1
ATOM 3157 O O . ALA B 1 156 ? 37.021 22.063 78.159 1.00 16.95 156 ALA B O 1
ATOM 3159 N N . LEU B 1 157 ? 36.348 20.965 76.320 1.00 15.96 157 LEU B N 1
ATOM 3160 C CA . LEU B 1 157 ? 35.541 22.097 75.841 1.00 14.38 157 LEU B CA 1
ATOM 3161 C C . LEU B 1 157 ? 34.454 22.416 76.827 1.00 15.01 157 LEU B C 1
ATOM 3162 O O . LEU B 1 157 ? 33.789 21.508 77.308 1.00 14.76 157 LEU B O 1
ATOM 3167 N N . GLY B 1 158 ? 34.209 23.707 77.022 1.00 16.05 158 GLY B N 1
ATOM 3168 C CA . GLY B 1 158 ? 33.123 24.191 77.873 1.00 17.69 158 GLY B CA 1
ATOM 3169 C C . GLY B 1 158 ? 31.911 24.526 77.025 1.00 18.48 158 GLY B C 1
ATOM 3170 O O . GLY B 1 158 ? 31.835 24.103 75.849 1.00 19.00 158 GLY B O 1
ATOM 3171 N N . PRO B 1 159 ? 30.941 25.229 77.619 1.00 18.91 159 PRO B N 1
ATOM 3172 C CA . PRO B 1 159 ? 29.712 25.600 76.921 1.00 18.28 159 PRO B CA 1
ATOM 3173 C C . PRO B 1 159 ? 29.929 26.702 75.914 1.00 18.77 159 PRO B C 1
ATOM 3174 O O . PRO B 1 159 ? 29.180 26.752 74.946 1.00 18.59 159 PRO B O 1
ATOM 3178 N N . GLY B 1 160 ? 30.951 27.559 76.133 1.00 18.01 160 GLY B N 1
ATOM 3179 C CA . GLY B 1 160 ? 31.247 28.724 75.285 1.00 16.96 160 GLY B CA 1
ATOM 3180 C C . GLY B 1 160 ? 31.422 28.531 73.771 1.00 17.89 160 GLY B C 1
ATOM 3181 O O . GLY B 1 160 ? 30.993 29.395 72.979 1.00 17.41 160 GLY B O 1
ATOM 3182 N N . PRO B 1 161 ? 32.160 27.475 73.369 1.00 17.55 161 PRO B N 1
ATOM 3183 C CA . PRO B 1 161 ? 32.386 27.165 71.962 1.00 17.36 161 PRO B CA 1
ATOM 3184 C C . PRO B 1 161 ? 31.056 26.877 71.280 1.00 16.89 161 PRO B C 1
ATOM 3185 O O . PRO B 1 161 ? 30.868 27.309 70.168 1.00 15.57 161 PRO B O 1
ATOM 3189 N N . PHE B 1 162 ? 30.173 26.161 71.974 1.00 17.05 162 PHE B N 1
ATOM 3190 C CA . PHE B 1 162 ? 28.843 25.862 71.521 1.00 17.34 162 PHE B CA 1
ATOM 3191 C C . PHE B 1 162 ? 27.840 27.015 71.508 1.00 18.20 162 PHE B C 1
ATOM 3192 O O . PHE B 1 162 ? 26.968 27.052 70.638 1.00 18.42 162 PHE B O 1
ATOM 3200 N N . VAL B 1 163 ? 27.929 27.937 72.461 1.00 18.21 163 VAL B N 1
ATOM 3201 C CA . VAL B 1 163 ? 27.117 29.141 72.418 1.00 18.11 163 VAL B CA 1
ATOM 3202 C C . VAL B 1 163 ? 27.558 29.930 71.154 1.00 18.99 163 VAL B C 1
ATOM 3203 O O . VAL B 1 163 ? 26.725 30.455 70.398 1.00 19.36 163 VAL B O 1
ATOM 3207 N N . THR B 1 164 ? 28.873 30.009 70.958 1.00 18.92 164 THR B N 1
ATOM 3208 C CA . THR B 1 164 ? 29.496 30.795 69.907 1.00 18.46 164 THR B CA 1
ATOM 3209 C C . THR B 1 164 ? 29.152 30.249 68.500 1.00 17.96 164 THR B C 1
ATOM 3210 O O . THR B 1 164 ? 29.020 31.033 67.548 1.00 18.12 164 THR B O 1
ATOM 3214 N N . ALA B 1 165 ? 29.017 28.924 68.393 1.00 17.06 165 ALA B N 1
ATOM 3215 C CA . ALA B 1 165 ? 28.617 28.230 67.170 1.00 17.26 165 ALA B CA 1
ATOM 3216 C C . ALA B 1 165 ? 27.208 28.646 66.745 1.00 17.57 165 ALA B C 1
ATOM 3217 O O . ALA B 1 165 ? 26.961 28.849 65.555 1.00 17.10 165 ALA B O 1
ATOM 3219 N N . LEU B 1 166 ? 26.300 28.749 67.712 1.00 16.83 166 LEU B N 1
ATOM 3220 C CA . LEU B 1 166 ? 24.904 29.153 67.452 1.00 18.17 166 LEU B CA 1
ATOM 3221 C C . LEU B 1 166 ? 24.749 30.638 67.189 1.00 18.56 166 LEU B C 1
ATOM 3222 O O . LEU B 1 166 ? 23.919 31.010 66.400 1.00 20.15 166 LEU B O 1
ATOM 3227 N N . GLU B 1 167 ? 25.495 31.469 67.907 1.00 18.63 167 GLU B N 1
ATOM 3228 C CA . GLU B 1 167 ? 25.652 32.904 67.636 1.00 18.88 167 GLU B CA 1
ATOM 3229 C C . GLU B 1 167 ? 26.189 33.196 66.212 1.00 18.77 167 GLU B C 1
ATOM 3230 O O . GLU B 1 167 ? 25.735 34.125 65.516 1.00 18.75 167 GLU B O 1
ATOM 3236 N N . TYR B 1 168 ? 27.158 32.409 65.788 1.00 18.26 168 TYR B N 1
ATOM 3237 C CA . TYR B 1 168 ? 27.720 32.551 64.469 1.00 17.98 168 TYR B CA 1
ATOM 3238 C C . TYR B 1 168 ? 26.712 32.112 63.424 1.00 17.77 168 TYR B C 1
ATOM 3239 O O . TYR B 1 168 ? 26.509 32.802 62.475 1.00 18.24 168 TYR B O 1
ATOM 3248 N N . ALA B 1 169 ? 26.107 30.951 63.606 1.00 17.78 169 ALA B N 1
ATOM 3249 C CA . ALA B 1 169 ? 25.134 30.399 62.681 1.00 18.78 169 ALA B CA 1
ATOM 3250 C C . ALA B 1 169 ? 23.960 31.370 62.401 1.00 19.79 169 ALA B C 1
ATOM 3251 O O . ALA B 1 169 ? 23.455 31.414 61.289 1.00 19.31 169 ALA B O 1
ATOM 3253 N N . THR B 1 170 ? 23.557 32.135 63.420 1.00 20.03 170 THR B N 1
ATOM 3254 C CA . THR B 1 170 ? 22.332 32.914 63.369 1.00 20.47 170 THR B CA 1
ATOM 3255 C C . THR B 1 170 ? 22.643 34.407 63.299 1.00 20.05 170 THR B C 1
ATOM 3256 O O . THR B 1 170 ? 21.773 35.204 63.085 1.00 20.24 170 THR B O 1
ATOM 3260 N N . ASP B 1 171 ? 23.910 34.769 63.435 1.00 21.11 171 ASP B N 1
ATOM 3261 C CA . ASP B 1 171 ? 24.310 36.166 63.588 1.00 21.94 171 ASP B CA 1
ATOM 3262 C C . ASP B 1 171 ? 23.510 36.886 64.696 1.00 22.15 171 ASP B C 1
ATOM 3263 O O . ASP B 1 171 ? 22.988 37.974 64.504 1.00 21.22 171 ASP B O 1
ATOM 3268 N N . THR B 1 172 ? 23.404 36.236 65.851 1.00 22.99 172 THR B N 1
ATOM 3269 C CA . THR B 1 172 ? 22.710 36.794 67.008 1.00 23.96 172 THR B CA 1
ATOM 3270 C C . THR B 1 172 ? 23.646 36.671 68.201 1.00 24.33 172 THR B C 1
ATOM 3271 O O . THR B 1 172 ? 24.713 36.080 68.110 1.00 25.18 172 THR B O 1
ATOM 3275 N N . LYS B 1 173 ? 23.247 37.241 69.322 1.00 24.73 173 LYS B N 1
ATOM 3276 C CA . LYS B 1 173 ? 24.088 37.222 70.490 1.00 25.45 173 LYS B CA 1
ATOM 3277 C C . LYS B 1 173 ? 23.276 36.596 71.603 1.00 24.14 173 LYS B C 1
ATOM 3278 O O . LYS B 1 173 ? 22.111 36.886 71.725 1.00 23.69 173 LYS B O 1
ATOM 3284 N N . ALA B 1 174 ? 23.877 35.681 72.352 1.00 23.44 174 ALA B N 1
ATOM 3285 C CA . ALA B 1 174 ? 23.224 35.125 73.547 1.00 23.12 174 ALA B CA 1
ATOM 3286 C C . ALA B 1 174 ? 23.053 36.140 74.671 1.00 22.69 174 ALA B C 1
ATOM 3287 O O . ALA B 1 174 ? 23.813 37.088 74.783 1.00 21.74 174 ALA B O 1
ATOM 3297 N N . VAL B 1 176 ? 23.715 36.275 78.334 1.00 22.39 176 VAL B N 1
ATOM 3298 C CA . VAL B 1 176 ? 24.451 35.561 79.381 1.00 22.48 176 VAL B CA 1
ATOM 3299 C C . VAL B 1 176 ? 23.871 35.909 80.755 1.00 22.71 176 VAL B C 1
ATOM 3300 O O . VAL B 1 176 ? 23.651 37.068 81.042 1.00 23.33 176 VAL B O 1
ATOM 3304 N N . VAL B 1 177 ? 23.580 34.890 81.562 1.00 22.46 177 VAL B N 1
ATOM 3305 C CA . VAL B 1 177 ? 2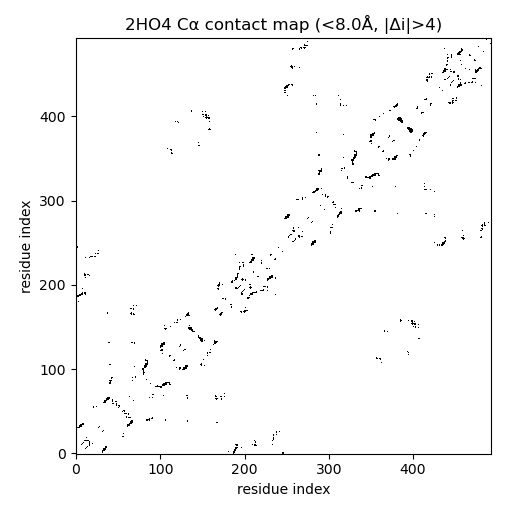2.989 35.080 82.912 1.00 22.16 177 VAL B CA 1
ATOM 3306 C C . VAL B 1 177 ? 23.956 34.827 84.085 1.00 22.31 177 VAL B C 1
ATOM 3307 O O . VAL B 1 177 ? 23.670 35.189 85.235 1.00 23.44 177 VAL B O 1
ATOM 3311 N N . GLY B 1 178 ? 25.077 34.196 83.793 1.00 22.27 178 GLY B N 1
ATOM 3312 C CA . GLY B 1 178 ? 26.051 33.893 84.805 1.00 23.78 178 GLY B CA 1
ATOM 3313 C C . GLY B 1 178 ? 26.923 35.078 85.194 1.00 24.14 178 GLY B C 1
ATOM 3314 O O . GLY B 1 178 ? 26.862 36.131 84.580 1.00 22.68 178 GLY B O 1
ATOM 3315 N N . LYS B 1 179 ? 27.718 34.889 86.245 1.00 25.18 179 LYS B N 1
ATOM 3316 C CA . LYS B 1 179 ? 28.879 35.747 86.516 1.00 26.18 179 LYS B CA 1
ATOM 3317 C C . LYS B 1 179 ? 29.766 35.772 85.290 1.00 27.44 179 LYS B C 1
ATOM 3318 O O . LYS B 1 179 ? 29.955 34.735 84.637 1.00 27.30 179 LYS B O 1
ATOM 3324 N N . PRO B 1 180 ? 30.386 36.939 85.016 1.00 28.91 180 PRO B N 1
ATOM 3325 C CA . PRO B 1 180 ? 30.327 38.105 85.901 1.00 29.40 180 PRO B CA 1
ATOM 3326 C C . PRO B 1 180 ? 29.236 39.101 85.534 1.00 29.69 180 PRO B C 1
ATOM 3327 O O . PRO B 1 180 ? 29.456 40.297 85.685 1.00 29.36 180 PRO B O 1
ATOM 3331 N N . GLU B 1 181 ? 28.079 38.614 85.073 1.00 30.16 181 GLU B N 1
ATOM 3332 C CA . GLU B 1 181 ? 27.001 39.476 84.575 1.00 30.37 181 GLU B CA 1
ATOM 3333 C C . GLU B 1 181 ? 26.268 40.245 85.677 1.00 30.67 181 GLU B C 1
ATOM 3334 O O . GLU B 1 181 ? 25.789 39.668 86.671 1.00 30.32 181 GLU B O 1
ATOM 3340 N N . LYS B 1 182 ? 26.164 41.556 85.454 1.00 30.57 182 LYS B N 1
ATOM 3341 C CA . LYS B 1 182 ? 25.425 42.478 86.312 1.00 30.91 182 LYS B CA 1
ATOM 3342 C C . LYS B 1 182 ? 24.229 41.807 86.997 1.00 29.72 182 LYS B C 1
ATOM 3343 O O . LYS B 1 182 ? 24.104 41.783 88.254 1.00 28.47 182 LYS B O 1
ATOM 3349 N N . THR B 1 183 ? 23.352 41.265 86.161 1.00 28.94 183 THR B N 1
ATOM 3350 C CA . THR B 1 183 ? 22.075 40.686 86.608 1.00 27.16 183 THR B CA 1
ATOM 3351 C C . THR B 1 183 ? 22.254 39.514 87.546 1.00 27.28 183 THR B C 1
ATOM 3352 O O . THR B 1 183 ? 21.331 39.202 88.320 1.00 27.10 183 THR B O 1
ATOM 3356 N N . PHE B 1 184 ? 23.415 38.847 87.460 1.00 26.57 184 PHE B N 1
ATOM 3357 C CA . PHE B 1 184 ? 23.672 37.682 88.326 1.00 27.04 184 PHE B CA 1
ATOM 3358 C C . PHE B 1 184 ? 23.691 38.135 89.798 1.00 27.10 184 PHE B C 1
ATOM 3359 O O . PHE B 1 184 ? 22.927 37.621 90.605 1.00 27.50 184 PHE B O 1
ATOM 3367 N N . PHE B 1 185 ? 24.542 39.119 90.087 1.00 27.89 185 PHE B N 1
ATOM 3368 C CA . PHE B 1 185 ? 24.692 39.768 91.399 1.00 29.02 185 PHE B CA 1
ATOM 3369 C C . PHE B 1 185 ? 23.433 40.469 91.924 1.00 29.87 185 PHE B C 1
ATOM 3370 O O . PHE B 1 185 ? 23.026 40.295 93.084 1.00 30.33 185 PHE B O 1
ATOM 3378 N N . LEU B 1 186 ? 22.800 41.269 91.079 1.00 31.03 186 LEU B N 1
ATOM 3379 C CA . LEU B 1 186 ? 21.547 41.910 91.473 1.00 31.02 186 LEU B CA 1
ATOM 3380 C C . LEU B 1 186 ? 20.474 40.906 91.890 1.00 31.84 186 LEU B C 1
ATOM 3381 O O . LEU B 1 186 ? 19.790 41.104 92.916 1.00 32.64 186 LEU B O 1
ATOM 3386 N N . GLU B 1 187 ? 20.325 39.836 91.110 1.00 31.58 187 GLU B N 1
ATOM 3387 C CA . GLU B 1 187 ? 19.328 38.805 91.394 1.00 32.32 187 GLU B CA 1
ATOM 3388 C C . GLU B 1 187 ? 19.654 37.996 92.650 1.00 32.29 187 GLU B C 1
ATOM 3389 O O . GLU B 1 187 ? 18.756 37.444 93.298 1.00 32.28 187 GLU B O 1
ATOM 3395 N N . ALA B 1 188 ? 20.941 37.907 92.958 1.00 33.20 188 ALA B N 1
ATOM 3396 C CA . ALA B 1 188 ? 21.411 37.198 94.147 1.00 34.81 188 ALA B CA 1
ATOM 3397 C C . ALA B 1 188 ? 20.894 37.926 95.386 1.00 35.83 188 ALA B C 1
ATOM 3398 O O . ALA B 1 188 ? 20.281 37.297 96.258 1.00 35.88 188 ALA B O 1
ATOM 3400 N N . LEU B 1 189 ? 21.099 39.256 95.408 1.00 37.25 189 LEU B N 1
ATOM 3401 C CA . LEU B 1 189 ? 20.678 40.158 96.502 1.00 38.22 189 LEU B CA 1
ATOM 3402 C C . LEU B 1 189 ? 19.168 40.389 96.663 1.00 39.30 189 LEU B C 1
ATOM 3403 O O . LEU B 1 189 ? 18.752 41.083 97.581 1.00 40.22 189 LEU B O 1
ATOM 3408 N N . ARG B 1 190 ? 18.346 39.813 95.802 1.00 40.57 190 ARG B N 1
ATOM 3409 C CA . ARG B 1 190 ? 16.908 40.077 95.840 1.00 42.00 190 ARG B CA 1
ATOM 3410 C C . ARG B 1 190 ? 16.240 39.925 97.220 1.00 42.26 190 ARG B C 1
ATOM 3411 O O . ARG B 1 190 ? 15.382 40.732 97.587 1.00 42.62 190 ARG B O 1
ATOM 3419 N N . ASP B 1 191 ? 16.637 38.904 97.972 1.00 42.83 191 ASP B N 1
ATOM 3420 C CA . ASP B 1 191 ? 15.975 38.569 99.239 1.00 43.30 191 ASP B CA 1
ATOM 3421 C C . ASP B 1 191 ? 16.390 39.534 100.359 1.00 43.64 191 ASP B C 1
ATOM 3422 O O . ASP B 1 191 ? 15.634 39.768 101.306 1.00 43.29 191 ASP B O 1
ATOM 3427 N N . ALA B 1 192 ? 17.588 40.101 100.221 1.00 44.04 192 ALA B N 1
ATOM 3428 C CA . ALA B 1 192 ? 18.128 41.054 101.181 1.00 44.55 192 ALA B CA 1
ATOM 3429 C C . ALA B 1 192 ? 17.330 42.361 101.291 1.00 45.08 192 ALA B C 1
ATOM 3430 O O . ALA B 1 192 ? 17.495 43.083 102.278 1.00 45.35 192 ALA B O 1
ATOM 3432 N N . ASP B 1 193 ? 16.467 42.649 100.302 1.00 45.59 193 ASP B N 1
ATOM 3433 C CA . ASP B 1 193 ? 15.745 43.942 100.189 1.00 45.87 193 ASP B CA 1
ATOM 3434 C C . ASP B 1 193 ? 16.742 45.088 100.303 1.00 45.97 193 ASP B C 1
ATOM 3435 O O . ASP B 1 193 ? 16.571 46.007 101.110 1.00 45.95 193 ASP B O 1
ATOM 3440 N N . CYS B 1 194 ? 17.784 45.016 99.479 1.00 46.16 194 CYS B N 1
ATOM 3441 C CA . CYS B 1 194 ? 19.019 45.751 99.716 1.00 46.03 194 CYS B CA 1
ATOM 3442 C C . CYS B 1 194 ? 19.606 46.399 98.451 1.00 45.84 194 CYS B C 1
ATOM 3443 O O . CYS B 1 194 ? 19.177 46.108 97.335 1.00 46.06 194 CYS B O 1
ATOM 3446 N N . ALA B 1 195 ? 20.564 47.301 98.645 1.00 45.53 195 ALA B N 1
ATOM 3447 C CA . ALA B 1 195 ? 21.247 47.983 97.556 1.00 45.25 195 ALA B CA 1
ATOM 3448 C C . ALA B 1 195 ? 22.682 47.484 97.483 1.00 45.12 195 ALA B C 1
ATOM 3449 O O . ALA B 1 195 ? 23.328 47.334 98.510 1.00 44.70 195 ALA B O 1
ATOM 3451 N N . PRO B 1 196 ? 23.184 47.233 96.262 1.00 45.05 196 PRO B N 1
ATOM 3452 C CA . PRO B 1 196 ? 24.514 46.690 96.006 1.00 45.11 196 PRO B CA 1
ATOM 3453 C C . PRO B 1 196 ? 25.539 46.854 97.142 1.00 45.05 196 PRO B C 1
ATOM 3454 O O . PRO B 1 196 ? 25.683 47.931 97.713 1.00 45.16 196 PRO B O 1
ATOM 3458 N N . GLU B 1 198 ? 25.405 48.444 100.779 1.00 28.75 198 GLU B N 1
ATOM 3459 C CA . GLU B 1 198 ? 24.599 47.574 101.657 1.00 29.19 198 GLU B CA 1
ATOM 3460 C C . GLU B 1 198 ? 24.933 46.050 101.612 1.00 28.70 198 GLU B C 1
ATOM 3461 O O . GLU B 1 198 ? 24.337 45.260 102.350 1.00 28.34 198 GLU B O 1
ATOM 3467 N N . ALA B 1 199 ? 25.880 45.650 100.756 1.00 28.51 199 ALA B N 1
ATOM 3468 C CA . ALA B 1 199 ? 26.214 44.232 100.555 1.00 27.79 199 ALA B CA 1
ATOM 3469 C C . ALA B 1 199 ? 27.685 44.028 100.157 1.00 27.45 199 ALA B C 1
ATOM 3470 O O . ALA B 1 199 ? 28.315 44.932 99.578 1.00 27.50 199 ALA B O 1
ATOM 3472 N N . VAL B 1 200 ? 28.245 42.874 100.542 1.00 26.11 200 VAL B N 1
ATOM 3473 C CA . VAL B 1 200 ? 29.630 42.533 100.186 1.00 25.74 200 VAL B CA 1
ATOM 3474 C C . VAL B 1 200 ? 29.647 41.161 99.480 1.00 25.16 200 VAL B C 1
ATOM 3475 O O . VAL B 1 200 ? 28.780 40.320 99.720 1.00 24.99 200 VAL B O 1
ATOM 3487 N N . ILE B 1 202 ? 32.289 37.854 98.544 1.00 24.02 202 ILE B N 1
ATOM 3488 C CA . ILE B 1 202 ? 33.650 37.226 98.745 1.00 23.68 202 ILE B CA 1
ATOM 3489 C C . ILE B 1 202 ? 33.934 36.149 97.656 1.00 22.45 202 ILE B C 1
ATOM 3490 O O . ILE B 1 202 ? 33.171 35.215 97.488 1.00 21.79 202 ILE B O 1
ATOM 3495 N N . GLY B 1 203 ? 35.016 36.291 96.914 1.00 22.30 203 GLY B N 1
ATOM 3496 C CA . GLY B 1 203 ? 35.361 35.270 95.946 1.00 22.29 203 GLY B CA 1
ATOM 3497 C C . GLY B 1 203 ? 36.829 35.196 95.638 1.00 22.33 203 GLY B C 1
ATOM 3498 O O . GLY B 1 203 ? 37.605 36.075 96.009 1.00 22.00 203 GLY B O 1
ATOM 3499 N N . ASP B 1 204 ? 37.214 34.126 94.953 1.00 23.97 204 ASP B N 1
ATOM 3500 C CA . ASP B 1 204 ? 38.624 33.893 94.619 1.00 25.34 204 ASP B CA 1
ATOM 3501 C C . ASP B 1 204 ? 39.032 34.427 93.236 1.00 26.09 204 ASP B C 1
ATOM 3502 O O . ASP B 1 204 ? 40.225 34.588 92.956 1.00 25.93 204 ASP B O 1
ATOM 3507 N N . ASP B 1 205 ? 38.027 34.736 92.412 1.00 27.18 205 ASP B N 1
ATOM 3508 C CA . ASP B 1 205 ? 38.225 35.306 91.065 1.00 28.54 205 ASP B CA 1
ATOM 3509 C C . ASP B 1 205 ? 38.032 36.842 91.034 1.00 29.30 205 ASP B C 1
ATOM 3510 O O . ASP B 1 205 ? 36.910 37.361 91.177 1.00 28.83 205 ASP B O 1
ATOM 3515 N N . CYS B 1 206 ? 39.138 37.564 90.867 1.00 30.68 206 CYS B N 1
ATOM 3516 C CA . CYS B 1 206 ? 39.106 39.041 90.779 1.00 32.45 206 CYS B CA 1
ATOM 3517 C C . CYS B 1 206 ? 38.087 39.596 89.769 1.00 32.69 206 CYS B C 1
ATOM 3518 O O . CYS B 1 206 ? 37.401 40.599 90.028 1.00 32.77 206 CYS B O 1
ATOM 3521 N N . ARG B 1 207 ? 37.988 38.922 88.626 1.00 33.41 207 ARG B N 1
ATOM 3522 C CA . ARG B 1 207 ? 37.096 39.346 87.544 1.00 34.36 207 ARG B CA 1
ATOM 3523 C C . ARG B 1 207 ? 35.618 38.948 87.760 1.00 34.01 207 ARG B C 1
ATOM 3524 O O . ARG B 1 207 ? 34.753 39.819 87.845 1.00 34.04 207 ARG B O 1
ATOM 3532 N N . ASP B 1 208 ? 35.351 37.645 87.875 1.00 34.28 208 ASP B N 1
ATOM 3533 C CA . ASP B 1 208 ? 33.987 37.120 87.981 1.00 34.25 208 ASP B CA 1
ATOM 3534 C C . ASP B 1 208 ? 33.340 37.470 89.304 1.00 34.00 208 ASP B C 1
ATOM 3535 O O . ASP B 1 208 ? 32.104 37.631 89.399 1.00 33.56 208 ASP B O 1
ATOM 3540 N N . ASP B 1 209 ? 34.179 37.597 90.323 1.00 33.54 209 ASP B N 1
ATOM 3541 C CA . ASP B 1 209 ? 33.686 37.762 91.669 1.00 33.41 209 ASP B CA 1
ATOM 3542 C C . ASP B 1 209 ? 33.684 39.229 92.097 1.00 33.30 209 ASP B C 1
ATOM 3543 O O . ASP B 1 209 ? 32.624 39.803 92.311 1.00 32.83 209 ASP B O 1
ATOM 3548 N N . VAL B 1 210 ? 34.873 39.821 92.207 1.00 33.59 210 VAL B N 1
ATOM 3549 C CA . VAL B 1 210 ? 35.044 41.158 92.786 1.00 33.75 210 VAL B CA 1
ATOM 3550 C C . VAL B 1 210 ? 34.632 42.260 91.811 1.00 33.70 210 VAL B C 1
ATOM 3551 O O . VAL B 1 210 ? 33.619 42.933 92.042 1.00 33.87 210 VAL B O 1
ATOM 3555 N N . ASP B 1 211 ? 35.395 42.430 90.722 1.00 34.03 211 ASP B N 1
ATOM 3556 C CA . ASP B 1 211 ? 35.091 43.457 89.710 1.00 33.82 211 ASP B CA 1
ATOM 3557 C C . ASP B 1 211 ? 33.636 43.308 89.350 1.00 32.90 211 ASP B C 1
ATOM 3558 O O . ASP B 1 211 ? 32.860 44.250 89.513 1.00 32.52 211 ASP B O 1
ATOM 3563 N N . GLY B 1 212 ? 33.267 42.103 88.918 1.00 32.47 212 GLY B N 1
ATOM 3564 C CA . GLY B 1 212 ? 31.877 41.759 88.686 1.00 32.05 212 GLY B CA 1
ATOM 3565 C C . GLY B 1 212 ? 30.945 42.433 89.666 1.00 32.26 212 GLY B C 1
ATOM 3566 O O . GLY B 1 212 ? 30.116 43.234 89.262 1.00 32.40 212 GLY B O 1
ATOM 3567 N N . ALA B 1 213 ? 31.090 42.128 90.963 1.00 32.72 213 ALA B N 1
ATOM 3568 C CA . ALA B 1 213 ? 30.142 42.592 92.009 1.00 32.82 213 ALA B CA 1
ATOM 3569 C C . ALA B 1 213 ? 30.252 44.065 92.324 1.00 32.45 213 ALA B C 1
ATOM 3570 O O . ALA B 1 213 ? 29.246 44.707 92.622 1.00 32.08 213 ALA B O 1
ATOM 3572 N N . GLN B 1 214 ? 31.476 44.580 92.296 1.00 32.54 214 GLN B N 1
ATOM 3573 C CA . GLN B 1 214 ? 31.713 45.989 92.593 1.00 33.49 214 GLN B CA 1
ATOM 3574 C C . GLN B 1 214 ? 31.207 46.923 91.474 1.00 33.72 214 GLN B C 1
ATOM 3575 O O . GLN B 1 214 ? 30.711 48.035 91.772 1.00 33.57 214 GLN B O 1
ATOM 3581 N N . ASN B 1 215 ? 31.297 46.471 90.207 1.00 33.42 215 ASN B N 1
ATOM 3582 C CA A ASN B 1 215 ? 30.753 47.194 89.040 0.50 33.36 215 ASN B CA 1
ATOM 3583 C CA B ASN B 1 215 ? 30.783 47.324 89.135 0.50 33.46 215 ASN B CA 1
ATOM 3584 C C . ASN B 1 215 ? 29.260 47.455 89.178 1.00 33.30 215 ASN B C 1
ATOM 3585 O O . ASN B 1 215 ? 28.674 48.204 88.402 1.00 34.09 215 ASN B O 1
ATOM 3594 N N . ILE B 1 216 ? 28.641 46.793 90.143 1.00 32.99 216 ILE B N 1
ATOM 3595 C CA . ILE B 1 216 ? 27.231 47.030 90.414 1.00 33.20 216 ILE B CA 1
ATOM 3596 C C . ILE B 1 216 ? 26.988 47.871 91.704 1.00 33.25 216 ILE B C 1
ATOM 3597 O O . ILE B 1 216 ? 25.842 48.173 92.060 1.00 33.19 216 ILE B O 1
ATOM 3602 N N . GLY B 1 217 ? 28.064 48.268 92.379 1.00 33.26 217 GLY B N 1
ATOM 3603 C CA . GLY B 1 217 ? 27.942 49.054 93.625 1.00 33.34 217 GLY B CA 1
ATOM 3604 C C . GLY B 1 217 ? 28.003 48.287 94.953 1.00 33.36 217 GLY B C 1
ATOM 3605 O O . GLY B 1 217 ? 27.647 48.833 96.016 1.00 32.86 217 GLY B O 1
ATOM 3614 N N . LEU B 1 219 ? 30.559 45.948 97.563 1.00 31.67 219 LEU B N 1
ATOM 3615 C CA . LEU B 1 219 ? 31.980 45.846 97.872 1.00 30.46 219 LEU B CA 1
ATOM 3616 C C . LEU B 1 219 ? 32.370 44.397 97.649 1.00 29.76 219 LEU B C 1
ATOM 3617 O O . LEU B 1 219 ? 31.545 43.488 97.787 1.00 29.77 219 LEU B O 1
ATOM 3622 N N . GLY B 1 220 ? 33.621 44.185 97.286 1.00 28.78 220 GLY B N 1
ATOM 3623 C CA . GLY B 1 220 ? 34.089 42.859 97.046 1.00 28.51 220 GLY B CA 1
ATOM 3624 C C . GLY B 1 220 ? 35.349 42.611 97.836 1.00 28.23 220 GLY B C 1
ATOM 3625 O O . GLY B 1 220 ? 36.212 43.472 97.926 1.00 27.87 220 GLY B O 1
ATOM 3626 N N . ILE B 1 221 ? 35.450 41.422 98.415 1.00 27.76 221 ILE B N 1
ATOM 3627 C CA . ILE B 1 221 ? 36.701 40.993 99.016 1.00 26.82 221 ILE B CA 1
ATOM 3628 C C . ILE B 1 221 ? 37.256 39.887 98.148 1.00 26.05 221 ILE B C 1
ATOM 3629 O O . ILE B 1 221 ? 36.559 38.930 97.842 1.00 25.50 221 ILE B O 1
ATOM 3634 N N . LEU B 1 222 ? 38.496 40.059 97.715 1.00 26.48 222 LEU B N 1
ATOM 3635 C CA . LEU B 1 222 ? 39.249 39.000 97.079 1.00 26.77 222 LEU B CA 1
ATOM 3636 C C . LEU B 1 222 ? 39.980 38.192 98.132 1.00 27.06 222 LEU B C 1
ATOM 3637 O O . LEU B 1 222 ? 40.690 38.737 98.970 1.00 27.76 222 LEU B O 1
ATOM 3642 N N . VAL B 1 223 ? 39.825 36.882 98.028 1.00 27.36 223 VAL B N 1
ATOM 3643 C CA . VAL B 1 223 ? 40.444 35.920 98.895 1.00 27.04 223 VAL B CA 1
ATOM 3644 C C . VAL B 1 223 ? 41.538 35.191 98.127 1.00 27.32 223 VAL B C 1
ATOM 3645 O O . VAL B 1 223 ? 41.386 34.926 96.924 1.00 26.63 223 VAL B O 1
ATOM 3649 N N . LYS B 1 224 ? 42.651 34.909 98.820 1.00 26.79 224 LYS B N 1
ATOM 3650 C CA . LYS B 1 224 ? 43.863 34.361 98.196 1.00 26.64 224 LYS B CA 1
ATOM 3651 C C . LYS B 1 224 ? 43.906 32.835 98.079 1.00 26.66 224 LYS B C 1
ATOM 3652 O O . LYS B 1 224 ? 44.959 32.245 97.894 1.00 27.41 224 LYS B O 1
ATOM 3658 N N . THR B 1 225 ? 42.752 32.196 98.176 1.00 26.92 225 THR B N 1
ATOM 3659 C CA . THR B 1 225 ? 42.652 30.745 98.004 1.00 26.78 225 THR B CA 1
ATOM 3660 C C . THR B 1 225 ? 42.105 30.436 96.614 1.00 26.73 225 THR B C 1
ATOM 3661 O O . THR B 1 225 ? 41.805 31.348 95.841 1.00 26.03 225 THR B O 1
ATOM 3665 N N . GLY B 1 226 ? 41.946 29.160 96.310 1.00 27.51 226 GLY B N 1
ATOM 3666 C CA . GLY B 1 226 ? 41.297 28.756 95.056 1.00 29.16 226 GLY B CA 1
ATOM 3667 C C . GLY B 1 226 ? 42.108 29.214 93.865 1.00 29.62 226 GLY B C 1
ATOM 3668 O O . GLY B 1 226 ? 43.304 29.040 93.865 1.00 30.02 226 GLY B O 1
ATOM 3669 N N . LYS B 1 227 ? 41.465 29.841 92.885 1.00 31.00 227 LYS B N 1
ATOM 3670 C CA . LYS B 1 227 ? 42.120 30.210 91.616 1.00 32.30 227 LYS B CA 1
ATOM 3671 C C . LYS B 1 227 ? 43.146 31.337 91.741 1.00 32.79 227 LYS B C 1
ATOM 3672 O O . LYS B 1 227 ? 44.016 31.486 90.885 1.00 33.11 227 LYS B O 1
ATOM 3678 N N . TYR B 1 228 ? 43.048 32.103 92.828 1.00 33.18 228 TYR B N 1
ATOM 3679 C CA . TYR B 1 228 ? 43.835 33.323 93.017 1.00 33.32 228 TYR B CA 1
ATOM 3680 C C . TYR B 1 228 ? 45.323 33.116 92.787 1.00 33.74 228 TYR B C 1
ATOM 3681 O O . TYR B 1 228 ? 45.882 32.097 93.205 1.00 33.32 228 TYR B O 1
ATOM 3690 N N . LYS B 1 229 ? 45.954 34.094 92.127 1.00 34.46 229 LYS B N 1
ATOM 3691 C CA . LYS B 1 229 ? 47.418 34.102 91.945 1.00 35.67 229 LYS B CA 1
ATOM 3692 C C . LYS B 1 229 ? 48.011 35.475 92.269 1.00 35.80 229 LYS B C 1
ATOM 3693 O O . LYS B 1 229 ? 47.327 36.487 92.173 1.00 35.45 229 LYS B O 1
ATOM 3699 N N . ALA B 1 230 ? 49.277 35.488 92.684 1.00 36.65 230 ALA B N 1
ATOM 3700 C CA . ALA B 1 230 ? 49.987 36.718 93.079 1.00 37.41 230 ALA B CA 1
ATOM 3701 C C . ALA B 1 230 ? 49.739 37.925 92.153 1.00 38.36 230 ALA B C 1
ATOM 3702 O O . ALA B 1 230 ? 49.712 37.792 90.905 1.00 38.82 230 ALA B O 1
ATOM 3704 N N . ALA B 1 231 ? 49.557 39.095 92.770 1.00 38.54 231 ALA B N 1
ATOM 3705 C CA . ALA B 1 231 ? 49.275 40.359 92.061 1.00 38.88 231 ALA B CA 1
ATOM 3706 C C . ALA B 1 231 ? 47.946 40.394 91.286 1.00 39.14 231 ALA B C 1
ATOM 3707 O O . ALA B 1 231 ? 47.666 41.369 90.578 1.00 39.66 231 ALA B O 1
ATOM 3709 N N . ASP B 1 232 ? 47.128 39.352 91.438 1.00 39.07 232 ASP B N 1
ATOM 3710 C CA . ASP B 1 232 ? 45.783 39.308 90.842 1.00 39.30 232 ASP B CA 1
ATOM 3711 C C . ASP B 1 232 ? 44.925 40.528 91.146 1.00 39.33 232 ASP B C 1
ATOM 3712 O O . ASP B 1 232 ? 43.954 40.804 90.443 1.00 39.59 232 ASP B O 1
ATOM 3717 N N . GLU B 1 233 ? 45.258 41.225 92.227 1.00 39.79 233 GLU B N 1
ATOM 3718 C CA . GLU B 1 233 ? 44.421 42.307 92.727 1.00 40.13 233 GLU B CA 1
ATOM 3719 C C . GLU B 1 233 ? 44.671 43.592 91.942 1.00 40.63 233 GLU B C 1
ATOM 3720 O O . GLU B 1 233 ? 43.863 44.520 91.974 1.00 40.65 233 GLU B O 1
ATOM 3726 N N . GLU B 1 234 ? 45.790 43.614 91.224 1.00 41.57 234 GLU B N 1
ATOM 3727 C CA . GLU B 1 234 ? 46.197 44.768 90.407 1.00 42.32 234 GLU B CA 1
ATOM 3728 C C . GLU B 1 234 ? 45.444 44.845 89.063 1.00 42.25 234 GLU B C 1
ATOM 3729 O O . GLU B 1 234 ? 45.185 45.937 88.551 1.00 42.48 234 GLU B O 1
ATOM 3735 N N . LYS B 1 235 ? 45.076 43.680 88.525 1.00 42.23 235 LYS B N 1
ATOM 3736 C CA . LYS B 1 235 ? 44.396 43.561 87.226 1.00 41.98 235 LYS B CA 1
ATOM 3737 C C . LYS B 1 235 ? 43.083 44.347 87.121 1.00 41.87 235 LYS B C 1
ATOM 3738 O O . LYS B 1 235 ? 42.729 44.812 86.037 1.00 42.04 235 LYS B O 1
ATOM 3744 N N . ILE B 1 236 ? 42.367 44.509 88.233 1.00 41.47 236 ILE B N 1
ATOM 3745 C CA . ILE B 1 236 ? 41.055 45.175 88.175 1.00 41.36 236 ILE B CA 1
ATOM 3746 C C . ILE B 1 236 ? 41.060 46.619 88.707 1.00 41.21 236 ILE B C 1
ATOM 3747 O O . ILE B 1 236 ? 41.871 46.975 89.575 1.00 41.22 236 ILE B O 1
ATOM 3752 N N . ASN B 1 237 ? 40.160 47.438 88.160 1.00 41.09 237 ASN B N 1
ATOM 3753 C CA . ASN B 1 237 ? 39.993 48.833 88.566 1.00 41.25 237 ASN B CA 1
ATOM 3754 C C . ASN B 1 237 ? 38.511 49.189 88.659 1.00 41.23 237 ASN B C 1
ATOM 3755 O O . ASN B 1 237 ? 37.756 48.876 87.739 1.00 41.33 237 ASN B O 1
ATOM 3760 N N . PRO B 1 238 ? 38.067 49.787 89.793 1.00 41.41 238 PRO B N 1
ATOM 3761 C CA . PRO B 1 238 ? 38.789 50.010 91.060 1.00 41.39 238 PRO B CA 1
ATOM 3762 C C . PRO B 1 238 ? 39.138 48.677 91.719 1.00 41.35 238 PRO B C 1
ATOM 3763 O O . PRO B 1 238 ? 38.352 47.716 91.605 1.00 41.54 238 PRO B O 1
ATOM 3767 N N . PRO B 1 239 ? 40.293 48.616 92.421 1.00 40.99 239 PRO B N 1
ATOM 3768 C CA . PRO B 1 239 ? 40.765 47.352 92.985 1.00 40.53 239 PRO B CA 1
ATOM 3769 C C . PRO B 1 239 ? 39.816 46.824 94.084 1.00 39.80 239 PRO B C 1
ATOM 3770 O O . PRO B 1 239 ? 38.817 47.502 94.422 1.00 39.75 239 PRO B O 1
ATOM 3774 N N . PRO B 1 240 ? 40.108 45.628 94.636 1.00 38.74 240 PRO B N 1
ATOM 3775 C CA . PRO B 1 240 ? 39.121 45.080 95.560 1.00 38.07 240 PRO B CA 1
ATOM 3776 C C . PRO B 1 240 ? 39.122 45.869 96.855 1.00 37.31 240 PRO B C 1
ATOM 3777 O O . PRO B 1 240 ? 40.197 46.164 97.394 1.00 37.04 240 PRO B O 1
ATOM 3781 N N . TYR B 1 241 ? 37.927 46.206 97.333 1.00 36.32 241 TYR B N 1
ATOM 3782 C CA . TYR B 1 241 ? 37.746 46.770 98.663 1.00 36.07 241 TYR B CA 1
ATOM 3783 C C . TYR B 1 241 ? 38.757 46.203 99.692 1.00 35.17 241 TYR B C 1
ATOM 3784 O O . TYR B 1 241 ? 39.444 46.963 100.383 1.00 35.12 241 TYR B O 1
ATOM 3793 N N . LEU B 1 242 ? 38.851 44.876 99.771 1.00 33.62 242 LEU B N 1
ATOM 3794 C CA . LEU B 1 242 ? 39.913 44.224 100.536 1.00 32.68 242 LEU B CA 1
ATOM 3795 C C . LEU B 1 242 ? 40.447 42.995 99.820 1.00 31.81 242 LEU B C 1
ATOM 3796 O O . LEU B 1 242 ? 39.687 42.270 99.180 1.00 31.47 242 LEU B O 1
ATOM 3801 N N . THR B 1 243 ? 41.745 42.764 99.964 1.00 31.00 243 THR B N 1
ATOM 3802 C CA . THR B 1 243 ? 42.359 41.528 99.554 1.00 31.64 243 THR B CA 1
ATOM 3803 C C . THR B 1 243 ? 42.939 40.863 100.813 1.00 32.32 243 THR B C 1
ATOM 3804 O O . THR B 1 243 ? 43.826 41.406 101.461 1.00 32.45 243 THR B O 1
ATOM 3808 N N . CYS B 1 244 ? 42.423 39.680 101.149 1.00 33.06 244 CYS B N 1
ATOM 3809 C CA . CYS B 1 244 ? 42.820 38.975 102.364 1.00 33.28 244 CYS B CA 1
ATOM 3810 C C . CYS B 1 244 ? 43.007 37.499 102.071 1.00 33.26 244 CYS B C 1
ATOM 3811 O O . CYS B 1 244 ? 42.469 36.992 101.085 1.00 33.06 244 CYS B O 1
ATOM 3814 N N . GLU B 1 245 ? 43.732 36.818 102.963 1.00 33.46 245 GLU B N 1
ATOM 3815 C CA . GLU B 1 245 ? 44.270 35.481 102.714 1.00 33.69 245 GLU B CA 1
ATOM 3816 C C . GLU B 1 245 ? 43.266 34.342 102.472 1.00 32.99 245 GLU B C 1
ATOM 3817 O O . GLU B 1 245 ? 43.555 33.399 101.717 1.00 32.95 245 GLU B O 1
ATOM 3823 N N . SER B 1 246 ? 42.097 34.440 103.103 1.00 32.65 246 SER B N 1
ATOM 3824 C CA . SER B 1 246 ? 41.056 33.411 103.001 1.00 31.52 246 SER B CA 1
ATOM 3825 C C . SER B 1 246 ? 39.731 33.907 103.510 1.00 30.21 246 SER B C 1
ATOM 3826 O O . SER B 1 246 ? 39.567 35.050 103.930 1.00 30.34 246 SER B O 1
ATOM 3829 N N . PHE B 1 247 ? 38.758 33.032 103.449 1.00 28.72 247 PHE B N 1
ATOM 3830 C CA . PHE B 1 247 ? 37.423 33.397 103.842 1.00 28.05 247 PHE B CA 1
ATOM 3831 C C . PHE B 1 247 ? 37.241 33.671 105.374 1.00 27.63 247 PHE B C 1
ATOM 3832 O O . PHE B 1 247 ? 36.490 34.590 105.735 1.00 27.29 247 PHE B O 1
ATOM 3840 N N . PRO B 1 248 ? 37.863 32.848 106.263 1.00 28.18 248 PRO B N 1
ATOM 3841 C CA . PRO B 1 248 ? 37.804 33.173 107.708 1.00 28.82 248 PRO B CA 1
ATOM 3842 C C . PRO B 1 248 ? 38.304 34.580 108.001 1.00 29.24 248 PRO B C 1
ATOM 3843 O O . PRO B 1 248 ? 37.762 35.242 108.897 1.00 30.25 248 PRO B O 1
ATOM 3847 N N . HIS B 1 249 ? 39.314 35.026 107.248 1.00 28.91 249 HIS B N 1
ATOM 3848 C CA . HIS B 1 249 ? 39.885 36.346 107.413 1.00 29.16 249 HIS B CA 1
ATOM 3849 C C . HIS B 1 249 ? 38.884 37.412 107.047 1.00 29.14 249 HIS B C 1
ATOM 3850 O O . HIS B 1 249 ? 38.736 38.426 107.764 1.00 28.53 249 HIS B O 1
ATOM 3857 N N . ALA B 1 250 ? 38.205 37.159 105.921 1.00 29.14 250 ALA B N 1
ATOM 3858 C CA . ALA B 1 250 ? 37.207 38.053 105.375 1.00 28.68 250 ALA B CA 1
ATOM 3859 C C . ALA B 1 250 ? 36.044 38.179 106.332 1.00 28.55 250 ALA B C 1
ATOM 3860 O O . ALA B 1 250 ? 35.405 39.233 106.368 1.00 29.01 250 ALA B O 1
ATOM 3862 N N . VAL B 1 251 ? 35.727 37.085 107.037 1.00 27.71 251 VAL B N 1
ATOM 3863 C CA . VAL B 1 251 ? 34.627 37.059 108.007 1.00 27.13 251 VAL B CA 1
ATOM 3864 C C . VAL B 1 251 ? 34.967 37.975 109.216 1.00 26.66 251 VAL B C 1
ATOM 3865 O O . VAL B 1 251 ? 34.132 38.771 109.655 1.00 26.28 251 VAL B O 1
ATOM 3869 N N . ASP B 1 252 ? 36.194 37.867 109.728 1.00 26.81 252 ASP B N 1
ATOM 3870 C CA . ASP B 1 252 ? 36.625 38.693 110.871 1.00 26.82 252 ASP B CA 1
ATOM 3871 C C . ASP B 1 252 ? 36.601 40.168 110.490 1.00 26.85 252 ASP B C 1
ATOM 3872 O O . ASP B 1 252 ? 36.016 40.978 111.213 1.00 26.07 252 ASP B O 1
ATOM 3877 N N . HIS B 1 253 ? 37.166 40.501 109.314 1.00 26.94 253 HIS B N 1
ATOM 3878 C CA . HIS B 1 253 ? 37.096 41.872 108.787 1.00 26.64 253 HIS B CA 1
ATOM 3879 C C . HIS B 1 253 ? 35.683 42.417 108.792 1.00 26.08 253 HIS B C 1
ATOM 3880 O O . HIS B 1 253 ? 35.422 43.520 109.249 1.00 26.40 253 HIS B O 1
ATOM 3887 N N . ILE B 1 254 ? 34.762 41.620 108.295 1.00 26.08 254 ILE B N 1
ATOM 3888 C CA . ILE B 1 254 ? 33.377 42.035 108.162 1.00 26.21 254 ILE B CA 1
ATOM 3889 C C . ILE B 1 254 ? 32.716 42.183 109.540 1.00 26.63 254 ILE B C 1
ATOM 3890 O O . ILE B 1 254 ? 31.906 43.097 109.758 1.00 25.96 254 ILE B O 1
ATOM 3895 N N . LEU B 1 255 ? 33.059 41.256 110.443 1.00 27.51 255 LEU B N 1
ATOM 3896 C CA . LEU B 1 255 ? 32.580 41.295 111.822 1.00 28.42 255 LEU B CA 1
ATOM 3897 C C . LEU B 1 255 ? 33.079 42.546 112.530 1.00 28.25 255 LEU B C 1
ATOM 3898 O O . LEU B 1 255 ? 32.307 43.196 113.198 1.00 27.95 255 LEU B O 1
ATOM 3903 N N . GLN B 1 256 ? 34.339 42.908 112.312 1.00 29.70 256 GLN B N 1
ATOM 3904 C CA . GLN B 1 256 ? 34.939 44.101 112.929 1.00 31.96 256 GLN B CA 1
ATOM 3905 C C . GLN B 1 256 ? 34.551 45.454 112.298 1.00 32.80 256 GLN B C 1
ATOM 3906 O O . GLN B 1 256 ? 34.359 46.442 113.024 1.00 33.89 256 GLN B O 1
ATOM 3912 N N . HIS B 1 257 ? 34.432 45.520 110.972 1.00 33.34 257 HIS B N 1
ATOM 3913 C CA . HIS B 1 257 ? 34.273 46.820 110.322 1.00 33.62 257 HIS B CA 1
ATOM 3914 C C . HIS B 1 257 ? 32.906 47.146 109.733 1.00 34.12 257 HIS B C 1
ATOM 3915 O O . HIS B 1 257 ? 32.555 48.318 109.643 1.00 35.44 257 HIS B O 1
ATOM 3922 N N . LEU B 1 258 ? 32.134 46.154 109.308 1.00 34.16 258 LEU B N 1
ATOM 3923 C CA . LEU B 1 258 ? 30.945 46.451 108.470 1.00 33.91 258 LEU B CA 1
ATOM 3924 C C . LEU B 1 258 ? 29.617 45.986 109.047 1.00 34.05 258 LEU B C 1
ATOM 3925 O O . LEU B 1 258 ? 28.557 46.202 108.445 1.00 33.94 258 LEU B O 1
ATOM 3930 N N . LEU B 1 259 ? 29.654 45.312 110.191 1.00 33.99 259 LEU B N 1
ATOM 3931 C CA . LEU B 1 259 ? 28.389 44.918 110.797 1.00 34.09 259 LEU B CA 1
ATOM 3932 C C . LEU B 1 259 ? 28.092 45.738 112.057 1.00 34.60 259 LEU B C 1
ATOM 3933 O O . LEU B 1 259 ? 26.951 45.732 112.546 1.00 34.32 259 LEU B O 1
#

Solvent-accessible surface area: 22557 Å² total

B-factor: mean 25.85, std 7.39, range [8.09, 68.95]

Secondary structure (DSSP, 8-state):
---B-EEESSSSS----TTHHHHHHHHHTS---EEEE--SS--HHHHHHHHHHTT----GGGEEEHHHHHHHHHHHHT----BS-GGGGGGGTT---SS---EEE---GGG-BHHHHHHHHHHHHTTPPEEES---SEEEETTEEEE-SHHHHHHHHHHHT-----STTSHHHHHHHGGGGT--GGGB--BS-IIIIIIHHHHT---EEESSTT--TTGGGGSSSPPSEEES-HHHHHHHIIIII-/--B-EEETBTTTEETTEEPTTHHHHHHHHTTS---EEEE--SS--HHHHHHHHHHTT----GGGEEEHHHHHHHHHHHHT----BS-GGGGGGGTT---SS---EEE---GGG-BHHHHHHHHHHHHTTPPEEES---SEEEETTEEEE-SHHHHHHHHHHHT-----STT-HHHHHHHGGGGT----B--BS-IIIIIIHHHTT---EEESSTT--TTTTTSSSS--SEEESSHHHHHHHHHHHT-

Organism: Mus musculus (NCBI:txid10090)

Radius of gyration: 29.18 Å; Cα contacts (8 Å, |Δi|>4): 1018; chains: 2; bounding box: 47×43×95 Å